Protein AF-W3VU50-F1 (afdb_monomer)

Solvent-accessible surface area (backbone atoms only — not comparable to full-atom values): 44705 Å² total; per-residue (Å²): 133,83,89,82,90,86,85,91,89,93,86,89,87,88,89,85,87,89,80,90,88,87,89,85,86,86,84,88,88,87,90,80,91,79,92,80,90,84,84,84,85,82,90,86,87,82,89,87,79,86,86,87,88,81,88,84,90,79,86,80,82,87,70,86,75,77,82,74,51,71,38,44,79,74,46,74,43,92,72,49,94,61,80,69,73,63,80,83,60,83,90,43,50,32,48,37,73,58,30,53,53,48,52,48,53,51,30,63,73,68,73,37,73,62,45,23,43,34,44,42,63,45,86,37,79,100,79,47,72,38,84,45,77,47,78,41,70,80,81,60,75,47,31,34,34,31,37,62,46,96,70,39,39,37,33,28,38,58,74,30,39,67,58,46,40,60,16,32,38,33,51,49,77,54,100,91,51,72,46,76,46,83,41,73,48,76,57,50,94,61,84,74,74,90,63,71,84,82,85,75,90,74,92,71,89,76,82,85,83,82,82,86,83,85,87,82,95,71,82,82,73,81,79,73,72,82,71,67,94,77,78,64,72,84,61,76,38,62,55,68,65,82,52,86,78,68,86,62,61,95,92,50,62,60,72,62,49,43,54,50,51,29,49,53,53,49,52,55,48,52,49,53,49,51,50,52,53,50,52,50,53,50,49,54,52,48,64,64,42,51,63,53,51,50,49,49,39,54,48,26,68,73,55,24,58,65,44,50,54,51,51,50,51,52,45,56,56,53,42,70,77,69,51,93,48,92,49,100,81,49,73,50,71,65,52,53,51,44,51,51,54,54,50,54,55,66,34,77,88,45,47,87,60,66,69,71,68,31,28,55,47,52,39,50,52,49,47,52,52,50,52,50,52,53,52,49,53,55,48,50,54,51,54,49,54,52,54,51,52,59,52,69,59,41,56,41,72,88,78,54,78,88,87,81,88,86,88,86,75,90,71,78,76,79,75,80,76,80,74,79,82,76,82,79,81,87,78,82,89,83,87,79,92,82,90,75,94,73,82,83,80,77,76,83,79,90,85,68,90,73,79,71,62,71,64,49,73,69,53,50,57,58,34,69,45,65,56,50,69,44,86,88,59,59,93,82,44,48,57,77,62,96,84,67,53,51,88,79,51,58,38,61,68,28,50,51,52,51,49,56,48,45,70,74,44,55,67,64,66,39,82,86,64,50,46,45,59,16,28,43,48,51,15,46,53,29,40,68,70,69,35,56,73,57,16,45,28,14,36,44,49,17,52,50,46,51,51,21,57,73,59,46,97,61,6,57,64,54,46,54,46,40,58,73,68,42,93,78,26,56,62,40,54,52,52,52,30,53,35,24,41,51,43,41,53,48,50,56,50,44,52,53,48,54,51,48,59,69,63,56,63,81,69,58,51,68,91,72,65,96,46,98,60,44,46,72,42,57,55,76,80,96,56,79,60,70,96,76,72,84,71,69,74,80,52,54,83,76,54,59,62,68,59,53,44,53,50,45,40,51,33,40,53,56,58,66,70,47,56,70,71,54,47,56,22,50,74,66,48,41,63,68,51,40,32,58,50,31,48,73,37,56,46,75,60,36,51,52,52,54,53,51,32,52,74,48,58,26,53,41,80,48,64,76,73,82,77,80,83,75,91,124

pLDDT: mean 74.11, std 21.63, range [25.5, 96.06]

Secondary structure (DSSP, 8-state):
--------------------------------------------------------------------EEPEEEE--SS-S-GGGGTTS----EE-HHHHHHHHHHHHHHT-TT-EEEEEEEE-GGG-EEEEEEEES---TTEEEEEEETTEEEEEEHHHHHHHTT-EEEEEEETTEEEEEEE--TTSSSS--SS-----------------------PPP-------S---GGGTTB--TT-TT----TTS-HHHHHHHHHHHHHHHHHHHHHHHHHHHHHHHHHHHHHHHHHHHHHHHHHHTHHHHHHHHHHHHHHHHHH----STT---HHHHHHHHHHHHHHSTTTTT--THHHHHHHHHHHHHHHHHHHHHHHHHHHHHHHHHHHHHTSB-GGGSPP--------PPPPPPPPPP-PPPPP------------------------------HHHHHHHHSPPSS-TTS-TT-SS--TT--HHHH--HHHHHHHHHHHHH-GGGG-GGG-HHHHHHHHHHHHHHTT-HHHHHHHHHHHHHHHHHHHT-TTHHHHHHHHHHH-TT-HHHHHHHHHHHHHHHHHHHHHHHHHHHHHHS---------SSTTEEEEE----SSPPS-----GGGGGT--HHHHHHHHHHHHHHHHHS-HHHHHHHHTT-HHHHHHHHTTS-HHHHHHHHHHHHHTT-EEEEES-----S--

Foldseek 3Di:
DDDDDDDDDDDDDDDDDDDDDDDDDDDDDDDDDDDDDDDDDDDDDDDDDDDDDDDDDDDDPDDPDQDWQWWDWDDAAPDAPDPCLPPPDDFTETEHPQRVVVQVVVCVVVVHLQKEKEWEWDADPPPGIDIDIDIDSDADNQWTWIHRDRSYIYIYGRVCSSFQGHWYWYWDQDPVGIDIDIDDRPNDPDDDDPPPDDDDDDPDPDDDDDDDDDDDDDPDDPPPPPPDPDDPVLCVFADDLQPLPDDDDPPDDSVVVSVVSSVVVVVVVVVLVVVLVVLVVLLVLLVVQLVVLVVVLVVLLVPNVVVLVVLLVVLVVVDVVVDDDPDPVDDDSSRVVNVLSVVLQPDPCQDPDDDPSNSVSSSVSSVVVSVVSVVVSVVSVVVNVVSVVVVSSYDDPVNDDDDDDDDDDDDDDPDPDDDDDDDDDDDDDDDDDDDDDDDDPDDDPPDDPPPPQAQDPLLLVLLPQDDQQAPVDDLQDLADDPPDDLQPRGPLVSLVVSLVSCVVCVVCLDPVSVSLNNLQVVLLVCVLVVNSVSSLSSLLSSVLSVQLNVCPPCSSVVLSCCSNVDPVNVSVRVSVSSSSNSSNVSNVVSVVVVVVVVVPDADFDADDDPDPQKDKWFDAQPDQDDPDDDDDDPCVVPDDVVVVNVLSRLLRVLLVPDDPQLNVLSVVRDSVSNSVVRRVDHPVVSVVNVVSCVVSVRIDIDGPDDDDPPDD

Organism: Moesziomyces aphidis (NCBI:txid84754)

InterPro domains:
  IPR000361 Core domain, A-type assembly protein ATAP [PF01521] (96-191)
  IPR004918 Cdc37 [PTHR12800] (228-708)
  IPR013855 Cdc37, N-terminal domain [PF03234] (229-347)
  IPR013855 Cdc37, N-terminal domain [SM01071] (229-407)
  IPR013873 Cdc37, C-terminal [PF08564] (648-710)
  IPR013873 Cdc37, C-terminal [SM01069] (618-712)
  IPR013874 Cdc37, Hsp90 binding [PF08565] (490-598)
  IPR013874 Cdc37, Hsp90 binding [SM01070] (410-602)
  IPR016092 FeS A-type assembly protein ATAP [TIGR00049] (95-199)
  IPR035903 HesB-like domain superfamily [G3DSA:2.60.300.12] (85-191)
  IPR035903 HesB-like domain superfamily [SSF89360] (93-183)
  IPR038189 Cdc37, Hsp90-binding domain superfamily [G3DSA:1.20.58.610] (485-597)

Sequence (712 aa):
MRSILSTSAARSALSGLPRLATPATRAQARCLSSFRSSASPTLFRNARLGPAATMPASAIPVRAMQIRLATTLVRKPEQPEEPEVYRDGEPSIVATDRAIAQLRKVAERENSSSLALRVAVEPGGCHGYQYKMEITEEVEDDDFQFEVHPGVSILVDSISLALVRGSTIDYVTELIGSQFAIKDNPQAKGAGCGCGPTYRIYSLIRYSSTFGRSPASVPPPTQRAITMPLNYSKWDNLELSDDSDIEVHPNIDKKSFIRWKQRDIHEKRDQRKADKDALRAEIDTNNELAPRLDELVTKTSAEGSAFYSREVARLSAGRQERGNKDGPNGPTADDMILSLLLQIQQQDNVKGKQGSELDEELVKELRGHKEKLAARQAQIGFELEQMDKEDAKKITSDGIREGWNAGYVAKAEPEPTPAAKGKKKETTIETLNSPSAAQPSASAESDDEDDIPEADDVQRQFAELPSCVPSSIPLSASSLPASFDAAKSLNINAFETALQFLSKHKVLLSPANNTTDSLLLEAFNAQMASKSALARRCVEKALMIQYCNKLGPDGVNLFFRRMVGSKDGRASVVYLNDVLATYARIRDRSTALAEQQSAAGEEQIQLVAEDENTIIGFEIPDGPPPDVIELEGEAKEKLDPADVKVWLQKRWDIFQSFPEDFRKALETKELTKVNEVLGKMKVEEAEEIVGQLDQAGILNFSSSEVRDQTGK

Radius of gyration: 54.7 Å; Cα contacts (8 Å, |Δi|>4): 591; chains: 1; bounding box: 135×126×150 Å

Mean predicted aligned error: 23.16 Å

Structure (mmCIF, N/CA/C/O backbone):
data_AF-W3VU50-F1
#
_entry.id   AF-W3VU50-F1
#
loop_
_atom_site.group_PDB
_atom_site.id
_atom_site.type_symbol
_atom_site.label_atom_id
_atom_site.label_alt_id
_atom_site.label_comp_id
_atom_site.label_asym_id
_atom_site.label_entity_id
_atom_site.label_seq_id
_atom_site.pdbx_PDB_ins_code
_atom_site.Cartn_x
_atom_site.Cartn_y
_atom_site.Cartn_z
_atom_site.occupancy
_atom_site.B_iso_or_equiv
_atom_site.auth_seq_id
_atom_site.auth_comp_id
_atom_site.auth_asym_id
_atom_site.auth_atom_id
_atom_site.pdbx_PDB_model_num
ATOM 1 N N . MET A 1 1 ? 8.449 22.776 71.871 1.00 35.56 1 MET A N 1
ATOM 2 C CA . MET A 1 1 ? 9.712 22.536 72.603 1.00 35.56 1 MET A CA 1
ATOM 3 C C . MET A 1 1 ? 10.677 21.805 71.676 1.00 35.56 1 MET A C 1
ATOM 5 O O . MET A 1 1 ? 10.251 20.827 71.090 1.00 35.56 1 MET A O 1
ATOM 9 N N . ARG A 1 2 ? 11.892 22.367 71.523 1.00 33.34 2 ARG A N 1
ATOM 10 C CA . ARG A 1 2 ? 13.219 21.803 71.142 1.00 33.34 2 ARG A CA 1
ATOM 11 C C . ARG A 1 2 ? 13.251 20.541 70.245 1.00 33.34 2 ARG A C 1
ATOM 13 O O . ARG A 1 2 ? 12.724 19.517 70.637 1.00 33.34 2 ARG A O 1
ATOM 20 N N . SER A 1 3 ? 13.788 20.589 69.017 1.00 35.03 3 SER A N 1
ATOM 21 C CA . SER A 1 3 ? 15.212 20.765 68.616 1.00 35.03 3 SER A CA 1
ATOM 22 C C . SER A 1 3 ? 16.100 19.560 68.946 1.00 35.03 3 SER A C 1
ATOM 24 O O . SER A 1 3 ? 16.098 19.152 70.101 1.00 35.03 3 SER A O 1
ATOM 26 N N . ILE A 1 4 ? 16.853 19.078 67.937 1.00 42.72 4 ILE A N 1
ATOM 27 C CA . ILE A 1 4 ? 18.308 18.746 67.875 1.00 42.72 4 ILE A CA 1
ATOM 28 C C . ILE A 1 4 ? 18.541 18.154 66.447 1.00 42.72 4 ILE A C 1
ATOM 30 O O . ILE A 1 4 ? 17.883 17.177 66.110 1.00 42.72 4 ILE A O 1
ATOM 34 N N . LEU A 1 5 ? 19.170 18.831 65.459 1.00 38.94 5 LEU A N 1
ATOM 35 C CA . LEU A 1 5 ? 20.619 19.107 65.214 1.00 38.94 5 LEU A CA 1
ATOM 36 C C . LEU A 1 5 ? 21.436 17.811 64.989 1.00 38.94 5 LEU A C 1
ATOM 38 O O . LEU A 1 5 ? 21.175 16.841 65.678 1.00 38.94 5 LEU A O 1
ATOM 42 N N . SER A 1 6 ? 22.474 17.657 64.153 1.00 32.19 6 SER A N 1
ATOM 43 C CA . SER A 1 6 ? 23.340 18.430 63.221 1.00 32.19 6 SER A CA 1
ATOM 44 C C . SER A 1 6 ? 24.367 17.378 62.686 1.00 32.19 6 SER A C 1
ATOM 46 O O . SER A 1 6 ? 24.546 16.378 63.375 1.00 32.19 6 SER A O 1
ATOM 48 N N . THR A 1 7 ? 24.970 17.393 61.484 1.00 33.94 7 THR A N 1
ATOM 49 C CA . THR A 1 7 ? 26.220 18.087 61.041 1.00 33.94 7 THR A CA 1
ATOM 50 C C . THR A 1 7 ? 26.558 17.559 59.614 1.00 33.94 7 THR A C 1
ATOM 52 O O . THR A 1 7 ? 26.381 16.375 59.362 1.00 33.94 7 THR A O 1
ATOM 55 N N . SER A 1 8 ? 26.822 18.348 58.558 1.00 31.95 8 SER A N 1
ATOM 56 C CA . SER A 1 8 ? 27.988 19.190 58.176 1.00 31.95 8 SER A CA 1
ATOM 57 C C . SER A 1 8 ? 29.256 18.431 57.720 1.00 31.95 8 SER A C 1
ATOM 59 O O . SER A 1 8 ? 29.887 17.792 58.554 1.00 31.95 8 SER A O 1
ATOM 61 N N . ALA A 1 9 ? 29.695 18.600 56.452 1.00 32.88 9 ALA A N 1
ATOM 62 C CA . ALA A 1 9 ? 30.885 19.414 56.105 1.00 32.88 9 ALA A CA 1
ATOM 63 C C . ALA A 1 9 ? 31.337 19.376 54.613 1.00 32.88 9 ALA A C 1
ATOM 65 O O . ALA A 1 9 ? 31.427 18.320 53.997 1.00 32.88 9 ALA A O 1
ATOM 66 N N . ALA A 1 10 ? 31.777 20.565 54.160 1.00 31.94 10 ALA A N 1
ATOM 67 C CA . ALA A 1 10 ? 32.905 20.890 53.259 1.00 31.94 10 ALA A CA 1
ATOM 68 C C . ALA A 1 10 ? 32.671 21.307 51.781 1.00 31.94 10 ALA A C 1
ATOM 70 O O . ALA A 1 10 ? 31.938 20.705 51.011 1.00 31.94 10 ALA A O 1
ATOM 71 N N . ARG A 1 11 ? 33.357 22.416 51.444 1.00 32.31 11 ARG A N 1
ATOM 72 C CA . ARG A 1 11 ? 33.252 23.365 50.315 1.00 32.31 11 ARG A CA 1
ATOM 73 C C . ARG A 1 11 ? 34.364 23.164 49.269 1.00 32.31 11 ARG A C 1
ATOM 75 O O . ARG A 1 11 ? 35.471 22.815 49.666 1.00 32.31 11 ARG A O 1
ATOM 82 N N . SER A 1 12 ? 34.155 23.626 48.027 1.00 29.52 12 SER A N 1
ATOM 83 C CA . SER A 1 12 ? 35.001 24.656 47.364 1.00 29.52 12 SER A CA 1
ATOM 84 C C . SER A 1 12 ? 34.473 25.077 45.980 1.00 29.52 12 SER A C 1
ATOM 86 O O . SER A 1 12 ? 33.745 24.338 45.331 1.00 29.52 12 SER A O 1
ATOM 88 N N . ALA A 1 13 ? 34.794 26.313 45.590 1.00 33.69 13 ALA A N 1
ATOM 89 C CA . ALA A 1 13 ? 34.162 27.142 44.560 1.00 33.69 13 ALA A CA 1
ATOM 90 C C . ALA A 1 13 ? 34.999 27.289 43.271 1.00 33.69 13 ALA A C 1
ATOM 92 O O . ALA A 1 13 ? 36.219 27.223 43.365 1.00 33.69 13 ALA A O 1
ATOM 93 N N . LEU A 1 14 ? 34.366 27.606 42.122 1.00 31.52 14 LEU A N 1
ATOM 94 C CA . LEU A 1 14 ? 34.546 28.867 41.354 1.00 31.52 14 LEU A CA 1
ATOM 95 C C . LEU A 1 14 ? 33.960 28.839 39.917 1.00 31.52 14 LEU A C 1
ATOM 97 O O . LEU A 1 14 ? 34.208 27.925 39.141 1.00 31.52 14 LEU A O 1
ATOM 101 N N . SER A 1 15 ? 33.347 29.981 39.564 1.00 32.72 15 SER A N 1
ATOM 102 C CA . SER A 1 15 ? 33.222 30.630 38.237 1.00 32.72 15 SER A CA 1
ATOM 103 C C . SER A 1 15 ? 32.085 30.259 37.257 1.00 32.72 15 SER A C 1
ATOM 105 O O . SER A 1 15 ? 31.915 29.111 36.872 1.00 32.72 15 SER A O 1
ATOM 107 N N . GLY A 1 16 ? 31.372 31.302 36.786 1.00 30.27 16 GLY A N 1
ATOM 108 C CA . GLY A 1 16 ? 30.678 31.331 35.485 1.00 30.27 16 GLY A CA 1
ATOM 109 C C . GLY A 1 16 ? 29.169 31.629 35.498 1.00 30.27 16 GLY A C 1
ATOM 110 O O . GLY A 1 16 ? 28.365 30.708 35.536 1.00 30.27 16 GLY A O 1
ATOM 111 N N . LEU A 1 17 ? 28.770 32.906 35.404 1.00 40.59 17 LEU A N 1
ATOM 112 C CA . LEU A 1 17 ? 27.403 33.343 35.035 1.00 40.59 17 LEU A CA 1
ATOM 113 C C . LEU A 1 17 ? 27.186 33.218 33.507 1.00 40.59 17 LEU A C 1
ATOM 115 O O . LEU A 1 17 ? 28.164 33.334 32.768 1.00 40.59 17 LEU A O 1
ATOM 119 N N . PRO A 1 18 ? 25.935 33.051 33.013 1.00 40.00 18 PRO A N 1
ATOM 120 C CA . PRO A 1 18 ? 25.165 34.225 32.558 1.00 40.00 18 PRO A CA 1
ATOM 121 C C . PRO A 1 18 ? 23.638 34.166 32.815 1.00 40.00 18 PRO A C 1
ATOM 123 O O . PRO A 1 18 ? 23.058 33.123 33.108 1.00 40.00 18 PRO A O 1
ATOM 126 N N . ARG A 1 19 ? 22.980 35.332 32.691 1.00 34.09 19 ARG A N 1
ATOM 127 C CA . ARG A 1 19 ? 21.541 35.592 32.905 1.00 34.09 19 ARG A CA 1
ATOM 128 C C . ARG A 1 19 ? 20.927 36.252 31.649 1.00 34.09 19 ARG A C 1
ATOM 130 O O . ARG A 1 19 ? 21.539 37.168 31.121 1.00 34.09 19 ARG A O 1
ATOM 137 N N . LEU A 1 20 ? 19.707 35.821 31.289 1.00 33.41 20 LEU A N 1
ATOM 138 C CA . LEU A 1 20 ? 18.578 36.529 30.627 1.00 33.41 20 LEU A CA 1
ATOM 139 C C . LEU A 1 20 ? 18.786 37.354 29.331 1.00 33.41 20 LEU A C 1
ATOM 141 O O . LEU A 1 20 ? 19.433 38.392 29.369 1.00 33.41 20 LEU A O 1
ATOM 145 N N . ALA A 1 21 ? 18.020 37.024 28.274 1.00 30.31 21 ALA A N 1
ATOM 146 C CA . ALA A 1 21 ? 17.236 37.988 27.472 1.00 30.31 21 ALA A CA 1
ATOM 147 C C . ALA A 1 21 ? 16.207 37.290 26.544 1.00 30.31 21 ALA A C 1
ATOM 149 O O . ALA A 1 21 ? 16.428 36.186 26.057 1.00 30.31 21 ALA A O 1
ATOM 150 N N . THR A 1 22 ? 15.072 37.962 26.357 1.00 37.41 22 THR A N 1
ATOM 151 C CA . THR A 1 22 ? 13.786 37.603 25.725 1.00 37.41 22 THR A CA 1
ATOM 152 C C . THR A 1 22 ? 13.738 37.775 24.188 1.00 37.41 22 THR A C 1
ATOM 154 O O . THR A 1 22 ? 14.656 38.363 23.617 1.00 37.41 22 THR A O 1
ATOM 157 N N . PRO A 1 23 ? 12.671 37.297 23.497 1.00 39.84 23 PRO A N 1
ATOM 158 C CA . PRO A 1 23 ? 12.584 37.287 22.033 1.00 39.84 23 PRO A CA 1
ATOM 159 C C . PRO A 1 23 ? 11.889 38.531 21.446 1.00 39.84 23 PRO A C 1
ATOM 161 O O . PRO A 1 23 ? 10.991 39.109 22.056 1.00 39.84 23 PRO A O 1
ATOM 164 N N . ALA A 1 24 ? 12.285 38.909 20.225 1.00 32.53 24 ALA A N 1
ATOM 165 C CA . ALA A 1 24 ? 11.758 40.055 19.485 1.00 32.53 24 ALA A CA 1
ATOM 166 C C . ALA A 1 24 ? 10.837 39.635 18.322 1.00 32.53 24 ALA A C 1
ATOM 168 O O . ALA A 1 24 ? 11.238 38.930 17.399 1.00 32.53 24 ALA A O 1
ATOM 169 N N . THR A 1 25 ? 9.607 40.143 18.366 1.00 34.53 25 THR A N 1
ATOM 170 C CA . THR A 1 25 ? 8.626 40.278 17.277 1.00 34.53 25 THR A CA 1
ATOM 171 C C . THR A 1 25 ? 8.999 41.414 16.317 1.00 34.53 25 THR A C 1
ATOM 173 O O . THR A 1 25 ? 9.471 42.459 16.761 1.00 34.53 25 THR A O 1
ATOM 176 N N . ARG A 1 26 ? 8.696 41.278 15.016 1.00 31.31 26 ARG A N 1
ATOM 177 C CA . ARG A 1 26 ? 8.778 42.380 14.038 1.00 31.31 26 ARG A CA 1
ATOM 178 C C . ARG A 1 26 ? 7.447 42.571 13.309 1.00 31.31 26 ARG A C 1
ATOM 180 O O . ARG A 1 26 ? 6.970 41.667 12.631 1.00 31.31 26 ARG A O 1
ATOM 187 N N . ALA A 1 27 ? 6.892 43.771 13.460 1.00 29.22 27 ALA A N 1
ATOM 188 C CA . ALA A 1 27 ? 5.709 44.286 12.780 1.00 29.22 27 ALA A CA 1
ATOM 189 C C . ALA A 1 27 ? 6.081 45.248 11.628 1.00 29.22 27 ALA A C 1
ATOM 191 O O . ALA A 1 27 ? 7.230 45.667 11.478 1.00 29.22 27 ALA A O 1
ATOM 192 N N . GLN A 1 28 ? 5.067 45.542 10.815 1.00 35.00 28 GLN A N 1
ATOM 193 C CA . GLN A 1 28 ? 5.019 46.326 9.574 1.00 35.00 28 GLN A CA 1
ATOM 194 C C . GLN A 1 28 ? 5.272 47.839 9.761 1.00 35.00 28 GLN A C 1
ATOM 196 O O . GLN A 1 28 ? 4.977 48.359 10.829 1.00 35.00 28 GLN A O 1
ATOM 201 N N . ALA A 1 29 ? 5.678 48.551 8.692 1.00 29.11 29 ALA A N 1
ATOM 202 C CA . ALA A 1 29 ? 5.085 49.834 8.248 1.00 29.11 29 ALA A CA 1
ATOM 203 C C . ALA A 1 29 ? 5.772 50.420 6.988 1.00 29.11 29 ALA A C 1
ATOM 205 O O . ALA A 1 29 ? 6.927 50.132 6.692 1.00 29.11 29 ALA A O 1
ATOM 206 N N . ARG A 1 30 ? 4.986 51.223 6.254 1.00 30.44 30 ARG A N 1
ATOM 207 C CA . ARG A 1 30 ? 5.177 51.866 4.934 1.00 30.44 30 ARG A CA 1
ATOM 208 C C . ARG A 1 30 ? 5.860 53.257 4.989 1.00 30.44 30 ARG A C 1
ATOM 210 O O . ARG A 1 30 ? 6.016 53.803 6.075 1.00 30.44 30 ARG A O 1
ATOM 217 N N . CYS A 1 31 ? 6.035 53.840 3.782 1.00 25.50 31 CYS A N 1
ATOM 218 C CA . CYS A 1 31 ? 6.153 55.274 3.382 1.00 25.50 31 CYS A CA 1
ATOM 219 C C . CYS A 1 31 ? 7.596 55.800 3.182 1.00 25.50 31 CYS A C 1
ATOM 221 O O . CYS A 1 31 ? 8.462 55.423 3.952 1.00 25.50 31 CYS A O 1
ATOM 223 N N . LEU A 1 32 ? 7.972 56.671 2.222 1.00 27.86 32 LEU A N 1
ATOM 224 C CA . LEU A 1 32 ? 7.331 57.469 1.147 1.00 27.86 32 LEU A CA 1
ATOM 225 C C . LEU A 1 32 ? 8.448 58.069 0.230 1.00 27.86 32 LEU A C 1
ATOM 227 O O . LEU A 1 32 ? 9.544 58.276 0.732 1.00 27.86 32 LEU A O 1
ATOM 231 N N . SER A 1 33 ? 8.097 58.398 -1.036 1.00 27.72 33 SER A N 1
ATOM 232 C CA . SER A 1 33 ? 8.636 59.439 -1.977 1.00 27.72 33 SER A CA 1
ATOM 233 C C . SER A 1 33 ? 10.160 59.473 -2.320 1.00 27.72 33 SER A C 1
ATOM 235 O O . SER A 1 33 ? 10.993 59.099 -1.520 1.00 27.72 33 SER A O 1
ATOM 237 N N . SER A 1 34 ? 10.686 59.882 -3.493 1.00 28.77 34 SER A N 1
ATOM 238 C CA . SER A 1 34 ? 10.321 60.889 -4.509 1.00 28.77 34 SER A CA 1
ATOM 239 C C . SER A 1 34 ? 11.227 60.781 -5.778 1.00 28.77 34 SER A C 1
ATOM 241 O O . SER A 1 34 ? 12.396 60.459 -5.626 1.00 28.77 34 SER A O 1
ATOM 243 N N . PHE A 1 35 ? 10.682 61.127 -6.971 1.00 29.44 35 PHE A N 1
ATOM 244 C CA . PHE A 1 35 ? 11.298 61.809 -8.158 1.00 29.44 35 PHE A CA 1
ATOM 245 C C . PHE A 1 35 ? 12.524 61.158 -8.890 1.00 29.44 35 PHE A C 1
ATOM 247 O O . PHE A 1 35 ? 13.418 60.647 -8.245 1.00 29.44 35 PHE A O 1
ATOM 254 N N . ARG A 1 36 ? 12.735 61.161 -10.229 1.00 29.53 36 ARG A N 1
ATOM 255 C CA . ARG A 1 36 ? 12.266 61.957 -11.394 1.00 29.53 36 ARG A CA 1
ATOM 256 C C . ARG A 1 36 ? 12.753 61.317 -12.732 1.00 29.53 36 ARG A C 1
ATOM 258 O O . ARG A 1 36 ? 13.853 60.787 -12.735 1.00 29.53 36 ARG A O 1
ATOM 265 N N . SER A 1 37 ? 12.007 61.545 -13.834 1.00 28.38 37 SER A N 1
ATOM 266 C CA . SER A 1 37 ? 12.401 61.624 -15.280 1.00 28.38 37 SER A CA 1
ATOM 267 C C . SER A 1 37 ? 13.083 60.425 -15.984 1.00 28.38 37 SER A C 1
ATOM 269 O O . SER A 1 37 ? 13.929 59.776 -15.403 1.00 28.38 37 SER A O 1
ATOM 271 N N . SER A 1 38 ? 12.868 60.105 -17.271 1.00 30.92 38 SER A N 1
ATOM 272 C CA . SER A 1 38 ? 12.185 60.778 -18.394 1.00 30.92 38 SER A CA 1
ATOM 273 C C . SER A 1 38 ? 12.053 59.844 -19.617 1.00 30.92 38 SER A C 1
ATOM 275 O O . SER A 1 38 ? 12.904 58.984 -19.814 1.00 30.92 38 SER A O 1
ATOM 277 N N . ALA A 1 39 ? 11.090 60.194 -20.482 1.00 30.08 39 ALA A N 1
ATOM 278 C CA . ALA A 1 39 ? 11.046 60.044 -21.949 1.00 30.08 39 ALA A CA 1
ATOM 279 C C . ALA A 1 39 ? 10.329 58.824 -22.579 1.00 30.08 39 ALA A C 1
ATOM 281 O O . ALA A 1 39 ? 10.831 57.707 -22.626 1.00 30.08 39 ALA A O 1
ATOM 282 N N . SER A 1 40 ? 9.158 59.122 -23.160 1.00 31.02 40 SER A N 1
ATOM 283 C CA . SER A 1 40 ? 8.535 58.443 -24.312 1.00 31.02 40 SER A CA 1
ATOM 284 C C . SER A 1 40 ? 9.286 58.769 -25.628 1.00 31.02 40 SER A C 1
ATOM 286 O O . SER A 1 40 ? 10.169 59.630 -25.599 1.00 31.02 40 SER A O 1
ATOM 288 N N . PRO A 1 41 ? 8.936 58.158 -26.785 1.00 45.53 41 PRO A N 1
ATOM 289 C CA . PRO A 1 41 ? 7.795 58.660 -27.575 1.00 45.53 41 PRO A CA 1
ATOM 290 C C . PRO A 1 41 ? 6.881 57.597 -28.245 1.00 45.53 41 PRO A C 1
ATOM 292 O O . PRO A 1 41 ? 7.319 56.582 -28.771 1.00 45.53 41 PRO A O 1
ATOM 295 N N . THR A 1 42 ? 5.580 57.902 -28.196 1.00 31.08 42 THR A N 1
ATOM 296 C CA . THR A 1 42 ? 4.524 57.879 -29.240 1.00 31.08 42 THR A CA 1
ATOM 297 C C . THR A 1 42 ? 4.556 56.935 -30.461 1.00 31.08 42 THR A C 1
ATOM 299 O O . THR A 1 42 ? 5.372 57.079 -31.363 1.00 31.08 42 THR A O 1
ATOM 302 N N . LEU A 1 43 ? 3.489 56.121 -30.539 1.00 34.69 43 LEU A N 1
ATOM 303 C CA . LEU A 1 43 ? 2.448 56.043 -31.591 1.00 34.69 43 LEU A CA 1
ATOM 304 C C . LEU A 1 43 ? 2.819 56.342 -33.058 1.00 34.69 43 LEU A C 1
ATOM 306 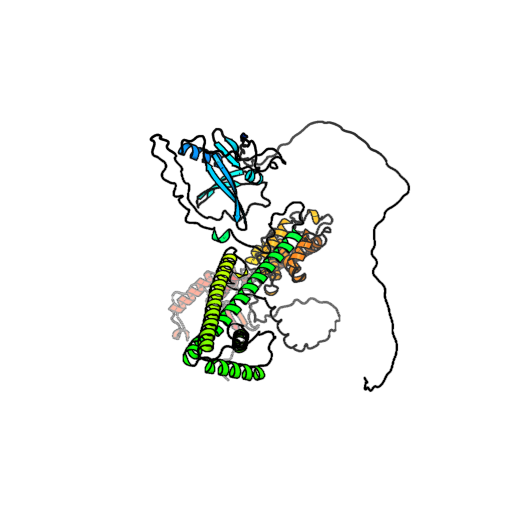O O . LEU A 1 43 ? 3.044 57.495 -33.411 1.00 34.69 43 LEU A O 1
ATOM 310 N N . PHE A 1 44 ? 2.573 55.360 -33.936 1.00 29.66 44 PHE A N 1
ATOM 311 C CA . PHE A 1 44 ? 1.927 55.608 -35.229 1.00 29.66 44 PHE A CA 1
ATOM 312 C C . PHE A 1 44 ? 0.882 54.535 -35.566 1.00 29.66 44 PHE A C 1
ATOM 314 O O . PHE A 1 44 ? 1.098 53.331 -35.469 1.00 29.66 44 PHE A O 1
ATOM 321 N N . ARG A 1 45 ? -0.279 55.055 -35.951 1.00 32.16 45 ARG A N 1
ATOM 322 C CA . ARG A 1 45 ? -1.485 54.427 -36.488 1.00 32.16 45 ARG A CA 1
ATOM 323 C C . ARG A 1 45 ? -1.279 54.197 -37.989 1.00 32.16 45 ARG A C 1
ATOM 325 O O . ARG A 1 45 ? -0.724 55.084 -38.627 1.00 32.16 45 ARG A O 1
ATOM 332 N N . ASN A 1 46 ? -1.778 53.093 -38.554 1.00 30.52 46 ASN A N 1
ATOM 333 C CA . ASN A 1 46 ? -2.510 53.109 -39.832 1.00 30.52 46 ASN A CA 1
ATOM 334 C C . ASN A 1 46 ? -3.116 51.744 -40.184 1.00 30.52 46 ASN A C 1
ATOM 336 O O . ASN A 1 46 ? -2.422 50.747 -40.344 1.00 30.52 46 ASN A O 1
ATOM 340 N N . ALA A 1 47 ? -4.436 51.759 -40.357 1.00 33.84 47 ALA A N 1
ATOM 341 C CA . ALA A 1 47 ? -5.206 50.759 -41.076 1.00 33.84 47 ALA A CA 1
ATOM 342 C C . ALA A 1 47 ? -5.041 50.969 -42.590 1.00 33.84 47 ALA A C 1
ATOM 344 O O . ALA A 1 47 ? -5.053 52.116 -43.041 1.00 33.84 47 ALA A O 1
ATOM 345 N N . ARG A 1 48 ? -4.971 49.885 -43.374 1.00 31.52 48 ARG A N 1
ATOM 346 C CA . ARG A 1 48 ? -5.316 49.876 -44.806 1.00 31.52 48 ARG A CA 1
ATOM 347 C C . ARG A 1 48 ? -5.961 48.547 -45.210 1.00 31.52 48 ARG A C 1
ATOM 349 O O . ARG A 1 48 ? -5.504 47.478 -44.827 1.00 31.52 48 ARG A O 1
ATOM 356 N N . LEU A 1 49 ? -7.042 48.698 -45.970 1.00 30.38 49 LEU A N 1
ATOM 357 C CA . LEU A 1 49 ? -7.865 47.708 -46.665 1.00 30.38 49 LEU A CA 1
ATOM 358 C C . LEU A 1 49 ? -7.210 47.263 -47.988 1.00 30.38 49 LEU A C 1
ATOM 360 O O . LEU A 1 49 ? -6.703 48.142 -48.678 1.00 30.38 49 LEU A O 1
ATOM 364 N N . GLY A 1 50 ? -7.357 45.971 -48.344 1.00 30.23 50 GLY A N 1
ATOM 365 C CA . GLY A 1 50 ? -7.426 45.364 -49.704 1.00 30.23 50 GLY A CA 1
ATOM 366 C C . GLY A 1 50 ? -6.266 45.582 -50.704 1.00 30.23 50 GLY A C 1
ATOM 367 O O . GLY A 1 50 ? -5.544 46.562 -50.570 1.00 30.23 50 GLY A O 1
ATOM 368 N N . PRO A 1 51 ? -6.082 44.730 -51.747 1.00 40.91 51 PRO A N 1
ATOM 369 C CA . PRO A 1 51 ? -7.126 44.020 -52.498 1.00 40.91 51 PRO A CA 1
ATOM 370 C C . PRO A 1 51 ? -6.831 42.524 -52.810 1.00 40.91 51 PRO A C 1
ATOM 372 O O . PRO A 1 51 ? -5.900 41.922 -52.288 1.00 40.91 51 PRO A O 1
ATOM 375 N N . ALA A 1 52 ? -7.717 41.942 -53.623 1.00 28.17 52 ALA A N 1
ATOM 376 C CA . ALA A 1 52 ? -7.943 40.531 -53.937 1.00 28.17 52 ALA A CA 1
ATOM 377 C C . ALA A 1 52 ? -6.966 39.853 -54.936 1.00 28.17 52 ALA A C 1
ATOM 379 O O . ALA A 1 52 ? -6.176 40.525 -55.594 1.00 28.17 52 ALA A O 1
ATOM 380 N N . ALA A 1 53 ? -7.205 38.537 -55.117 1.00 28.14 53 ALA A N 1
ATOM 381 C CA . ALA A 1 53 ? -6.711 37.582 -56.136 1.00 28.14 53 ALA A CA 1
ATOM 382 C C . ALA A 1 53 ? -5.418 36.827 -55.727 1.00 28.14 53 ALA A C 1
ATOM 384 O O . ALA A 1 53 ? -4.494 37.436 -55.215 1.00 28.14 53 ALA A O 1
ATOM 385 N N . THR A 1 54 ? -5.231 35.505 -55.862 1.00 28.83 54 THR A N 1
ATOM 386 C CA . THR A 1 54 ? -5.815 34.452 -56.717 1.00 28.83 54 THR A CA 1
ATOM 387 C C . THR A 1 54 ? -5.499 33.076 -56.080 1.00 28.83 54 THR A C 1
ATOM 389 O O . THR A 1 54 ? -4.474 32.940 -55.417 1.00 28.83 54 THR A O 1
ATOM 392 N N . MET A 1 55 ? -6.356 32.065 -56.281 1.00 32.44 55 MET A N 1
ATOM 393 C CA . MET A 1 55 ? -6.156 30.653 -55.878 1.00 32.44 55 MET A CA 1
ATOM 394 C C . MET A 1 55 ? -4.911 30.009 -56.534 1.00 32.44 55 MET A C 1
ATOM 396 O O . MET A 1 55 ? -4.517 30.427 -57.624 1.00 32.44 55 MET A O 1
ATOM 400 N N . PRO A 1 56 ? -4.378 28.913 -55.959 1.00 37.94 56 PRO A N 1
ATOM 401 C CA . PRO A 1 56 ? -4.577 27.630 -56.636 1.00 37.94 56 PRO A CA 1
ATOM 402 C C . PRO A 1 56 ? -5.017 26.492 -55.704 1.00 37.94 56 PRO A C 1
ATOM 404 O O . PRO A 1 56 ? -4.722 26.451 -54.512 1.00 37.94 56 PRO A O 1
ATOM 407 N N . ALA A 1 57 ? -5.757 25.569 -56.310 1.00 31.67 57 ALA A N 1
ATOM 408 C CA . ALA A 1 57 ? -6.366 24.394 -55.717 1.00 31.67 57 ALA A CA 1
ATOM 409 C C . ALA A 1 57 ? -5.353 23.270 -55.436 1.00 31.67 57 ALA A C 1
ATOM 411 O O . ALA A 1 57 ? -4.580 22.910 -56.320 1.00 31.67 57 ALA A O 1
ATOM 412 N N . SER A 1 58 ? -5.453 22.629 -54.267 1.00 31.95 58 SER A N 1
ATOM 413 C CA . SER A 1 58 ? -5.127 21.205 -54.113 1.00 31.95 58 SER A CA 1
ATOM 414 C C . SER A 1 58 ? -5.843 20.577 -52.901 1.00 31.95 58 SER A C 1
ATOM 416 O O . SER A 1 58 ? -5.742 21.030 -51.768 1.00 31.95 58 SER A O 1
ATOM 418 N N . ALA A 1 59 ? -6.642 19.558 -53.229 1.00 31.38 59 ALA A N 1
ATOM 419 C CA . ALA A 1 59 ? -7.216 18.461 -52.443 1.00 31.38 59 ALA A CA 1
ATOM 420 C C . ALA A 1 59 ? -7.298 18.563 -50.900 1.00 31.38 59 ALA A C 1
ATOM 422 O O . ALA A 1 59 ? -6.336 18.318 -50.177 1.00 31.38 59 ALA A O 1
ATOM 423 N N . ILE A 1 60 ? -8.527 18.745 -50.405 1.00 34.16 60 ILE A N 1
ATOM 424 C CA . ILE A 1 60 ? -8.945 18.432 -49.030 1.00 34.16 60 ILE A CA 1
ATOM 425 C C . ILE A 1 60 ? -9.280 16.927 -48.963 1.00 34.16 60 ILE A C 1
ATOM 427 O O . ILE A 1 60 ? -10.072 16.467 -49.789 1.00 34.16 60 ILE A O 1
ATOM 431 N N . PRO A 1 61 ? -8.760 16.142 -47.999 1.00 35.72 61 PRO A N 1
ATOM 432 C CA . PRO A 1 61 ? -9.261 14.793 -47.766 1.00 35.72 61 PRO A CA 1
ATOM 433 C C . PRO A 1 61 ? -10.655 14.868 -47.124 1.00 35.72 61 PRO A C 1
ATOM 435 O O . PRO A 1 61 ? -10.838 15.461 -46.059 1.00 35.72 61 PRO A O 1
ATOM 438 N N . VAL A 1 62 ? -11.648 14.259 -47.775 1.00 29.91 62 VAL A N 1
ATOM 439 C CA . VAL A 1 62 ? -13.016 14.119 -47.259 1.00 29.91 62 VAL A CA 1
ATOM 440 C C . VAL A 1 62 ? -12.988 13.178 -46.055 1.00 29.91 62 VAL A C 1
ATOM 442 O O . VAL A 1 62 ? -13.048 11.958 -46.187 1.00 29.91 62 VAL A O 1
ATOM 445 N N . ARG A 1 63 ? -12.894 13.746 -44.852 1.00 33.34 63 ARG A N 1
ATOM 446 C CA . ARG A 1 63 ? -13.286 13.056 -43.623 1.00 33.34 63 ARG A CA 1
ATOM 447 C C . ARG A 1 63 ? -14.808 13.116 -43.569 1.00 33.34 63 ARG A C 1
ATOM 449 O O . ARG A 1 63 ? -15.366 14.208 -43.533 1.00 33.34 63 ARG A O 1
ATOM 456 N N . ALA A 1 64 ? -15.468 11.960 -43.609 1.00 31.25 64 ALA A N 1
ATOM 457 C CA . ALA A 1 64 ? -16.916 11.855 -43.470 1.00 31.25 64 ALA A CA 1
ATOM 458 C C . ALA A 1 64 ? -17.359 12.548 -42.170 1.00 31.25 64 ALA A C 1
ATOM 460 O O . ALA A 1 64 ? -17.160 12.036 -41.068 1.00 31.25 64 ALA A O 1
ATOM 461 N N . MET A 1 65 ? -17.899 13.754 -42.307 1.00 33.59 65 MET A N 1
ATOM 462 C CA . MET A 1 65 ? -18.491 14.518 -41.223 1.00 33.59 65 MET A CA 1
ATOM 463 C C . MET A 1 65 ? -19.874 13.917 -40.978 1.00 33.59 65 MET A C 1
ATOM 465 O O . MET A 1 65 ? -20.791 14.117 -41.769 1.00 33.59 65 MET A O 1
ATOM 469 N N . GLN A 1 66 ? -20.005 13.113 -39.921 1.00 36.84 66 GLN A N 1
ATOM 470 C CA . GLN A 1 66 ? -21.314 12.707 -39.415 1.00 36.84 66 GLN A CA 1
ATOM 471 C C . GLN A 1 66 ? -22.060 13.974 -38.985 1.00 36.84 66 GLN A C 1
ATOM 473 O O . GLN A 1 66 ? -21.574 14.733 -38.144 1.00 36.84 66 GLN A O 1
ATOM 478 N N . ILE A 1 67 ? -23.207 14.225 -39.608 1.00 38.88 67 ILE A N 1
ATOM 479 C CA . ILE A 1 67 ? -24.091 15.343 -39.285 1.00 38.88 67 ILE A CA 1
ATOM 480 C C . ILE A 1 67 ? -24.626 15.090 -37.869 1.00 38.88 67 ILE A C 1
ATOM 482 O O . ILE A 1 67 ? -25.390 14.158 -37.655 1.00 38.88 67 ILE A O 1
ATOM 486 N N . ARG A 1 68 ? -24.192 15.879 -36.881 1.00 43.50 68 ARG A N 1
ATOM 487 C CA . ARG A 1 68 ? -24.776 15.864 -35.531 1.00 43.50 68 ARG A CA 1
ATOM 488 C C . ARG A 1 68 ? -26.073 16.679 -35.576 1.00 43.50 68 ARG A C 1
ATOM 490 O O . ARG A 1 68 ? -26.012 17.884 -35.811 1.00 43.50 68 ARG A O 1
ATOM 497 N N . LEU A 1 69 ? -27.228 16.044 -35.377 1.00 54.94 69 LEU A N 1
ATOM 498 C CA . LEU A 1 69 ? -28.497 16.748 -35.160 1.00 54.94 69 LEU A CA 1
ATOM 499 C C . LEU A 1 69 ? -28.469 17.368 -33.754 1.00 54.94 69 LEU A C 1
ATOM 501 O O . LEU A 1 69 ? -28.323 16.660 -32.758 1.00 54.94 69 LEU A O 1
ATOM 505 N N . ALA A 1 70 ? -28.543 18.697 -33.675 1.00 55.88 70 ALA A N 1
ATOM 506 C CA . ALA A 1 70 ? -28.624 19.413 -32.405 1.00 55.88 70 ALA A CA 1
ATOM 507 C C . ALA A 1 70 ? -30.016 19.211 -31.784 1.00 55.88 70 ALA A C 1
ATOM 509 O O . ALA A 1 70 ? -31.021 19.372 -32.475 1.00 55.88 70 ALA A O 1
ATOM 510 N N . THR A 1 71 ? -30.086 18.857 -30.497 1.00 69.31 71 THR A N 1
ATOM 511 C CA . THR A 1 71 ? -31.370 18.736 -29.790 1.00 69.31 71 THR A CA 1
ATOM 512 C C . THR A 1 71 ? -31.952 20.111 -29.490 1.00 69.31 71 THR A C 1
ATOM 514 O O . THR A 1 71 ? -31.216 21.005 -29.070 1.00 69.31 71 THR A O 1
ATOM 517 N N . THR A 1 72 ? -33.266 20.264 -29.626 1.00 75.06 72 THR A N 1
ATOM 518 C CA . THR A 1 72 ? -33.984 21.493 -29.266 1.00 75.06 72 THR A CA 1
ATOM 519 C C . THR A 1 72 ? -34.541 21.352 -27.850 1.00 75.06 72 THR A C 1
ATOM 521 O O . THR A 1 72 ? -35.180 20.351 -27.540 1.00 75.06 72 THR A O 1
ATOM 524 N N . LEU A 1 73 ? -34.298 22.325 -26.970 1.00 78.12 73 LEU A N 1
ATOM 525 C CA . LEU A 1 73 ? -34.898 22.339 -25.633 1.00 78.12 73 LEU A CA 1
ATOM 526 C C . LEU A 1 73 ? -36.390 22.692 -25.745 1.00 78.12 73 LEU A C 1
ATOM 528 O O . LEU A 1 73 ? -36.727 23.758 -26.256 1.00 78.12 73 LEU A O 1
ATOM 532 N N . VAL A 1 74 ? -37.269 21.815 -25.257 1.00 77.44 74 VAL A N 1
ATOM 533 C CA . VAL A 1 74 ? -38.733 21.958 -25.364 1.00 77.44 74 VAL A CA 1
ATOM 534 C C . VAL A 1 74 ? -39.368 22.395 -24.048 1.00 77.44 74 VAL A C 1
ATOM 536 O O . VAL A 1 74 ? -40.249 23.253 -24.049 1.00 77.44 74 VAL A O 1
ATOM 539 N N . ARG A 1 75 ? -38.908 21.850 -22.916 1.00 77.19 75 ARG A N 1
ATOM 540 C CA . ARG A 1 75 ? -39.437 22.175 -21.583 1.00 77.19 75 ARG A CA 1
ATOM 541 C C . ARG A 1 75 ? -38.295 22.402 -20.598 1.00 77.19 75 ARG A C 1
ATOM 543 O O . ARG A 1 75 ? -37.329 21.641 -20.576 1.00 77.19 75 ARG A O 1
ATOM 550 N N . LYS A 1 76 ? -38.432 23.453 -19.789 1.00 76.31 76 LYS A N 1
ATOM 551 C CA . LYS A 1 76 ? -37.559 23.797 -18.661 1.00 76.31 76 LYS A CA 1
ATOM 552 C C . LYS A 1 76 ? -38.403 23.783 -17.372 1.00 76.31 76 LYS A C 1
ATOM 554 O O . LYS A 1 76 ? -39.534 24.270 -17.437 1.00 76.31 76 LYS A O 1
ATOM 559 N N . PRO A 1 77 ? -37.885 23.270 -16.242 1.00 76.56 77 PRO A N 1
ATOM 560 C CA . PRO A 1 77 ? -38.601 23.273 -14.964 1.00 76.56 77 PRO A CA 1
ATOM 561 C C . PRO A 1 77 ? -38.857 24.698 -14.437 1.00 76.56 77 PRO A C 1
ATOM 563 O O . PRO A 1 77 ? -38.043 25.605 -14.646 1.00 76.56 77 PRO A O 1
ATOM 566 N N . GLU A 1 78 ? -39.997 24.908 -13.763 1.00 62.75 78 GLU A N 1
ATOM 567 C CA . GLU A 1 78 ? -40.403 26.213 -13.201 1.00 62.75 78 GLU A CA 1
ATOM 568 C C . GLU A 1 78 ? -39.615 26.586 -11.929 1.00 62.75 78 GLU A C 1
ATOM 570 O O . GLU A 1 78 ? -39.378 27.772 -11.685 1.00 62.75 78 GLU A O 1
ATOM 575 N N . GLN A 1 79 ? -39.162 25.593 -11.152 1.00 65.44 79 GLN A N 1
ATOM 576 C CA . GLN A 1 79 ? -38.324 25.756 -9.955 1.00 65.44 79 GLN A CA 1
ATOM 577 C C . GLN A 1 79 ? -37.272 24.633 -9.872 1.00 65.44 79 GLN A C 1
ATOM 579 O O . GLN A 1 79 ? -37.527 23.644 -9.197 1.00 65.44 79 GLN A O 1
ATOM 584 N N . PRO A 1 80 ? -36.105 24.768 -10.534 1.00 62.09 80 PRO A N 1
ATOM 585 C CA . PRO A 1 80 ? -35.046 23.768 -10.437 1.00 62.09 80 PRO A CA 1
ATOM 586 C C . PRO A 1 80 ? -34.480 23.688 -9.015 1.00 62.09 80 PRO A C 1
ATOM 588 O O . PRO A 1 80 ? -34.211 24.734 -8.414 1.00 62.09 80 PRO A O 1
ATOM 591 N N . GLU A 1 81 ? -34.245 22.473 -8.511 1.00 61.94 81 GLU A N 1
ATOM 592 C CA . GLU A 1 81 ? -33.677 22.236 -7.172 1.00 61.94 81 GLU A CA 1
ATOM 593 C C . GLU A 1 81 ? -32.310 22.926 -6.960 1.00 61.94 81 GLU A C 1
ATOM 595 O O . GLU A 1 81 ? -32.010 23.385 -5.855 1.00 61.94 81 GLU A O 1
ATOM 600 N N . GLU A 1 82 ? -31.519 23.122 -8.025 1.00 59.44 82 GLU A N 1
ATOM 601 C CA . GLU A 1 82 ? -30.292 23.930 -8.008 1.00 59.44 82 GLU A CA 1
ATOM 602 C C . GLU A 1 82 ? -30.346 25.112 -9.007 1.00 59.44 82 GLU A C 1
ATOM 604 O O . GLU A 1 82 ? -30.239 24.928 -10.223 1.00 59.44 82 GLU A O 1
ATOM 609 N N . PRO A 1 83 ? -30.430 26.379 -8.550 1.00 52.81 83 PRO A N 1
ATOM 610 C CA . PRO A 1 83 ? -30.529 27.538 -9.446 1.00 52.81 83 PRO A CA 1
ATOM 611 C C . PRO A 1 83 ? -29.207 27.917 -10.150 1.00 52.81 83 PRO A C 1
ATOM 613 O O . PRO A 1 83 ? -29.206 28.799 -11.014 1.00 52.81 83 PRO A O 1
ATOM 616 N N . GLU A 1 84 ? -28.073 27.283 -9.815 1.00 55.47 84 GLU A N 1
ATOM 617 C CA . GLU A 1 84 ? -26.753 27.614 -10.387 1.00 55.47 84 GLU A CA 1
ATOM 618 C C . GLU A 1 84 ? -26.493 27.016 -11.786 1.00 55.47 84 GLU A C 1
ATOM 620 O O . GLU A 1 84 ? -25.552 27.442 -12.462 1.00 55.47 84 GLU A O 1
ATOM 625 N N . VAL A 1 85 ? -27.362 26.122 -12.282 1.00 53.41 85 VAL A N 1
ATOM 626 C CA . VAL A 1 85 ? -27.229 25.428 -13.586 1.00 53.41 85 VAL A CA 1
ATOM 627 C C . VAL A 1 85 ? -27.195 26.398 -14.794 1.00 53.41 85 VAL A C 1
ATOM 629 O O . VAL A 1 85 ? -26.735 26.047 -15.884 1.00 53.41 85 VAL A O 1
ATOM 632 N N . TYR A 1 86 ? -27.602 27.662 -14.610 1.00 52.69 86 TYR A N 1
ATOM 633 C CA . TYR A 1 86 ? -27.634 28.699 -15.656 1.00 52.69 86 TYR A CA 1
ATOM 634 C C . TYR A 1 86 ? -26.366 29.557 -15.798 1.00 52.69 86 TYR A C 1
ATOM 636 O O . TYR A 1 86 ? -26.353 30.448 -16.648 1.00 52.69 86 TYR A O 1
ATOM 644 N N . ARG A 1 87 ? -25.304 29.348 -15.001 1.00 52.12 87 ARG A N 1
ATOM 645 C CA . ARG A 1 87 ? -24.134 30.254 -15.027 1.00 52.12 87 ARG A CA 1
ATOM 646 C C . ARG A 1 87 ? -23.326 30.231 -16.336 1.00 52.12 87 ARG A C 1
ATOM 648 O O . ARG A 1 87 ? -22.777 31.269 -16.690 1.00 52.12 87 ARG A O 1
ATOM 655 N N . ASP A 1 88 ? -23.334 29.125 -17.089 1.00 51.84 88 ASP A N 1
ATOM 656 C CA . ASP A 1 88 ? -22.425 28.918 -18.233 1.00 51.84 88 ASP A CA 1
ATOM 657 C C . ASP A 1 88 ? -23.128 28.529 -19.560 1.00 51.84 88 ASP A C 1
ATOM 659 O O . ASP A 1 88 ? -22.775 27.537 -20.190 1.00 51.84 88 ASP A O 1
ATOM 663 N N . GLY A 1 89 ? -24.128 29.304 -20.015 1.00 60.72 89 GLY A N 1
ATOM 664 C CA . GLY A 1 89 ? -24.761 29.205 -21.357 1.00 60.72 89 GLY A CA 1
ATOM 665 C C . GLY A 1 89 ? -26.092 28.427 -21.413 1.00 60.72 89 GLY A C 1
ATOM 666 O O . GLY A 1 89 ? -26.586 27.984 -20.377 1.00 60.72 89 GLY A O 1
ATOM 667 N N . GLU A 1 90 ? -26.641 28.149 -22.605 1.00 70.38 90 GLU A N 1
ATOM 668 C CA . GLU A 1 90 ? -27.867 27.331 -22.776 1.00 70.38 90 GLU A CA 1
ATOM 669 C C . GLU A 1 90 ? -27.626 25.816 -22.580 1.00 70.38 90 GLU A C 1
ATOM 671 O O . GLU A 1 90 ? -26.603 25.291 -23.048 1.00 70.38 90 GLU A O 1
ATOM 676 N N . PRO A 1 91 ? -28.527 25.090 -21.884 1.00 76.88 91 PRO A N 1
ATOM 677 C CA . PRO A 1 91 ? -28.396 23.648 -21.704 1.00 76.88 91 PRO A CA 1
ATOM 678 C C . PRO A 1 91 ? -28.536 22.948 -23.059 1.00 76.88 91 PRO A C 1
ATOM 680 O O . PRO A 1 91 ? -29.486 23.187 -23.800 1.00 76.88 91 PRO A O 1
ATOM 683 N N . SER A 1 92 ? -27.569 22.099 -23.400 1.00 82.38 92 SER A N 1
ATOM 684 C CA . SER A 1 92 ? -27.536 21.385 -24.677 1.00 82.38 92 SER A CA 1
ATOM 685 C C . SER A 1 92 ? -27.111 19.943 -24.470 1.00 82.38 92 SER A C 1
ATOM 687 O O . SER A 1 92 ? -26.273 19.649 -23.618 1.00 82.38 92 SER A O 1
ATOM 689 N N . ILE A 1 93 ? -27.693 19.051 -25.262 1.00 86.75 93 ILE A N 1
ATOM 690 C CA . ILE A 1 93 ? -27.344 17.636 -25.365 1.00 86.75 93 ILE A CA 1
ATOM 691 C C . ILE A 1 93 ? -27.283 17.314 -26.861 1.00 86.75 93 ILE A C 1
ATOM 693 O O . ILE A 1 93 ? -27.795 18.052 -27.700 1.00 86.75 93 ILE A O 1
ATOM 697 N N . VAL A 1 94 ? -26.576 16.262 -27.245 1.00 88.25 94 VAL A N 1
ATOM 698 C CA . VAL A 1 94 ? -26.552 15.791 -28.632 1.00 88.25 94 VAL A CA 1
ATOM 699 C C . VAL A 1 94 ? -26.874 14.308 -28.622 1.00 88.25 94 VAL A C 1
ATOM 701 O O . VAL A 1 94 ? -26.469 13.602 -27.707 1.00 88.25 94 VAL A O 1
ATOM 704 N N . ALA A 1 95 ? -27.578 13.810 -29.631 1.00 87.50 95 ALA A N 1
ATOM 705 C CA . ALA A 1 95 ? -27.779 12.377 -29.805 1.00 87.50 95 ALA A CA 1
ATOM 706 C C . ALA A 1 95 ? -27.392 11.953 -31.223 1.00 87.50 95 ALA A C 1
ATOM 708 O O . ALA A 1 95 ? -27.525 12.716 -32.180 1.00 87.50 95 ALA A O 1
ATOM 709 N N . THR A 1 96 ? -26.857 10.741 -31.350 1.00 89.81 96 THR A N 1
ATOM 710 C CA . THR A 1 96 ? -26.452 10.183 -32.644 1.00 89.81 96 THR A CA 1
ATOM 711 C C . THR A 1 96 ? -27.651 9.639 -33.417 1.00 89.81 96 THR A C 1
ATOM 713 O O . THR A 1 96 ? -28.655 9.219 -32.837 1.00 89.81 96 THR A O 1
ATOM 716 N N . ASP A 1 97 ? -27.510 9.526 -34.739 1.00 86.25 97 ASP A N 1
ATOM 717 C CA . ASP A 1 97 ? -28.529 8.911 -35.602 1.00 86.25 97 ASP A CA 1
ATOM 718 C C . ASP A 1 97 ? -28.891 7.483 -35.168 1.00 86.25 97 ASP A C 1
ATOM 720 O O . ASP A 1 97 ? -30.033 7.050 -35.315 1.00 86.25 97 ASP A O 1
ATOM 724 N N . ARG A 1 98 ? -27.927 6.746 -34.595 1.00 87.25 98 ARG A N 1
ATOM 725 C CA . ARG A 1 98 ? -28.135 5.384 -34.085 1.00 87.25 98 ARG A CA 1
ATOM 726 C C . ARG A 1 98 ? -29.024 5.375 -32.848 1.00 87.25 98 ARG A C 1
ATOM 728 O O . ARG A 1 98 ? -29.939 4.556 -32.779 1.00 87.25 98 ARG A O 1
ATOM 735 N N . ALA A 1 99 ? -28.783 6.289 -31.909 1.00 87.00 99 ALA A N 1
ATOM 736 C CA . ALA A 1 99 ? -29.625 6.444 -30.729 1.00 87.00 99 ALA A CA 1
ATOM 737 C C . ALA A 1 99 ? -31.050 6.854 -31.117 1.00 87.00 99 ALA A C 1
ATOM 739 O O . ALA A 1 99 ? -32.009 6.237 -30.662 1.00 87.00 99 ALA A O 1
ATOM 740 N N . ILE A 1 100 ? -31.189 7.814 -32.036 1.00 88.94 100 ILE A N 1
ATOM 741 C CA . ILE A 1 100 ? -32.493 8.269 -32.537 1.00 88.94 100 ILE A CA 1
ATOM 742 C C . ILE A 1 100 ? -33.244 7.125 -33.227 1.00 88.94 100 ILE A C 1
ATOM 744 O O . ILE A 1 100 ? -34.419 6.898 -32.945 1.00 88.94 100 ILE A O 1
ATOM 748 N N . ALA A 1 101 ? -32.580 6.381 -34.116 1.00 87.75 101 ALA A N 1
ATOM 749 C CA . ALA A 1 101 ? -33.191 5.254 -34.815 1.00 87.75 101 ALA A CA 1
ATOM 750 C C . ALA A 1 101 ? -33.655 4.161 -33.844 1.00 87.75 101 ALA A C 1
ATOM 752 O O . ALA A 1 101 ? -34.711 3.564 -34.054 1.00 87.75 101 ALA A O 1
ATOM 753 N N . GLN A 1 102 ? -32.893 3.906 -32.778 1.00 88.56 102 GLN A N 1
ATOM 754 C CA . GLN A 1 102 ? -33.282 2.923 -31.776 1.00 88.56 102 GLN A CA 1
ATOM 755 C C . GLN A 1 102 ? -34.458 3.399 -30.921 1.00 88.56 102 GLN A C 1
ATOM 757 O O . GLN A 1 102 ? -35.377 2.618 -30.693 1.00 88.56 102 GLN A O 1
ATOM 762 N N . LEU A 1 103 ? -34.479 4.666 -30.501 1.00 87.00 103 LEU A N 1
ATOM 763 C CA . LEU A 1 103 ? -35.613 5.221 -29.758 1.00 87.00 103 LEU A CA 1
ATOM 764 C C . LEU A 1 103 ? -36.903 5.190 -30.585 1.00 87.00 103 LEU A C 1
ATOM 766 O O . LEU A 1 103 ? -37.941 4.808 -30.056 1.00 87.00 103 LEU A O 1
ATOM 770 N N . ARG A 1 104 ? -36.837 5.459 -31.897 1.00 86.62 104 ARG A N 1
ATOM 771 C CA . ARG A 1 104 ? -37.998 5.288 -32.792 1.00 86.62 104 ARG A CA 1
ATOM 772 C C . ARG A 1 104 ? -38.482 3.847 -32.853 1.00 86.62 104 ARG A C 1
ATOM 774 O O . ARG A 1 104 ? -39.674 3.612 -32.730 1.00 86.62 104 ARG A O 1
ATOM 781 N N . LYS A 1 105 ? -37.569 2.879 -32.990 1.00 85.44 105 LYS A N 1
ATOM 782 C CA . LYS A 1 105 ? -37.937 1.453 -32.991 1.00 85.44 105 LYS A CA 1
ATOM 783 C C . LYS A 1 105 ? -38.619 1.032 -31.694 1.00 85.44 105 LYS A C 1
ATOM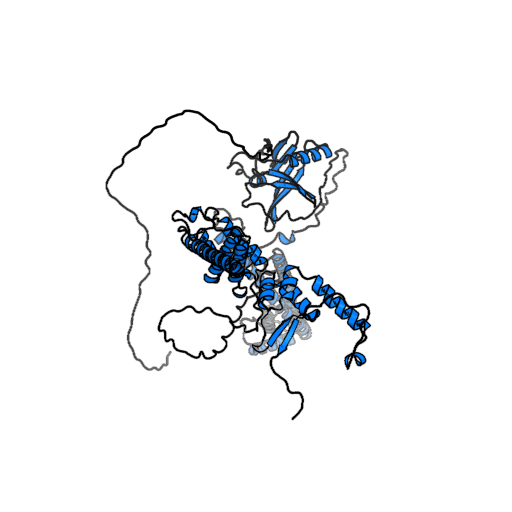 785 O O . LYS A 1 105 ? -39.518 0.198 -31.730 1.00 85.44 105 LYS A O 1
ATOM 790 N N . VAL A 1 106 ? -38.179 1.572 -30.556 1.00 84.75 106 VAL A N 1
ATOM 791 C CA . VAL A 1 106 ? -38.824 1.301 -29.267 1.00 84.75 106 VAL A CA 1
ATOM 792 C C . VAL A 1 106 ? -40.202 1.963 -29.212 1.00 84.75 106 VAL A C 1
ATOM 794 O O . VAL A 1 106 ? -41.169 1.283 -28.889 1.00 84.75 106 VAL A O 1
ATOM 797 N N . ALA A 1 107 ? -40.326 3.227 -29.620 1.00 83.31 107 ALA A N 1
ATOM 798 C CA . ALA A 1 107 ? -41.610 3.929 -29.660 1.00 83.31 107 ALA A CA 1
ATOM 799 C C . ALA A 1 107 ? -42.637 3.253 -30.592 1.00 83.31 107 ALA A C 1
ATOM 801 O O . ALA A 1 107 ? -43.801 3.096 -30.230 1.00 83.31 107 ALA A O 1
ATOM 802 N N . GLU A 1 108 ? -42.203 2.784 -31.767 1.00 82.81 108 GLU A N 1
ATOM 803 C CA . GLU A 1 108 ? -43.031 2.023 -32.714 1.00 82.81 108 GLU A CA 1
ATOM 804 C C . GLU A 1 108 ? -43.460 0.663 -32.148 1.00 82.81 108 GLU A C 1
ATOM 806 O O . GLU A 1 108 ? -44.594 0.239 -32.357 1.00 82.81 108 GLU A O 1
ATOM 811 N N . ARG A 1 109 ? -42.570 -0.029 -31.423 1.00 81.12 109 ARG A N 1
ATOM 812 C CA . ARG A 1 109 ? -42.887 -1.322 -30.799 1.00 81.12 109 ARG A CA 1
ATOM 813 C C . ARG A 1 109 ? -43.953 -1.184 -29.712 1.00 81.12 109 ARG A C 1
ATOM 815 O O . ARG A 1 109 ? -44.804 -2.061 -29.601 1.00 81.12 109 ARG A O 1
ATOM 822 N N . GLU A 1 110 ? -43.890 -0.113 -28.932 1.00 76.62 110 GLU A N 1
ATOM 823 C CA . GLU A 1 110 ? -44.777 0.113 -27.786 1.00 76.62 110 GLU A CA 1
ATOM 824 C C . GLU A 1 110 ? -46.067 0.870 -28.143 1.00 76.62 110 GLU A C 1
ATOM 826 O O . GLU A 1 110 ? -46.955 0.986 -27.306 1.00 76.62 110 GLU A O 1
ATOM 831 N N . ASN A 1 111 ? -46.217 1.350 -29.387 1.00 75.12 111 ASN A N 1
ATOM 832 C CA . ASN A 1 111 ? -47.348 2.178 -29.840 1.00 75.12 111 ASN A CA 1
ATOM 833 C C . ASN A 1 111 ? -47.586 3.453 -29.001 1.00 75.12 111 ASN A C 1
ATOM 835 O O . ASN A 1 111 ? -48.693 3.997 -29.002 1.00 75.12 111 ASN A O 1
ATOM 839 N N . SER A 1 112 ? -46.545 3.970 -28.346 1.00 73.50 112 SER A N 1
ATOM 840 C CA . SER A 1 112 ? -46.598 5.191 -27.537 1.00 73.50 112 SER A CA 1
ATOM 841 C C . SER A 1 112 ? -45.657 6.245 -28.115 1.00 73.50 112 SER A C 1
ATOM 843 O O . SER A 1 112 ? -44.436 6.104 -28.076 1.00 73.50 112 SER A O 1
ATOM 845 N N . SER A 1 113 ? -46.215 7.343 -28.636 1.00 68.56 113 SER A N 1
ATOM 846 C CA . SER A 1 113 ? -45.426 8.475 -29.154 1.00 68.56 113 SER A CA 1
ATOM 847 C C . SER A 1 113 ? -44.885 9.402 -28.057 1.00 68.56 113 SER A C 1
ATOM 849 O O . SER A 1 113 ? -44.203 10.375 -28.367 1.00 68.56 113 SER A O 1
ATOM 851 N N . SER A 1 114 ? -45.233 9.147 -26.793 1.00 76.25 114 SER A N 1
ATOM 852 C CA . SER A 1 114 ? -44.811 9.907 -25.608 1.00 76.25 114 SER A CA 1
ATOM 853 C C . SER A 1 114 ? -43.578 9.328 -24.910 1.00 76.25 114 SER A C 1
ATOM 855 O O . SER A 1 114 ? -43.128 9.905 -23.925 1.00 76.25 114 SER A O 1
ATOM 857 N N . LEU A 1 115 ? -43.027 8.210 -25.396 1.00 83.75 115 LEU A N 1
ATOM 858 C CA . LEU A 1 115 ? -41.859 7.573 -24.789 1.00 83.75 115 LEU A CA 1
ATOM 859 C C . LEU A 1 115 ? -40.610 8.449 -24.929 1.00 83.75 115 LEU A C 1
ATOM 861 O O . LEU A 1 115 ? -40.241 8.875 -26.026 1.00 83.75 115 LEU A O 1
ATOM 865 N N . ALA A 1 116 ? -39.936 8.654 -23.804 1.00 86.81 116 ALA A N 1
ATOM 866 C CA . ALA A 1 116 ? -38.719 9.433 -23.690 1.00 86.81 116 ALA A CA 1
ATOM 867 C C . ALA A 1 116 ? -37.590 8.606 -23.064 1.00 86.81 116 ALA A C 1
ATOM 869 O O . ALA A 1 116 ? -37.826 7.731 -22.229 1.00 86.81 116 ALA A O 1
ATOM 870 N N . LEU A 1 117 ? -36.344 8.902 -23.441 1.00 90.38 117 LEU A N 1
ATOM 871 C CA . LEU A 1 117 ? -35.167 8.373 -22.748 1.00 90.38 117 LEU A CA 1
ATOM 872 C C . LEU A 1 117 ? -34.806 9.305 -21.592 1.00 90.38 117 LEU A C 1
ATOM 874 O O . LEU A 1 117 ? -34.353 10.422 -21.830 1.00 90.38 117 LEU A O 1
ATOM 878 N N . ARG A 1 118 ? -34.961 8.845 -20.355 1.00 91.75 118 ARG A N 1
ATOM 879 C CA . ARG A 1 118 ? -34.489 9.546 -19.164 1.00 91.75 118 ARG A CA 1
ATOM 880 C C . ARG A 1 118 ? -33.026 9.220 -18.894 1.00 91.75 118 ARG A C 1
ATOM 882 O O . ARG A 1 118 ? -32.643 8.051 -18.890 1.00 91.75 118 ARG A O 1
ATOM 889 N N . VAL A 1 119 ? -32.215 10.249 -18.673 1.00 90.94 119 VAL A N 1
ATOM 890 C CA . VAL A 1 119 ? -30.785 10.148 -18.367 1.00 90.94 119 VAL A CA 1
ATOM 891 C C . VAL A 1 119 ? -30.530 10.786 -17.010 1.00 90.94 119 VAL A C 1
ATOM 893 O O . VAL A 1 119 ? -30.727 11.986 -16.862 1.00 90.94 119 VAL A O 1
ATOM 896 N N . ALA A 1 120 ? -30.042 9.987 -16.065 1.00 89.12 120 ALA A N 1
ATOM 897 C CA . ALA A 1 120 ? -29.679 10.418 -14.721 1.00 89.12 120 ALA A CA 1
ATOM 898 C C . ALA A 1 120 ? -28.236 10.010 -14.383 1.00 89.12 120 ALA A C 1
ATOM 900 O O . ALA A 1 120 ? -27.681 9.059 -14.947 1.00 89.12 120 ALA A O 1
ATOM 901 N N . VAL A 1 121 ? -27.617 10.728 -13.453 1.00 88.12 121 VAL A N 1
ATOM 902 C CA . VAL A 1 121 ? -26.272 10.469 -12.940 1.00 88.12 121 VAL A CA 1
ATOM 903 C C . VAL A 1 121 ? -26.367 10.139 -11.455 1.00 88.12 121 VAL A C 1
ATOM 905 O O . VAL A 1 121 ? -26.668 10.998 -10.635 1.00 88.12 121 VAL A O 1
ATOM 908 N N . GLU A 1 122 ? -26.066 8.895 -11.091 1.00 86.00 122 GLU A N 1
ATOM 909 C CA . GLU A 1 122 ? -26.090 8.430 -9.701 1.00 86.00 122 GLU A CA 1
ATOM 910 C C . GLU A 1 122 ? -24.659 8.309 -9.137 1.00 86.00 122 GLU A C 1
ATOM 912 O O . GLU A 1 122 ? -23.716 8.010 -9.880 1.00 86.00 122 GLU A O 1
ATOM 917 N N . PRO A 1 123 ? -24.438 8.521 -7.827 1.00 80.44 123 PRO A N 1
ATOM 918 C CA . PRO A 1 123 ? -23.153 8.230 -7.198 1.00 80.44 123 PRO A CA 1
ATOM 919 C C . PRO A 1 123 ? -22.878 6.716 -7.232 1.00 80.44 123 PRO A C 1
ATOM 921 O O . PRO A 1 123 ? -23.646 5.907 -6.717 1.00 80.44 123 PRO A O 1
ATOM 924 N N . GLY A 1 124 ? -21.760 6.319 -7.833 1.00 77.12 124 GLY A N 1
ATOM 925 C CA . GLY A 1 124 ? -21.374 4.933 -8.076 1.00 77.12 124 GLY A CA 1
ATOM 926 C C . GLY A 1 124 ? -20.033 4.543 -7.450 1.00 77.12 124 GLY A C 1
ATOM 927 O O . GLY A 1 124 ? -18.983 4.653 -8.078 1.00 77.12 124 GLY A O 1
ATOM 928 N N . GLY A 1 125 ? -20.075 3.964 -6.246 1.00 69.12 125 GLY A N 1
ATOM 929 C CA . GLY A 1 125 ? -18.945 3.274 -5.603 1.00 69.12 125 GLY A CA 1
ATOM 930 C C . GLY A 1 125 ? -17.617 4.054 -5.560 1.00 69.12 125 GLY A C 1
ATOM 931 O O . GLY A 1 125 ? -17.578 5.278 -5.606 1.00 69.12 125 GLY A O 1
ATOM 932 N N . CYS A 1 126 ? -16.489 3.338 -5.482 1.00 64.56 126 CYS A N 1
ATOM 933 C CA . CYS A 1 126 ? -15.149 3.941 -5.373 1.00 64.56 126 CYS A CA 1
ATOM 934 C C . CYS A 1 126 ? -14.672 4.688 -6.637 1.00 64.56 126 CYS A C 1
ATOM 936 O O . CYS A 1 126 ? -13.592 5.277 -6.616 1.00 64.56 126 CYS A O 1
ATOM 938 N N . HIS A 1 127 ? -15.429 4.639 -7.740 1.00 58.91 127 HIS A N 1
ATOM 939 C CA . HIS A 1 127 ? -15.035 5.177 -9.048 1.00 58.91 127 HIS A CA 1
ATOM 940 C C . HIS A 1 127 ? -15.812 6.435 -9.472 1.00 58.91 127 HIS A C 1
ATOM 942 O O . HIS A 1 127 ? -15.615 6.913 -10.587 1.00 58.91 127 HIS A O 1
ATOM 948 N N . GLY A 1 128 ? -16.623 7.021 -8.586 1.00 79.00 128 GLY A N 1
ATOM 949 C CA . GLY A 1 128 ? -17.252 8.326 -8.810 1.00 79.00 128 GLY A CA 1
ATOM 950 C C . GLY A 1 128 ? -18.725 8.216 -9.183 1.00 79.00 128 GLY A C 1
ATOM 951 O O . GLY A 1 128 ? -19.493 7.664 -8.412 1.00 79.00 128 GLY A O 1
ATOM 952 N N . TYR A 1 129 ? -19.128 8.777 -10.324 1.00 81.69 129 TYR A N 1
ATOM 953 C CA . TYR A 1 129 ? -20.521 8.819 -10.788 1.00 81.69 129 TYR A CA 1
ATOM 954 C C . TYR A 1 129 ? -20.793 7.780 -11.887 1.00 81.69 129 TYR A C 1
ATOM 956 O O . TYR A 1 129 ? -19.900 7.449 -12.667 1.00 81.69 129 TYR A O 1
ATOM 964 N N . GLN A 1 130 ? -22.027 7.283 -11.971 1.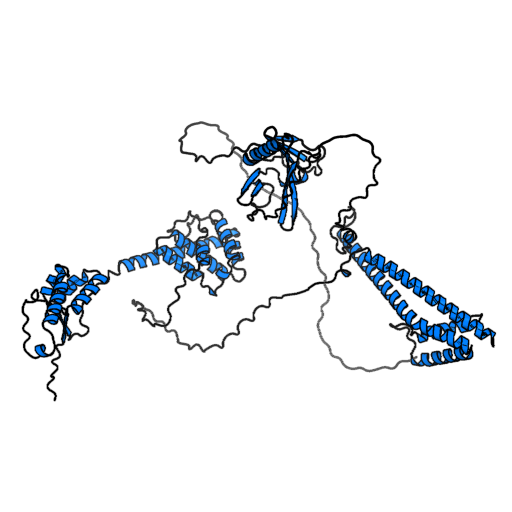00 83.38 130 GLN A N 1
ATOM 965 C CA . GLN A 1 130 ? -22.495 6.326 -12.976 1.00 83.38 130 GLN A CA 1
ATOM 966 C C . GLN A 1 130 ? -23.716 6.868 -13.721 1.00 83.38 130 GLN A C 1
ATOM 968 O O . GLN A 1 130 ? -24.576 7.522 -13.138 1.00 83.38 130 GLN A O 1
ATOM 973 N N . TYR A 1 131 ? -23.797 6.569 -15.018 1.00 87.25 131 TYR A N 1
ATOM 974 C CA . TYR A 1 131 ? -24.938 6.936 -15.853 1.00 87.25 131 TYR A CA 1
ATOM 975 C C . TYR A 1 131 ? -26.037 5.883 -15.754 1.00 87.25 131 TYR A C 1
ATOM 977 O O . TYR A 1 131 ? -25.789 4.699 -15.990 1.00 87.25 131 TYR A O 1
ATOM 985 N N . LYS A 1 132 ? -27.258 6.329 -15.481 1.00 87.38 132 LYS A N 1
ATOM 986 C CA . LYS A 1 132 ? -28.472 5.520 -15.496 1.00 87.38 132 LYS A CA 1
ATOM 987 C C . LYS A 1 132 ? -29.386 6.022 -16.604 1.00 87.38 132 LYS A C 1
ATOM 989 O O . LYS A 1 132 ? -29.624 7.218 -16.732 1.00 87.38 132 LYS A O 1
ATOM 994 N N . MET A 1 133 ? -29.854 5.097 -17.435 1.00 88.44 133 MET A N 1
ATOM 995 C CA . MET A 1 133 ? -30.711 5.393 -18.579 1.00 88.44 133 MET A CA 1
ATOM 996 C C . MET A 1 133 ? -31.953 4.517 -18.518 1.00 88.44 133 MET A C 1
ATOM 998 O O . MET A 1 133 ? -31.841 3.297 -18.394 1.00 88.44 133 MET A O 1
ATOM 1002 N N . GLU A 1 134 ? -33.119 5.140 -18.617 1.00 88.69 134 GLU A N 1
ATOM 1003 C CA . GLU A 1 134 ? -34.419 4.483 -18.501 1.00 88.69 134 GLU A CA 1
ATOM 1004 C C . GLU A 1 134 ? -35.375 5.017 -19.567 1.00 88.69 134 GLU A C 1
ATOM 1006 O O . GLU A 1 134 ? -35.254 6.157 -20.001 1.00 88.69 134 GLU A O 1
ATOM 1011 N N . ILE A 1 135 ? -36.307 4.188 -20.030 1.00 88.31 135 ILE A N 1
ATOM 1012 C CA . ILE A 1 135 ? -37.333 4.607 -20.986 1.00 88.31 135 ILE A CA 1
ATOM 1013 C C . ILE A 1 135 ? -38.624 4.806 -20.199 1.00 88.31 135 ILE A C 1
ATOM 1015 O O . ILE A 1 135 ? -39.091 3.867 -19.560 1.00 88.31 135 ILE A O 1
ATOM 1019 N N . THR A 1 136 ? -39.181 6.014 -20.240 1.00 85.25 136 THR A N 1
ATOM 1020 C CA . THR A 1 136 ? -40.365 6.403 -19.462 1.00 85.25 136 THR A CA 1
ATOM 1021 C C . THR A 1 136 ? -41.341 7.216 -20.311 1.00 85.25 136 THR A C 1
ATOM 1023 O O . THR A 1 136 ? -40.949 7.844 -21.293 1.00 85.25 136 THR A O 1
ATOM 1026 N N . GLU A 1 137 ? -42.620 7.195 -19.940 1.00 83.75 137 GLU A N 1
ATOM 1027 C CA . GLU A 1 137 ? -43.657 8.084 -20.488 1.00 83.75 137 GLU A CA 1
ATOM 1028 C C . GLU A 1 137 ? -43.958 9.265 -19.550 1.00 83.75 137 GLU A C 1
ATOM 1030 O O . GLU A 1 137 ? -44.532 10.268 -19.975 1.00 83.75 137 GLU A O 1
ATOM 1035 N N . GLU A 1 138 ? -43.574 9.154 -18.275 1.00 83.56 138 GLU A N 1
ATOM 1036 C CA . GLU A 1 138 ? -43.828 10.160 -17.246 1.00 83.56 138 GLU A CA 1
ATOM 1037 C C . GLU A 1 138 ? -42.707 11.208 -17.244 1.00 83.56 138 GLU A C 1
ATOM 1039 O O . GLU A 1 138 ? -41.525 10.863 -17.210 1.00 83.56 138 GLU A O 1
ATOM 1044 N N . VAL A 1 139 ? -43.089 12.489 -17.290 1.00 84.31 139 VAL A N 1
ATOM 1045 C CA . VAL A 1 139 ? -42.174 13.636 -17.199 1.00 84.31 139 VAL A CA 1
ATOM 1046 C C . VAL A 1 139 ? -42.321 14.250 -15.815 1.00 84.31 139 VAL A C 1
ATOM 1048 O O . VAL A 1 139 ? -43.411 14.727 -15.486 1.00 84.31 139 VAL A O 1
ATOM 1051 N N . GLU A 1 140 ? -41.248 14.265 -15.029 1.00 85.25 140 GLU A N 1
ATOM 1052 C CA . GLU A 1 140 ? -41.264 14.857 -13.690 1.00 85.25 140 GLU A CA 1
ATOM 1053 C C . GLU A 1 140 ? -41.124 16.385 -13.742 1.00 85.25 140 GLU A C 1
ATOM 1055 O O . GLU A 1 140 ? -40.736 16.972 -14.757 1.00 85.25 140 GLU A O 1
ATOM 1060 N N . ASP A 1 141 ? -41.474 17.052 -12.640 1.00 81.25 141 ASP A N 1
ATOM 1061 C CA . ASP A 1 141 ? -41.507 18.518 -12.571 1.00 81.25 141 ASP A CA 1
ATOM 1062 C C . ASP A 1 141 ? -40.117 19.164 -12.667 1.00 81.25 141 ASP A C 1
ATOM 1064 O O . ASP A 1 141 ? -40.022 20.322 -13.079 1.00 81.25 141 ASP A O 1
ATOM 1068 N N . ASP A 1 142 ? -39.061 18.405 -12.355 1.00 83.81 142 ASP A N 1
ATOM 1069 C CA . ASP A 1 142 ? -37.666 18.863 -12.342 1.00 83.81 142 ASP A CA 1
ATOM 1070 C C . ASP A 1 142 ? -36.840 18.396 -13.562 1.00 83.81 142 ASP A C 1
ATOM 1072 O O . ASP A 1 142 ? -35.629 18.627 -13.645 1.00 83.81 142 ASP A O 1
ATOM 1076 N N . ASP A 1 143 ? -37.498 17.766 -14.544 1.00 87.38 143 ASP A N 1
ATOM 1077 C CA . ASP A 1 143 ? -36.863 17.269 -15.765 1.00 87.38 143 ASP A CA 1
ATOM 1078 C C . ASP A 1 143 ? -36.762 18.354 -16.857 1.00 87.38 143 ASP A C 1
ATOM 1080 O O . ASP A 1 143 ? -37.713 19.066 -17.201 1.00 87.38 143 ASP A O 1
ATOM 1084 N N . PHE A 1 144 ? -35.600 18.416 -17.504 1.00 87.44 144 PHE A N 1
ATOM 1085 C CA . PHE A 1 144 ? -35.388 19.123 -18.762 1.00 87.44 144 PHE A CA 1
ATOM 1086 C C . PHE A 1 144 ? -35.721 18.208 -19.936 1.00 87.44 144 PHE A C 1
ATOM 1088 O O . PHE A 1 144 ? -35.153 17.124 -20.070 1.00 87.44 144 PHE A O 1
ATOM 1095 N N . GLN A 1 145 ? -36.596 18.674 -20.828 1.00 89.00 145 GLN A N 1
ATOM 1096 C CA . GLN A 1 145 ? -37.013 17.914 -22.004 1.00 89.00 145 GLN A CA 1
ATOM 1097 C C . GLN A 1 145 ? -36.333 18.439 -23.267 1.00 89.00 145 GLN A C 1
ATOM 1099 O O . GLN A 1 145 ? -36.544 19.585 -23.673 1.00 89.00 145 GLN A O 1
ATOM 1104 N N . PHE A 1 146 ? -35.565 17.570 -23.918 1.00 88.44 146 PHE A N 1
ATOM 1105 C CA . PHE A 1 146 ? -34.896 17.820 -25.189 1.00 88.44 146 PHE A CA 1
ATOM 1106 C C . PHE A 1 146 ? -35.561 17.010 -26.300 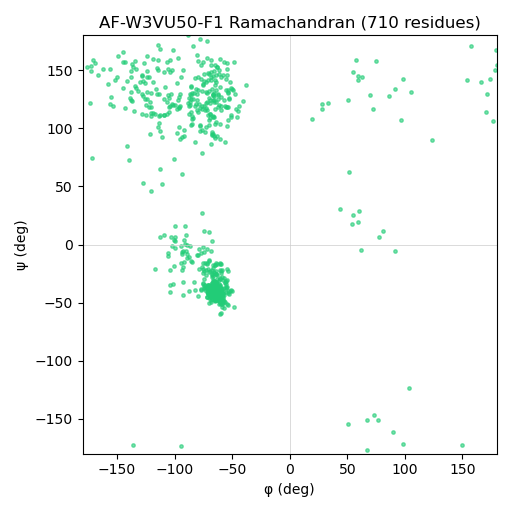1.00 88.44 146 PHE A C 1
ATOM 1108 O O . PHE A 1 146 ? -35.646 15.786 -26.221 1.00 88.44 146 PHE A O 1
ATOM 1115 N N . GLU A 1 147 ? -35.997 17.672 -27.366 1.00 85.50 147 GLU A N 1
ATOM 1116 C CA . GLU A 1 147 ? -36.494 17.013 -28.570 1.00 85.50 147 GLU A CA 1
ATOM 1117 C C . GLU A 1 147 ? -35.367 16.908 -29.597 1.00 85.50 147 GLU A C 1
ATOM 1119 O O . GLU A 1 147 ? -34.787 17.902 -30.041 1.00 85.50 147 GLU A O 1
ATOM 1124 N N . VAL A 1 148 ? -35.018 15.671 -29.947 1.00 80.38 148 VAL A N 1
ATOM 1125 C CA . VAL A 1 148 ? -33.921 15.375 -30.883 1.00 80.38 148 VAL A CA 1
ATOM 1126 C C . VAL A 1 148 ? -34.441 15.250 -32.313 1.00 80.38 148 VAL A C 1
ATOM 1128 O O . VAL A 1 148 ? -33.755 15.560 -33.285 1.00 80.38 148 VAL A O 1
ATOM 1131 N N . HIS A 1 149 ? -35.668 14.758 -32.441 1.00 78.00 149 HIS A N 1
ATOM 1132 C CA . HIS A 1 149 ? -36.375 14.550 -33.691 1.00 78.00 149 HIS A CA 1
ATOM 1133 C C . HIS A 1 149 ? -37.879 14.562 -33.383 1.00 78.00 149 HIS A C 1
ATOM 1135 O O . HIS A 1 149 ? -38.234 14.137 -32.284 1.00 78.00 149 HIS A O 1
ATOM 1141 N N . PRO A 1 150 ? -38.760 14.961 -34.322 1.00 73.38 150 PRO A N 1
ATOM 1142 C CA . PRO A 1 150 ? -40.206 14.893 -34.120 1.00 73.38 150 PRO A CA 1
ATOM 1143 C C . PRO A 1 150 ? -40.645 13.545 -33.537 1.00 73.38 150 PRO A C 1
ATOM 1145 O O . PRO A 1 150 ? -40.424 12.506 -34.170 1.00 73.38 150 PRO A O 1
ATOM 1148 N N . GLY A 1 151 ? -41.210 13.573 -32.325 1.00 72.81 151 GLY A N 1
ATOM 1149 C CA . GLY A 1 151 ? -41.700 12.389 -31.603 1.00 72.81 151 GLY A CA 1
ATOM 1150 C C . GLY A 1 151 ? -40.646 11.562 -30.851 1.00 72.81 151 GLY A C 1
ATOM 1151 O O . GLY A 1 151 ? -40.952 10.453 -30.430 1.00 72.81 151 GLY A O 1
ATOM 1152 N N . VAL A 1 152 ? -39.414 12.061 -30.688 1.00 82.75 152 VAL A N 1
ATOM 1153 C CA . VAL A 1 152 ? -38.360 11.428 -29.872 1.00 82.75 152 VAL A CA 1
ATOM 1154 C C . VAL A 1 152 ? -37.789 12.447 -28.894 1.00 82.75 152 VAL A C 1
ATOM 1156 O O . VAL A 1 152 ? -37.100 13.394 -29.294 1.00 82.75 152 VAL A O 1
ATOM 1159 N N . SER A 1 153 ? -38.044 12.223 -27.607 1.00 87.56 153 SER A N 1
ATOM 1160 C CA . SER A 1 153 ? -37.617 13.104 -26.523 1.00 87.56 153 SER A CA 1
ATOM 1161 C C . SER A 1 153 ? -36.608 12.434 -25.583 1.00 87.56 153 SER A C 1
ATOM 1163 O O . SER A 1 153 ? -36.557 11.211 -25.432 1.00 87.56 153 SER A O 1
ATOM 1165 N N . ILE A 1 154 ? -35.762 13.262 -24.977 1.00 90.44 154 ILE A N 1
ATOM 1166 C CA . ILE A 1 154 ? -34.794 12.891 -23.945 1.00 90.44 154 ILE A CA 1
ATOM 1167 C C . ILE A 1 154 ? -35.072 13.760 -22.721 1.00 90.44 154 ILE A C 1
ATOM 1169 O O . ILE A 1 154 ? -35.207 14.978 -22.851 1.00 90.44 154 ILE A O 1
ATOM 1173 N N . LEU A 1 155 ? -35.160 13.133 -21.552 1.00 91.06 155 LEU A N 1
ATOM 1174 C CA . LEU A 1 155 ? -35.388 13.780 -20.262 1.00 91.06 155 LEU A CA 1
ATOM 1175 C C . LEU A 1 155 ? -34.107 13.734 -19.434 1.00 91.06 155 LEU A C 1
ATOM 1177 O O . LEU A 1 155 ? -33.455 12.691 -19.379 1.00 91.06 155 LEU A O 1
ATOM 1181 N N . VAL A 1 156 ? -33.749 14.841 -18.790 1.00 90.50 156 VAL A N 1
ATOM 1182 C CA . VAL A 1 156 ? -32.597 14.916 -17.879 1.00 90.50 156 VAL A CA 1
ATOM 1183 C C . VAL A 1 156 ? -32.976 15.734 -16.656 1.00 90.50 156 VAL A C 1
ATOM 1185 O O . VAL A 1 156 ? -33.414 16.871 -16.811 1.00 90.50 156 VAL A O 1
ATOM 1188 N N . ASP A 1 157 ? -32.783 15.187 -15.461 1.00 88.75 157 ASP A N 1
ATOM 1189 C CA . ASP A 1 157 ? -33.023 15.891 -14.200 1.00 88.75 157 ASP A CA 1
ATOM 1190 C C . ASP A 1 157 ? -32.065 17.078 -14.021 1.00 88.75 157 ASP A C 1
ATOM 1192 O O . ASP A 1 157 ? -30.960 17.120 -14.578 1.00 88.75 157 ASP A O 1
ATOM 1196 N N . SER A 1 158 ? -32.494 18.066 -13.236 1.00 85.00 158 SER A N 1
ATOM 1197 C CA . SER A 1 158 ? -31.771 19.322 -13.024 1.00 85.00 158 SER A CA 1
ATOM 1198 C C . SER A 1 158 ? -30.330 19.126 -12.522 1.00 85.00 158 SER A C 1
ATOM 1200 O O . SER A 1 158 ? -29.409 19.779 -13.028 1.00 85.00 158 SER A O 1
ATOM 1202 N N . ILE A 1 159 ? -30.122 18.176 -11.607 1.00 84.12 159 ILE A N 1
ATOM 1203 C CA . ILE A 1 159 ? -28.826 17.839 -11.002 1.00 84.12 159 ILE A CA 1
ATOM 1204 C C . ILE A 1 159 ? -27.915 17.165 -12.033 1.00 84.12 159 ILE A C 1
ATOM 1206 O O . ILE A 1 159 ? -26.771 17.580 -12.251 1.00 84.12 159 ILE A O 1
ATOM 1210 N N . SER A 1 160 ? -28.418 16.140 -12.723 1.00 87.50 160 SER A N 1
ATOM 1211 C CA . SER A 1 160 ? -27.628 15.408 -13.715 1.00 87.50 160 SER A CA 1
ATOM 1212 C C . SER A 1 160 ? -27.274 16.258 -14.924 1.00 87.50 160 SER A C 1
ATOM 1214 O O . SER A 1 160 ? -26.196 16.077 -15.499 1.00 87.50 160 SER A O 1
ATOM 1216 N N . LEU A 1 161 ? -28.122 17.220 -15.297 1.00 86.62 161 LEU A N 1
ATOM 1217 C CA . LEU A 1 161 ? -27.876 18.107 -16.429 1.00 86.62 161 LEU A CA 1
ATOM 1218 C C . LEU A 1 161 ? -26.557 18.873 -16.286 1.00 86.62 161 LEU A C 1
ATOM 1220 O O . LEU A 1 161 ? -25.837 19.016 -17.276 1.00 86.62 161 LEU A O 1
ATOM 1224 N N . ALA A 1 162 ? -26.191 19.303 -15.074 1.00 82.88 162 ALA A N 1
ATOM 1225 C CA . ALA A 1 162 ? -24.905 19.954 -14.817 1.00 82.88 162 ALA A CA 1
ATOM 1226 C C . ALA A 1 162 ? -23.705 19.044 -15.153 1.00 82.88 162 ALA A C 1
ATOM 1228 O O . ALA A 1 162 ? -22.655 19.527 -15.577 1.00 82.88 162 ALA A O 1
ATOM 1229 N N . LEU A 1 163 ? -23.875 17.725 -15.023 1.00 83.88 163 LEU A N 1
ATOM 1230 C CA . LEU A 1 163 ? -22.835 16.714 -15.218 1.00 83.88 163 LEU A CA 1
ATOM 1231 C C . LEU A 1 163 ? -22.797 16.128 -16.635 1.00 83.88 163 LEU A C 1
ATOM 1233 O O . LEU A 1 163 ? -21.761 15.594 -17.028 1.00 83.88 163 LEU A O 1
ATOM 1237 N N . VAL A 1 164 ? -23.890 16.198 -17.404 1.00 86.44 164 VAL A N 1
ATOM 1238 C CA . VAL A 1 164 ? -23.966 15.661 -18.783 1.00 86.44 164 VAL A CA 1
ATOM 1239 C C . VAL A 1 164 ? -24.111 16.734 -19.858 1.00 86.44 164 VAL A C 1
ATOM 1241 O O . VAL A 1 164 ? -24.251 16.423 -21.043 1.00 86.44 164 VAL A O 1
ATOM 1244 N N . ARG A 1 165 ? -24.028 18.006 -19.482 1.00 86.56 165 ARG A N 1
ATOM 1245 C CA . ARG A 1 165 ? -24.136 19.140 -20.397 1.00 86.56 165 ARG A CA 1
ATOM 1246 C C . ARG A 1 165 ? -23.172 19.045 -21.584 1.00 86.56 165 ARG A C 1
ATOM 1248 O O . ARG A 1 165 ? -21.960 18.993 -21.409 1.00 86.56 165 ARG A O 1
ATOM 1255 N N . GLY A 1 166 ? -23.709 19.122 -22.798 1.00 83.94 166 GLY A N 1
ATOM 1256 C CA . GLY A 1 166 ? -22.961 19.079 -24.056 1.00 83.94 166 GLY A CA 1
ATOM 1257 C C . GLY A 1 166 ? -22.511 17.676 -24.470 1.00 83.94 166 GLY A C 1
ATOM 1258 O O . GLY A 1 166 ? -21.769 17.546 -25.444 1.00 83.94 166 GLY A O 1
ATOM 1259 N N . SER A 1 167 ? -22.937 16.636 -23.748 1.00 88.75 167 SER A N 1
ATOM 1260 C CA . SER A 1 167 ? -22.567 15.251 -24.048 1.00 88.75 167 SER A CA 1
ATOM 1261 C C . SER A 1 167 ? -23.314 14.696 -25.259 1.00 88.75 167 SER A C 1
ATOM 1263 O O . SER A 1 167 ? -24.406 15.155 -25.600 1.00 88.75 167 SER A O 1
ATOM 1265 N N . THR A 1 168 ? -22.737 13.669 -25.891 1.00 88.00 168 THR A N 1
ATOM 1266 C CA . THR A 1 168 ? -23.337 12.971 -27.034 1.00 88.00 168 THR A CA 1
ATOM 1267 C C . THR A 1 168 ? -23.884 11.604 -26.617 1.00 88.00 168 THR A C 1
ATOM 1269 O O . THR A 1 168 ? -23.123 10.708 -26.279 1.00 88.00 168 THR A O 1
ATOM 1272 N N . ILE A 1 169 ? -25.195 11.392 -26.671 1.00 90.62 169 ILE A N 1
ATOM 1273 C CA . ILE A 1 169 ? -25.834 10.101 -26.386 1.00 90.62 169 ILE A CA 1
ATOM 1274 C C . ILE A 1 169 ? -25.794 9.227 -27.646 1.00 90.62 169 ILE A C 1
ATOM 1276 O O . ILE A 1 169 ? -26.262 9.630 -28.712 1.00 90.62 169 ILE A O 1
ATOM 1280 N N . ASP A 1 170 ? -25.242 8.021 -27.531 1.00 90.00 170 ASP A N 1
ATOM 1281 C CA . ASP A 1 170 ? -25.133 7.039 -28.610 1.00 90.00 170 ASP A CA 1
ATOM 1282 C C . ASP A 1 170 ? -25.779 5.701 -28.219 1.00 90.00 170 ASP A C 1
ATOM 1284 O O . ASP A 1 170 ? -26.002 5.418 -27.044 1.00 90.00 170 ASP A O 1
ATOM 1288 N N . TYR A 1 171 ? -26.067 4.858 -29.210 1.00 87.50 171 TYR A N 1
ATOM 1289 C CA . TYR A 1 171 ? -26.509 3.481 -28.999 1.00 87.50 171 TYR A CA 1
ATOM 1290 C C . TYR A 1 171 ? -25.431 2.521 -29.496 1.00 87.50 171 TYR A C 1
ATOM 1292 O O . TYR A 1 171 ? -25.144 2.445 -30.695 1.00 87.50 171 TYR A O 1
ATOM 1300 N N . VAL A 1 172 ? -24.802 1.813 -28.559 1.00 85.69 172 VAL A N 1
ATOM 1301 C CA . VAL A 1 172 ? -23.658 0.936 -28.820 1.00 85.69 172 VAL A CA 1
ATOM 1302 C C . VAL A 1 172 ? -24.126 -0.513 -28.815 1.00 85.69 172 VAL A C 1
ATOM 1304 O O . VAL A 1 172 ? -24.820 -0.961 -27.905 1.00 85.69 172 VAL A O 1
ATOM 1307 N N . THR A 1 173 ? -23.756 -1.245 -29.862 1.00 78.69 173 THR A N 1
ATOM 1308 C CA . THR A 1 173 ? -24.059 -2.669 -30.039 1.00 78.69 173 THR A CA 1
ATOM 1309 C C . THR A 1 173 ? -22.740 -3.435 -29.975 1.00 78.69 173 THR A C 1
ATOM 1311 O O . THR A 1 173 ? -21.909 -3.293 -30.870 1.00 78.69 173 THR A O 1
ATOM 1314 N N . GLU A 1 174 ? -22.530 -4.206 -28.913 1.00 78.06 174 GLU A N 1
ATOM 1315 C CA . GLU A 1 174 ? -21.341 -5.039 -28.696 1.00 78.06 174 GLU A CA 1
ATOM 1316 C C . GLU A 1 174 ? -21.719 -6.527 -28.695 1.00 78.06 174 GLU A C 1
ATOM 1318 O O . GLU A 1 174 ? -22.896 -6.889 -28.696 1.00 78.06 174 GLU A O 1
ATOM 1323 N N . LEU A 1 175 ? -20.716 -7.410 -28.682 1.00 68.25 175 LEU A N 1
ATOM 1324 C CA . LEU A 1 175 ? -20.910 -8.867 -28.750 1.00 68.25 175 LEU A CA 1
ATOM 1325 C C . LEU A 1 175 ? -21.780 -9.420 -27.602 1.00 68.25 175 LEU A C 1
ATOM 1327 O O . LEU A 1 175 ? -22.441 -10.442 -27.750 1.00 68.25 175 LEU A O 1
ATOM 1331 N N . ILE A 1 176 ? -21.757 -8.738 -26.457 1.00 67.81 176 ILE A N 1
ATOM 1332 C CA . ILE A 1 176 ? -22.387 -9.141 -25.193 1.00 67.81 176 ILE A CA 1
ATOM 1333 C C . ILE A 1 176 ? -23.698 -8.398 -24.896 1.00 67.81 176 ILE A C 1
ATOM 1335 O O . ILE A 1 176 ? -24.330 -8.659 -23.875 1.00 67.81 176 ILE A O 1
ATOM 1339 N N . GLY A 1 177 ? -24.116 -7.468 -25.759 1.00 76.00 177 GLY A N 1
ATOM 1340 C CA . GLY A 1 177 ? -25.342 -6.706 -25.553 1.00 76.00 177 GLY A CA 1
ATOM 1341 C C . GLY A 1 177 ? -25.373 -5.372 -26.289 1.00 76.00 177 GLY A C 1
ATOM 1342 O O . GLY A 1 177 ? -24.387 -4.907 -26.857 1.00 76.00 177 GLY A O 1
ATOM 1343 N N . SER A 1 178 ? -26.544 -4.747 -26.273 1.00 81.88 178 SER A N 1
ATOM 1344 C CA . SER A 1 178 ? -26.801 -3.457 -26.906 1.00 81.88 178 SER A CA 1
ATOM 1345 C C . SER A 1 178 ? -27.386 -2.488 -25.887 1.00 81.88 178 SER A C 1
ATOM 1347 O O . SER A 1 178 ? -28.410 -2.806 -25.280 1.00 81.88 178 SER A O 1
ATOM 1349 N N . GLN A 1 179 ? -26.772 -1.322 -25.711 1.00 86.75 179 GLN A N 1
ATOM 1350 C CA . GLN A 1 179 ? -27.188 -0.341 -24.708 1.00 86.75 179 GLN A CA 1
ATOM 1351 C C . GLN A 1 179 ? -26.986 1.095 -25.193 1.00 86.75 179 GLN A C 1
ATOM 1353 O O . GLN A 1 179 ? -26.156 1.367 -26.064 1.00 86.75 179 GLN A O 1
ATOM 1358 N N . PHE A 1 180 ? -27.740 2.024 -24.607 1.00 88.94 180 PHE A N 1
ATOM 1359 C CA . PHE A 1 180 ? -27.431 3.447 -24.722 1.00 88.94 180 PHE A CA 1
ATOM 1360 C C . PHE A 1 180 ? -26.165 3.756 -23.916 1.00 88.94 180 PHE A C 1
ATOM 1362 O O . PHE A 1 180 ? -25.892 3.104 -22.910 1.00 88.94 180 PHE A O 1
ATOM 1369 N N . ALA A 1 181 ? -25.363 4.707 -24.382 1.00 86.81 181 ALA A N 1
ATOM 1370 C CA . ALA A 1 181 ? -24.136 5.134 -23.724 1.00 86.81 181 ALA A CA 1
ATOM 1371 C C . ALA A 1 181 ? -23.862 6.611 -24.015 1.00 86.81 181 ALA A C 1
ATOM 1373 O O . ALA A 1 181 ? -24.094 7.088 -25.126 1.00 86.81 181 ALA A O 1
ATOM 1374 N N . ILE A 1 182 ? -23.312 7.328 -23.037 1.00 87.38 182 ILE A N 1
ATOM 1375 C CA . ILE A 1 182 ? -22.852 8.703 -23.229 1.00 87.38 182 ILE A CA 1
ATOM 1376 C C . ILE A 1 182 ? -21.415 8.686 -23.761 1.00 87.38 182 ILE A C 1
ATOM 1378 O O . ILE A 1 182 ? -20.510 8.130 -23.140 1.00 87.38 182 ILE A O 1
ATOM 1382 N N . LYS A 1 183 ? -21.209 9.315 -24.917 1.00 80.19 183 LYS A N 1
ATOM 1383 C CA . LYS A 1 183 ? -19.920 9.571 -25.563 1.00 80.19 183 LYS A CA 1
ATOM 1384 C C . LYS A 1 183 ? -19.592 11.062 -25.494 1.00 80.19 183 LYS A C 1
ATOM 1386 O O . LYS A 1 183 ? -20.484 11.905 -25.540 1.00 80.19 183 LYS A O 1
ATOM 1391 N N . ASP A 1 184 ? -18.303 11.381 -25.407 1.00 79.00 184 ASP A N 1
ATOM 1392 C CA . ASP A 1 184 ? -17.781 12.753 -25.445 1.00 79.00 184 ASP A CA 1
ATOM 1393 C C . ASP A 1 184 ? -18.473 13.713 -24.452 1.00 79.00 184 ASP A C 1
ATOM 1395 O O . ASP A 1 184 ? -19.108 14.682 -24.863 1.00 79.00 184 ASP A O 1
ATOM 1399 N N . ASN A 1 185 ? -18.369 13.449 -23.144 1.00 85.19 185 ASN A N 1
ATOM 1400 C CA . ASN A 1 185 ? -18.876 14.363 -22.115 1.00 85.19 185 ASN A CA 1
ATOM 1401 C C . ASN A 1 185 ? -17.836 15.456 -21.783 1.00 85.19 185 ASN A C 1
ATOM 1403 O O . ASN A 1 185 ? -16.819 15.140 -21.161 1.00 85.19 185 ASN A O 1
ATOM 1407 N N . PRO A 1 186 ? -18.070 16.736 -22.134 1.00 79.56 186 PRO A N 1
ATOM 1408 C CA . PRO A 1 186 ? -17.122 17.817 -21.863 1.00 79.56 186 PRO A CA 1
ATOM 1409 C C . PRO A 1 186 ? -17.035 18.203 -20.375 1.00 79.56 186 PRO A C 1
ATOM 1411 O O . PRO A 1 186 ? -16.078 18.869 -19.985 1.00 79.56 186 PRO A O 1
ATOM 1414 N N . GLN A 1 187 ? -18.000 17.793 -19.543 1.00 79.75 187 GLN A N 1
ATOM 1415 C CA . GLN A 1 187 ? -17.999 18.039 -18.094 1.00 79.75 187 GLN A CA 1
ATOM 1416 C C . GLN A 1 187 ? -17.195 16.990 -17.314 1.00 79.75 187 GLN A C 1
ATOM 1418 O O . GLN A 1 187 ? -16.839 17.206 -16.152 1.00 79.75 187 GLN A O 1
ATOM 1423 N N . ALA A 1 188 ? -16.867 15.855 -17.937 1.00 78.50 188 ALA A N 1
ATOM 1424 C CA . ALA A 1 188 ? -16.048 14.830 -17.310 1.00 78.50 188 ALA A CA 1
ATOM 1425 C C . ALA A 1 188 ? -14.578 15.285 -17.254 1.00 78.50 188 ALA A C 1
ATOM 1427 O O . ALA A 1 188 ? -13.908 15.446 -18.275 1.00 78.50 188 ALA A O 1
ATOM 1428 N N . LYS A 1 189 ? -14.042 15.476 -16.042 1.00 64.00 189 LYS A N 1
ATOM 1429 C CA . LYS A 1 189 ? -12.621 15.796 -15.821 1.00 64.00 189 LYS A CA 1
ATOM 1430 C C . LYS A 1 189 ? -11.763 14.535 -15.996 1.00 64.00 189 LYS A C 1
ATOM 1432 O O . LYS A 1 189 ? -11.367 13.907 -15.021 1.00 64.00 189 LYS A O 1
ATOM 1437 N N . GLY A 1 190 ? -11.496 14.163 -17.246 1.00 58.06 190 GLY A N 1
ATOM 1438 C CA . GLY A 1 190 ? -10.628 13.044 -17.628 1.00 58.06 190 GLY A CA 1
ATOM 1439 C C . GLY A 1 190 ? -10.994 12.480 -19.003 1.00 58.06 190 GLY A C 1
ATOM 1440 O O . GLY A 1 190 ? -12.170 12.397 -19.343 1.00 58.06 190 GLY A O 1
ATOM 1441 N N . ALA A 1 191 ? -9.999 12.089 -19.806 1.00 46.75 191 ALA A N 1
ATOM 1442 C CA . ALA A 1 191 ? -10.255 11.308 -21.018 1.00 46.75 191 ALA A CA 1
ATOM 1443 C C . ALA A 1 191 ? -10.883 9.968 -20.598 1.00 46.75 191 ALA A C 1
ATOM 1445 O O . ALA A 1 191 ? -10.368 9.332 -19.680 1.00 46.75 191 ALA A O 1
ATOM 1446 N N . GLY A 1 192 ? -12.013 9.601 -21.215 1.00 52.06 192 GLY A N 1
ATOM 1447 C CA . GLY A 1 192 ? -12.902 8.514 -20.790 1.00 52.06 192 GLY A CA 1
ATOM 1448 C C . GLY A 1 192 ? -12.191 7.271 -20.243 1.00 52.06 192 GLY A C 1
ATOM 1449 O O . GLY A 1 192 ? -11.185 6.828 -20.791 1.00 52.06 192 GLY A O 1
ATOM 1450 N N . CYS A 1 193 ? -12.726 6.720 -19.148 1.00 47.62 193 CYS A N 1
ATOM 1451 C CA . CYS A 1 193 ? -12.259 5.478 -18.523 1.00 47.62 193 CYS A CA 1
ATOM 1452 C C . CYS A 1 193 ? -12.042 4.404 -19.600 1.00 47.62 193 CYS A C 1
ATOM 1454 O O . CYS A 1 193 ? -12.988 3.896 -20.192 1.00 47.62 193 CYS A O 1
ATOM 1456 N N . GLY A 1 194 ? -10.771 4.062 -19.853 1.00 39.50 194 GLY A N 1
ATOM 1457 C CA . GLY A 1 194 ? -10.341 2.963 -20.737 1.00 39.50 194 GLY A CA 1
ATOM 1458 C C . GLY A 1 194 ? -10.647 1.569 -20.173 1.00 39.50 194 GLY A C 1
ATOM 1459 O O . GLY A 1 194 ? -10.164 0.556 -20.667 1.00 39.50 194 GLY A O 1
ATOM 1460 N N . CYS A 1 195 ? -11.436 1.539 -19.109 1.00 50.47 195 CYS A N 1
ATOM 1461 C CA . CYS A 1 195 ? -12.023 0.402 -18.453 1.00 50.47 195 CYS A CA 1
ATOM 1462 C C . CYS A 1 195 ? -13.459 0.305 -18.986 1.00 50.47 195 CYS A C 1
ATOM 1464 O O . CYS A 1 195 ? -14.329 1.042 -18.535 1.00 50.47 195 CYS A O 1
ATOM 1466 N N . GLY A 1 196 ? -13.696 -0.533 -20.001 1.00 46.41 196 GLY A N 1
ATOM 1467 C CA . GLY A 1 196 ? -15.039 -0.748 -20.558 1.00 46.41 196 GLY A CA 1
ATOM 1468 C C . GLY A 1 196 ? -16.096 -1.005 -19.467 1.00 46.41 196 GLY A C 1
ATOM 1469 O O . GLY A 1 196 ? -15.735 -1.410 -18.357 1.00 46.41 196 GLY A O 1
ATOM 1470 N N . PRO A 1 197 ? -17.387 -0.749 -19.749 1.00 42.28 197 PRO A N 1
ATOM 1471 C CA . PRO A 1 197 ? -18.445 -0.785 -18.742 1.00 42.28 197 PRO A CA 1
ATOM 1472 C C . PRO A 1 197 ? -18.430 -2.132 -18.016 1.00 42.28 197 PRO A C 1
ATOM 1474 O O . PRO A 1 197 ? -18.591 -3.181 -18.628 1.00 42.28 197 PRO A O 1
ATOM 1477 N N . THR A 1 198 ? -18.193 -2.120 -16.706 1.00 31.62 198 THR A N 1
ATOM 1478 C CA . THR A 1 198 ? -18.159 -3.337 -15.898 1.00 31.62 198 THR A CA 1
ATOM 1479 C C . THR A 1 198 ? -19.568 -3.916 -15.801 1.00 31.62 198 THR A C 1
ATOM 1481 O O . THR A 1 198 ? -20.483 -3.339 -15.218 1.00 31.62 198 THR A O 1
ATOM 1484 N N . TYR A 1 199 ? -19.757 -5.075 -16.422 1.00 31.77 199 TYR A N 1
ATOM 1485 C CA . TYR A 1 199 ? -21.050 -5.731 -16.563 1.00 31.77 199 TYR A CA 1
ATOM 1486 C C . TYR A 1 199 ? -21.548 -6.258 -15.207 1.00 31.77 199 TYR A C 1
ATOM 1488 O O . TYR A 1 199 ? -21.018 -7.229 -14.666 1.00 31.77 199 TYR A O 1
ATOM 1496 N N . ARG A 1 200 ? -22.622 -5.665 -14.677 1.00 26.91 200 ARG A N 1
ATOM 1497 C CA . ARG A 1 200 ? -23.604 -6.370 -13.841 1.00 26.91 200 ARG A CA 1
ATOM 1498 C C . ARG A 1 200 ? -24.927 -6.378 -14.593 1.00 26.91 200 ARG A C 1
ATOM 1500 O O . ARG A 1 200 ? -25.641 -5.384 -14.630 1.00 26.91 200 ARG A O 1
ATOM 1507 N N . ILE A 1 201 ? -25.230 -7.515 -15.210 1.00 29.42 201 ILE A N 1
ATOM 1508 C CA . ILE A 1 201 ? -26.527 -7.782 -15.826 1.00 29.42 201 ILE A CA 1
ATOM 1509 C C . ILE A 1 201 ? -27.549 -7.930 -14.691 1.00 29.42 201 ILE A C 1
ATOM 1511 O O . ILE A 1 201 ? -27.613 -8.972 -14.045 1.00 29.42 201 ILE A O 1
ATOM 1515 N N . TYR A 1 202 ? -28.354 -6.895 -14.460 1.00 30.39 202 TYR A N 1
ATOM 1516 C CA . TYR A 1 202 ? -29.700 -7.054 -13.916 1.00 30.39 202 TYR A CA 1
ATOM 1517 C C . TYR A 1 202 ? -30.679 -6.686 -15.026 1.00 30.39 202 TYR A C 1
ATOM 1519 O O . TYR A 1 202 ? -31.028 -5.528 -15.231 1.00 30.39 202 TYR A O 1
ATOM 1527 N N . SER A 1 203 ? -31.097 -7.697 -15.782 1.00 31.95 203 SER A N 1
ATOM 1528 C CA . SER A 1 203 ? -32.232 -7.598 -16.689 1.00 31.95 203 SER A CA 1
ATOM 1529 C C . SER A 1 203 ? -33.514 -7.433 -15.869 1.00 31.95 203 SER A C 1
ATOM 1531 O O . SER A 1 203 ? -34.100 -8.420 -15.427 1.00 31.95 203 SER A O 1
ATOM 1533 N N . LEU A 1 204 ? -33.955 -6.197 -15.660 1.00 30.45 204 LEU A N 1
ATOM 1534 C CA . LEU A 1 204 ? -35.310 -5.886 -15.211 1.00 30.45 204 LEU A CA 1
ATOM 1535 C C . LEU A 1 204 ? -35.810 -4.648 -15.960 1.00 30.45 204 LEU A C 1
ATOM 1537 O O . LEU A 1 204 ? -35.940 -3.573 -15.391 1.00 30.45 204 LEU A O 1
ATOM 1541 N N . ILE A 1 205 ? -36.130 -4.819 -17.245 1.00 30.78 205 ILE A N 1
ATOM 1542 C CA . ILE A 1 205 ? -37.120 -3.952 -17.891 1.00 30.78 205 ILE A CA 1
ATOM 1543 C C . ILE A 1 205 ? -38.469 -4.403 -17.323 1.00 30.78 205 ILE A C 1
ATOM 1545 O O . ILE A 1 205 ? -39.012 -5.430 -17.735 1.00 30.78 205 ILE A O 1
ATOM 1549 N N . ARG A 1 206 ? -38.968 -3.708 -16.296 1.00 28.72 206 ARG A N 1
ATOM 1550 C CA . ARG A 1 206 ? -40.346 -3.884 -15.830 1.00 28.72 206 ARG A CA 1
ATOM 1551 C C . ARG A 1 206 ? -41.247 -2.985 -16.665 1.00 28.72 206 ARG A C 1
ATOM 1553 O O . ARG A 1 206 ? -41.182 -1.772 -16.554 1.00 28.72 206 ARG A O 1
ATOM 1560 N N . TYR A 1 207 ? -42.113 -3.606 -17.454 1.00 33.66 207 TYR A N 1
ATOM 1561 C CA . TYR A 1 207 ? -43.255 -2.944 -18.070 1.00 33.66 207 TYR A CA 1
ATOM 1562 C C . TYR A 1 207 ? -44.353 -2.734 -17.022 1.00 33.66 207 TYR A C 1
ATOM 1564 O O . TYR A 1 207 ? -44.902 -3.709 -16.502 1.00 33.66 207 TYR A O 1
ATOM 1572 N N . SER A 1 208 ? -44.699 -1.484 -16.717 1.00 32.06 208 SER A N 1
ATOM 1573 C CA . SER A 1 208 ? -45.927 -1.142 -15.993 1.00 32.06 208 SER A CA 1
ATOM 1574 C C . SER A 1 208 ? -47.026 -0.779 -16.991 1.00 32.06 208 SER A C 1
ATOM 1576 O O . SER A 1 208 ? -47.173 0.372 -17.382 1.00 32.06 208 SER A O 1
ATOM 1578 N N . SER A 1 209 ? -47.813 -1.771 -17.411 1.00 30.33 209 SER A N 1
ATOM 1579 C CA . SER A 1 209 ? -49.049 -1.539 -18.167 1.00 30.33 209 SER A CA 1
ATOM 1580 C C . SER A 1 209 ? -50.198 -1.268 -17.192 1.00 30.33 209 SER A C 1
ATOM 1582 O O . SER A 1 209 ? -50.655 -2.170 -16.487 1.00 30.33 209 SER A O 1
ATOM 1584 N N . THR A 1 210 ? -50.662 -0.022 -17.125 1.00 35.44 210 THR A N 1
ATOM 1585 C CA . THR A 1 210 ? -51.853 0.385 -16.370 1.00 35.44 210 THR A CA 1
ATOM 1586 C C . THR A 1 210 ? -53.076 0.377 -17.289 1.00 35.44 210 THR A C 1
ATOM 1588 O O . THR A 1 210 ? -53.407 1.359 -17.945 1.00 35.44 210 THR A O 1
ATOM 1591 N N . PHE A 1 211 ? -53.803 -0.743 -17.331 1.00 32.44 211 PHE A N 1
ATOM 1592 C CA . PHE A 1 211 ? -55.140 -0.765 -17.933 1.00 32.44 211 PHE A CA 1
ATOM 1593 C C . PHE A 1 211 ? -56.176 -0.294 -16.907 1.00 32.44 211 PHE A C 1
ATOM 1595 O O . PHE A 1 211 ? -56.482 -0.982 -15.932 1.00 32.44 211 PHE A O 1
ATOM 1602 N N . GLY A 1 212 ? -56.715 0.902 -17.130 1.00 32.06 212 GLY A N 1
ATOM 1603 C CA . GLY A 1 212 ? -57.787 1.472 -16.328 1.00 32.06 212 GLY A CA 1
ATOM 1604 C C . GLY A 1 212 ? -59.132 0.779 -16.557 1.00 32.06 212 GLY A C 1
ATOM 1605 O O . GLY A 1 212 ? -59.610 0.665 -17.686 1.00 32.06 212 GLY A O 1
ATOM 1606 N N . ARG A 1 213 ? -59.799 0.400 -15.461 1.00 31.73 213 ARG A N 1
ATOM 1607 C CA . ARG A 1 213 ? -61.265 0.352 -15.385 1.00 31.73 213 ARG A CA 1
ATOM 1608 C C . ARG A 1 213 ? -61.718 0.541 -13.936 1.00 31.73 213 ARG A C 1
ATOM 1610 O O . ARG A 1 213 ? -61.401 -0.261 -13.069 1.00 31.73 213 ARG A O 1
ATOM 1617 N N . SER A 1 214 ? -62.486 1.597 -13.699 1.00 33.19 214 SER A N 1
ATOM 1618 C CA . SER A 1 214 ? -63.318 1.805 -12.502 1.00 33.19 214 SER A CA 1
ATOM 1619 C C . SER A 1 214 ? -64.797 1.743 -12.949 1.00 33.19 214 SER A C 1
ATOM 1621 O O . SER A 1 214 ? -65.022 1.819 -14.164 1.00 33.19 214 SER A O 1
ATOM 1623 N N . PRO A 1 215 ? -65.825 1.663 -12.075 1.00 53.16 215 PRO A N 1
ATOM 1624 C CA . PRO A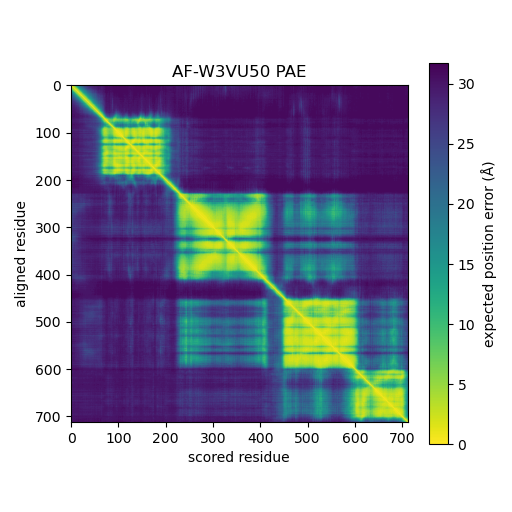 1 215 ? -65.794 1.668 -10.608 1.00 53.16 215 PRO A CA 1
ATOM 1625 C C . PRO A 1 215 ? -66.709 0.613 -9.940 1.00 53.16 215 PRO A C 1
ATOM 1627 O O . PRO A 1 215 ? -67.769 0.267 -10.454 1.00 53.16 215 PRO A O 1
ATOM 1630 N N . ALA A 1 216 ? -66.364 0.168 -8.730 1.00 33.06 216 ALA A N 1
ATOM 1631 C CA . ALA A 1 216 ? -67.351 -0.318 -7.762 1.00 33.06 216 ALA A CA 1
ATOM 1632 C C . ALA A 1 216 ? -66.804 -0.185 -6.336 1.00 33.06 216 ALA A C 1
ATOM 1634 O O . ALA A 1 216 ? -65.704 -0.633 -6.023 1.00 33.06 216 ALA A O 1
ATOM 1635 N N . SER A 1 217 ? -67.592 0.467 -5.487 1.00 44.41 217 SER A N 1
ATOM 1636 C CA . SER A 1 217 ? -67.325 0.763 -4.084 1.00 44.41 217 SER A CA 1
ATOM 1637 C C . SER A 1 217 ? -67.114 -0.497 -3.240 1.00 44.41 217 SER A C 1
ATOM 1639 O O . SER A 1 217 ? -68.043 -1.285 -3.060 1.00 44.41 217 SER A O 1
ATOM 1641 N N . VAL A 1 218 ? -65.931 -0.632 -2.644 1.00 38.56 218 VAL A N 1
ATOM 1642 C CA . VAL A 1 218 ? -65.655 -1.549 -1.530 1.00 38.56 218 VAL A CA 1
ATOM 1643 C C . VAL A 1 218 ? -64.911 -0.735 -0.462 1.00 38.56 218 VAL A C 1
ATOM 1645 O O . VAL A 1 218 ? -64.004 0.019 -0.825 1.00 38.56 218 VAL A O 1
ATOM 1648 N N . PRO A 1 219 ? -65.307 -0.794 0.826 1.00 42.97 219 PRO A N 1
ATOM 1649 C CA . PRO A 1 219 ? -64.661 -0.017 1.884 1.00 42.97 219 PRO A CA 1
ATOM 1650 C C . PRO A 1 219 ? -63.182 -0.414 2.019 1.00 42.97 219 PRO A C 1
ATOM 1652 O O . PRO A 1 219 ? -62.835 -1.563 1.728 1.00 42.97 219 PRO A O 1
ATOM 1655 N N . PRO A 1 220 ? -62.301 0.511 2.444 1.00 36.72 220 PRO A N 1
ATOM 1656 C CA . PRO A 1 220 ? -60.868 0.267 2.433 1.00 36.72 220 PRO A CA 1
ATOM 1657 C C . PRO A 1 220 ? -60.529 -0.904 3.367 1.00 36.72 220 PRO A C 1
ATOM 1659 O O . PRO A 1 220 ? -60.879 -0.851 4.551 1.00 36.72 220 PRO A O 1
ATOM 1662 N N . PRO A 1 221 ? -59.835 -1.954 2.889 1.00 38.16 221 PRO A N 1
ATOM 1663 C CA . PRO A 1 221 ? -59.171 -2.866 3.797 1.00 38.16 221 PRO A CA 1
ATOM 1664 C C . PRO A 1 221 ? -58.089 -2.056 4.508 1.00 38.16 221 PRO A C 1
ATOM 1666 O O . PRO A 1 221 ? -57.353 -1.291 3.882 1.00 38.16 221 PRO A O 1
ATOM 1669 N N . THR A 1 222 ? -58.019 -2.192 5.829 1.00 46.47 222 THR A N 1
ATOM 1670 C CA . THR A 1 222 ? -56.918 -1.676 6.637 1.00 46.47 222 THR A CA 1
ATOM 1671 C C . THR A 1 222 ? -55.607 -2.020 5.941 1.00 46.47 222 THR A C 1
ATOM 1673 O O . THR A 1 222 ? -55.282 -3.194 5.761 1.00 46.47 222 THR A O 1
ATOM 1676 N N . GLN A 1 223 ? -54.882 -0.988 5.503 1.00 41.94 223 GLN A N 1
ATOM 1677 C CA . GLN A 1 223 ? -53.552 -1.124 4.930 1.00 41.94 223 GLN A CA 1
ATOM 1678 C C . GLN A 1 223 ? -52.651 -1.740 6.002 1.00 41.94 223 GLN A C 1
ATOM 1680 O O . GLN A 1 223 ? -52.032 -1.048 6.805 1.00 41.94 223 GLN A O 1
ATOM 1685 N N . ARG A 1 224 ? -52.564 -3.071 6.033 1.00 44.44 224 ARG A N 1
ATOM 1686 C CA . ARG A 1 224 ? -51.349 -3.720 6.499 1.00 44.44 224 ARG A CA 1
ATOM 1687 C C . ARG A 1 224 ? -50.310 -3.366 5.456 1.00 44.44 224 ARG A C 1
ATOM 1689 O O . ARG A 1 224 ? -50.265 -3.983 4.395 1.00 44.44 224 ARG A O 1
ATOM 1696 N N . ALA A 1 225 ? -49.566 -2.301 5.743 1.00 43.72 225 ALA A N 1
ATOM 1697 C CA . ALA A 1 225 ? -48.368 -1.948 5.014 1.00 43.72 225 ALA A CA 1
ATOM 1698 C C . ALA A 1 225 ? -47.572 -3.236 4.800 1.00 43.72 225 ALA A C 1
ATOM 1700 O O . ALA A 1 225 ? -47.228 -3.933 5.757 1.00 43.72 225 ALA A O 1
ATOM 1701 N N . ILE A 1 226 ? -47.350 -3.584 3.537 1.00 45.31 226 ILE A N 1
ATOM 1702 C CA . ILE A 1 226 ? -46.364 -4.586 3.168 1.00 45.31 226 ILE A CA 1
ATOM 1703 C C . ILE A 1 226 ? -45.032 -3.962 3.578 1.00 45.31 226 ILE A C 1
ATOM 1705 O O . ILE A 1 226 ? -44.451 -3.165 2.849 1.00 45.31 226 ILE A O 1
ATOM 1709 N N . THR A 1 227 ? -44.598 -4.240 4.805 1.00 51.31 227 THR A N 1
ATOM 1710 C CA . THR A 1 227 ? -43.256 -3.907 5.264 1.00 51.31 227 THR A CA 1
ATOM 1711 C C . THR A 1 227 ? -42.305 -4.648 4.340 1.00 51.31 227 THR A C 1
ATOM 1713 O O . THR A 1 227 ? -42.322 -5.882 4.305 1.00 51.31 227 THR A O 1
ATOM 17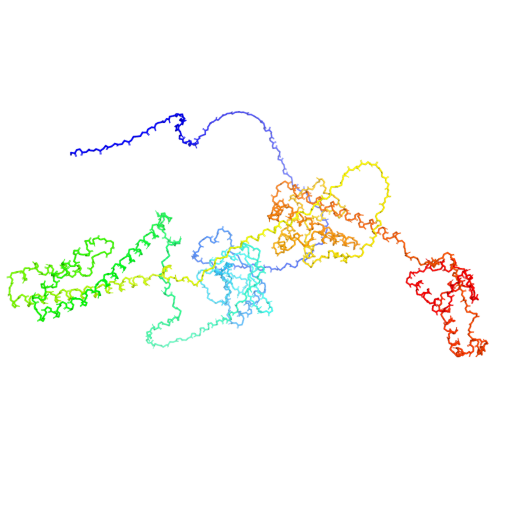16 N N . MET A 1 228 ? -41.499 -3.922 3.566 1.00 54.50 228 MET A N 1
ATOM 1717 C CA . MET A 1 228 ? -40.355 -4.543 2.913 1.00 54.50 228 MET A CA 1
ATOM 1718 C C . MET A 1 228 ? -39.564 -5.315 3.985 1.00 54.50 228 MET A C 1
ATOM 1720 O O . MET A 1 228 ? -39.331 -4.766 5.061 1.00 54.50 228 MET A O 1
ATOM 1724 N N . PRO A 1 229 ? -39.125 -6.560 3.733 1.00 63.72 229 PRO A N 1
ATOM 1725 C CA . PRO A 1 229 ? -38.367 -7.350 4.711 1.00 63.72 229 PRO A CA 1
ATOM 1726 C C . PRO A 1 229 ? -36.963 -6.781 5.007 1.00 63.72 229 PRO A C 1
ATOM 1728 O O . PRO A 1 229 ? -36.197 -7.369 5.765 1.00 63.72 229 PRO A O 1
ATOM 1731 N N . LEU A 1 230 ? -36.617 -5.639 4.411 1.00 78.56 230 LEU A N 1
ATOM 1732 C CA . LEU A 1 230 ? -35.376 -4.905 4.614 1.00 78.56 230 LEU A CA 1
ATOM 1733 C C . LEU A 1 230 ? -35.588 -3.871 5.724 1.00 78.56 230 LEU A C 1
ATOM 1735 O O . LEU A 1 230 ? -36.136 -2.799 5.481 1.00 78.56 230 LEU A O 1
ATOM 1739 N N . ASN A 1 231 ? -35.163 -4.210 6.943 1.00 81.31 231 ASN A N 1
ATOM 1740 C CA . ASN A 1 231 ? -35.163 -3.294 8.078 1.00 81.31 231 ASN A CA 1
ATOM 1741 C C . ASN A 1 231 ? -33.722 -2.892 8.433 1.00 81.31 231 ASN A C 1
ATOM 1743 O O . ASN A 1 231 ? -32.945 -3.708 8.932 1.00 81.31 231 ASN A O 1
ATOM 1747 N N . TYR A 1 232 ? -33.389 -1.623 8.196 1.00 83.38 232 TYR A N 1
ATOM 1748 C CA . TYR A 1 232 ? -32.113 -1.019 8.580 1.00 83.38 232 TYR A CA 1
ATOM 1749 C C . TYR A 1 232 ? -32.192 -0.200 9.873 1.00 83.38 232 TYR A C 1
ATOM 1751 O O . TYR A 1 232 ? -31.177 0.360 10.272 1.00 83.38 232 TYR A O 1
ATOM 1759 N N . SER A 1 233 ? -33.330 -0.208 10.581 1.00 84.31 233 SER A N 1
ATOM 1760 C CA . SER A 1 233 ? -33.585 0.616 11.773 1.00 84.31 233 SER A CA 1
ATOM 1761 C C . SER A 1 233 ? -32.608 0.381 12.920 1.00 84.31 233 SER A C 1
ATOM 1763 O O . SER A 1 233 ? -32.497 1.183 13.842 1.00 84.31 233 SER A O 1
ATOM 1765 N N . LYS A 1 234 ? -31.874 -0.737 12.877 1.00 82.44 234 LYS A N 1
ATOM 1766 C CA . LYS A 1 234 ? -30.734 -0.991 13.758 1.00 82.44 234 LYS A CA 1
ATOM 1767 C C . LYS A 1 234 ? -29.703 0.147 13.693 1.00 82.44 234 LYS A C 1
ATOM 1769 O O . LYS A 1 234 ? -29.102 0.460 14.713 1.00 82.44 234 LYS A O 1
ATOM 1774 N N . TRP A 1 235 ? -29.487 0.731 12.516 1.00 83.50 235 TRP A N 1
ATOM 1775 C CA . TRP A 1 235 ? -28.451 1.732 12.254 1.00 83.50 235 TRP A CA 1
ATOM 1776 C C . TRP A 1 235 ? -28.928 3.180 12.413 1.00 83.50 235 TRP A C 1
ATOM 1778 O O . TRP A 1 235 ? -28.093 4.078 12.370 1.00 83.50 235 TRP A O 1
ATOM 1788 N N . ASP A 1 236 ? -30.222 3.411 12.660 1.00 82.25 236 ASP A N 1
ATOM 1789 C CA . ASP A 1 236 ? -30.797 4.760 12.792 1.00 82.25 236 ASP A CA 1
ATOM 1790 C C . ASP A 1 236 ? -30.210 5.541 13.982 1.00 82.25 236 ASP A C 1
ATOM 1792 O O . ASP A 1 236 ? -30.168 6.768 13.968 1.00 82.25 236 ASP A O 1
ATOM 1796 N N . ASN A 1 237 ? -29.725 4.837 15.010 1.00 82.31 237 ASN A N 1
ATOM 1797 C CA . ASN A 1 237 ? -29.184 5.430 16.235 1.00 82.31 237 ASN A CA 1
ATOM 1798 C C . ASN A 1 237 ? -27.663 5.227 16.362 1.00 82.31 237 ASN A C 1
ATOM 1800 O O . ASN A 1 237 ? -27.163 4.718 17.372 1.00 82.31 237 ASN A O 1
ATOM 1804 N N . LEU A 1 238 ? -26.907 5.589 15.329 1.00 80.81 238 LEU A N 1
ATOM 1805 C CA . LEU A 1 238 ? -25.445 5.572 15.382 1.00 80.81 238 LEU A CA 1
ATOM 1806 C C . LEU A 1 238 ? -24.921 6.827 16.102 1.00 80.81 238 LEU A C 1
ATOM 1808 O O . LEU A 1 238 ? -25.295 7.944 15.756 1.00 80.81 238 LEU A O 1
ATOM 1812 N N . GLU A 1 239 ? -24.041 6.663 17.094 1.00 72.69 239 GLU A N 1
ATOM 1813 C CA . GLU A 1 239 ? -23.381 7.796 17.759 1.00 72.69 239 GLU A CA 1
ATOM 1814 C C . GLU A 1 239 ? -21.882 7.805 17.444 1.00 72.69 239 GLU A C 1
ATOM 1816 O O . GLU A 1 239 ? -21.080 7.116 18.083 1.00 72.69 239 GLU A O 1
ATOM 1821 N N . LEU A 1 240 ? -21.514 8.626 16.461 1.00 73.44 240 LEU A N 1
ATOM 1822 C CA . LEU A 1 240 ? -20.139 8.875 16.041 1.00 73.44 240 LEU A CA 1
ATOM 1823 C C . LEU A 1 240 ? -19.532 9.994 16.901 1.00 73.44 240 LEU A C 1
ATOM 1825 O O . LEU A 1 240 ? -20.038 11.112 16.945 1.00 73.44 240 LEU A O 1
ATOM 1829 N N . SER A 1 241 ? -18.443 9.697 17.615 1.00 68.25 241 SER A N 1
ATOM 1830 C CA . SER A 1 241 ? -17.767 10.672 18.487 1.00 68.25 241 SER A CA 1
ATOM 1831 C C . SER A 1 241 ? -16.937 11.711 17.723 1.00 68.25 241 SER A C 1
ATOM 1833 O O . SER A 1 241 ? -16.640 12.763 18.280 1.00 68.25 241 SER A O 1
ATOM 1835 N N . ASP A 1 242 ? -16.558 11.411 16.480 1.00 68.81 242 ASP A N 1
ATOM 1836 C CA . ASP A 1 242 ? -15.796 12.290 15.579 1.00 68.81 242 ASP A CA 1
ATOM 1837 C C . ASP A 1 242 ? -16.595 12.557 14.295 1.00 68.81 242 ASP A C 1
ATOM 1839 O O . ASP A 1 242 ? -16.112 12.394 13.178 1.00 68.81 242 ASP A O 1
ATOM 1843 N N . ASP A 1 243 ? -17.879 12.873 14.460 1.00 72.56 243 ASP A N 1
ATOM 1844 C CA . ASP A 1 243 ? -18.738 13.222 13.335 1.00 72.56 243 ASP A CA 1
ATOM 1845 C C . ASP A 1 243 ? -18.374 14.620 12.808 1.00 72.56 243 ASP A C 1
ATOM 1847 O O . ASP A 1 243 ? -18.735 15.653 13.389 1.00 72.56 243 ASP A O 1
ATOM 1851 N N . SER A 1 244 ? -17.617 14.652 11.707 1.00 73.06 244 SER A N 1
ATOM 1852 C CA . SER A 1 244 ? -17.240 15.891 11.028 1.00 73.06 244 SER A CA 1
ATOM 1853 C C . SER A 1 244 ? -18.409 16.562 10.326 1.00 73.06 244 SER A C 1
ATOM 1855 O O . SER A 1 244 ? -18.288 17.734 9.963 1.00 73.06 244 SER A O 1
ATOM 1857 N N . ASP A 1 245 ? -19.527 15.866 10.145 1.00 77.88 245 ASP A N 1
ATOM 1858 C CA . ASP A 1 245 ? -20.635 16.303 9.301 1.00 77.88 245 ASP A CA 1
ATOM 1859 C C . ASP A 1 245 ? -21.777 16.900 10.122 1.00 77.88 245 ASP A C 1
ATOM 1861 O O . ASP A 1 245 ? -22.757 17.375 9.556 1.00 77.88 245 ASP A O 1
ATOM 1865 N N . ILE A 1 246 ? -21.593 17.020 11.444 1.00 79.94 246 ILE A N 1
ATOM 1866 C CA . ILE A 1 246 ? -22.563 17.665 12.324 1.00 79.94 246 ILE A CA 1
ATOM 1867 C C . ILE A 1 246 ? -22.899 19.078 11.830 1.00 79.94 246 ILE A C 1
ATOM 1869 O O . ILE A 1 246 ? -22.038 19.966 11.713 1.00 79.94 246 ILE A O 1
ATOM 1873 N N . GLU A 1 247 ? -24.174 19.274 11.511 1.00 78.81 247 GLU A N 1
ATOM 1874 C CA . GLU A 1 247 ? -24.709 20.572 11.141 1.00 78.81 247 GLU A CA 1
ATOM 1875 C C . GLU A 1 247 ? -24.717 21.463 12.380 1.00 78.81 247 GLU A C 1
ATOM 1877 O O . GLU A 1 247 ? -25.294 21.142 13.421 1.00 78.81 247 GLU A O 1
ATOM 1882 N N . VAL A 1 248 ? -24.026 22.594 12.278 1.00 83.50 248 VAL A N 1
ATOM 1883 C CA . VAL A 1 248 ? -23.975 23.597 13.337 1.00 83.50 248 VAL A CA 1
ATOM 1884 C C . VAL A 1 248 ? -24.640 24.870 12.854 1.00 83.50 248 VAL A C 1
ATOM 1886 O O . VAL A 1 248 ? -24.604 25.208 11.672 1.00 83.50 248 VAL A O 1
ATOM 1889 N N . HIS A 1 249 ? -25.222 25.612 13.789 1.00 88.56 249 HIS A N 1
ATOM 1890 C CA . HIS A 1 249 ? -25.741 26.936 13.488 1.00 88.56 249 HIS A CA 1
ATOM 1891 C C . HIS A 1 249 ? -24.604 27.846 12.969 1.00 88.56 249 HIS A C 1
ATOM 1893 O O . HIS A 1 249 ? -23.499 27.776 13.512 1.00 88.56 249 HIS A O 1
ATOM 1899 N N . PRO A 1 250 ? -24.846 28.758 12.006 1.00 89.19 250 PRO A N 1
ATOM 1900 C CA . PRO A 1 250 ? -23.811 29.630 11.426 1.00 89.19 250 PRO A CA 1
ATOM 1901 C C . PRO A 1 250 ? -22.978 30.453 12.428 1.00 89.19 250 PRO A C 1
ATOM 1903 O O . PRO A 1 250 ? -21.865 30.871 12.127 1.00 89.19 250 PRO A O 1
ATOM 1906 N N . ASN A 1 251 ? -23.507 30.692 13.631 1.00 93.56 251 ASN A N 1
ATOM 1907 C CA . ASN A 1 251 ? -22.835 31.430 14.710 1.00 93.56 251 ASN A 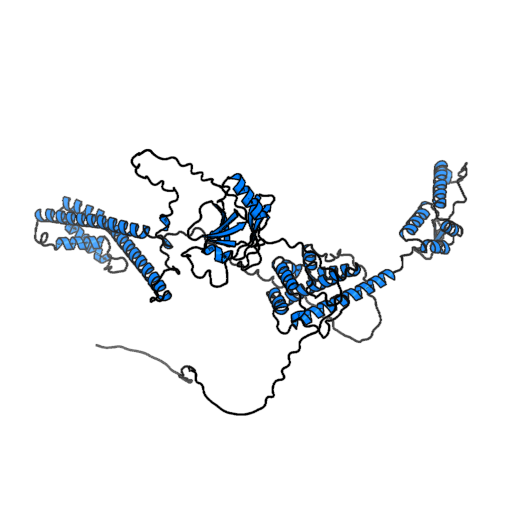CA 1
ATOM 1908 C C . ASN A 1 251 ? -21.976 30.550 15.636 1.00 93.56 251 ASN A C 1
ATOM 1910 O O . ASN A 1 251 ? -21.399 31.066 16.592 1.00 93.56 251 ASN A O 1
ATOM 1914 N N . ILE A 1 252 ? -21.923 29.239 15.406 1.00 90.25 252 ILE A N 1
ATOM 1915 C CA . ILE A 1 252 ? -21.178 28.286 16.229 1.00 90.25 252 ILE A CA 1
ATOM 1916 C C . ILE A 1 252 ? -19.919 27.872 15.467 1.00 90.25 252 ILE A C 1
ATOM 1918 O O . ILE A 1 252 ? -19.983 27.432 14.321 1.00 90.25 252 ILE A O 1
ATOM 1922 N N . ASP A 1 253 ? -18.758 27.974 16.113 1.00 91.25 253 ASP A N 1
ATOM 1923 C CA . ASP A 1 253 ? -17.525 27.421 15.556 1.00 91.25 253 ASP A CA 1
ATOM 1924 C C . ASP A 1 253 ? -17.588 25.886 15.568 1.00 91.25 253 ASP A C 1
ATOM 1926 O O . ASP A 1 253 ? -17.489 25.238 16.615 1.00 91.25 253 ASP A O 1
ATOM 1930 N N . LYS A 1 254 ? -17.717 25.306 14.371 1.00 87.38 254 LYS A N 1
ATOM 1931 C CA . LYS A 1 254 ? -17.837 23.861 14.152 1.00 87.38 254 LYS A CA 1
ATOM 1932 C C . LYS A 1 254 ? -16.721 23.071 14.844 1.00 87.38 254 LYS A C 1
ATOM 1934 O O . LYS A 1 254 ? -16.983 22.033 15.444 1.00 87.38 254 LYS A O 1
ATOM 1939 N N . LYS A 1 255 ? -15.477 23.570 14.828 1.00 88.06 255 LYS A N 1
ATOM 1940 C CA . LYS A 1 255 ? -14.320 22.838 15.377 1.00 88.06 255 LYS A CA 1
ATOM 1941 C C . LYS A 1 255 ? -14.363 22.721 16.896 1.00 88.06 255 LYS A C 1
ATOM 1943 O O . LYS A 1 255 ? -14.019 21.670 17.436 1.00 88.06 255 LYS A O 1
ATOM 1948 N N . SER A 1 256 ? -14.716 23.796 17.596 1.00 89.81 256 SER A N 1
ATOM 1949 C CA . SER A 1 256 ? -14.842 23.763 19.056 1.00 89.81 256 SER A CA 1
ATOM 1950 C C . SER A 1 256 ? -16.093 23.008 19.499 1.00 89.81 256 SER A C 1
ATOM 1952 O O . SER A 1 256 ? -16.021 22.268 20.480 1.00 89.81 256 SER A O 1
ATOM 1954 N N . PHE A 1 257 ? -17.190 23.107 18.743 1.00 87.88 257 PHE A N 1
ATOM 1955 C CA . PHE A 1 257 ? -18.414 22.353 19.001 1.00 87.88 257 PHE A CA 1
ATOM 1956 C C . PHE A 1 257 ? -18.213 20.837 18.895 1.00 87.88 257 PHE A C 1
ATOM 1958 O O . PHE A 1 257 ? -18.579 20.127 19.829 1.00 87.88 257 PHE A O 1
ATOM 1965 N N . ILE A 1 258 ? -17.560 20.344 17.833 1.00 86.69 258 ILE A N 1
ATOM 1966 C CA . ILE A 1 258 ? -17.251 18.910 17.672 1.00 86.69 258 ILE A CA 1
ATOM 1967 C C . ILE A 1 258 ? -16.424 18.399 18.859 1.00 86.69 258 ILE A C 1
ATOM 1969 O O . ILE A 1 258 ? -16.794 17.415 19.491 1.00 86.69 258 ILE A O 1
ATOM 1973 N N . ARG A 1 259 ? -15.355 19.110 19.249 1.00 87.94 259 ARG A N 1
ATOM 1974 C CA . ARG A 1 259 ? -14.521 18.712 20.403 1.00 87.94 259 ARG A CA 1
ATOM 1975 C C . ARG A 1 259 ? -15.286 18.715 21.724 1.00 87.94 259 ARG A C 1
ATOM 1977 O O . ARG A 1 259 ? -15.048 17.860 22.575 1.00 87.94 259 ARG A O 1
ATOM 1984 N N . TRP A 1 260 ? -16.158 19.702 21.929 1.00 87.88 260 TRP A N 1
ATOM 1985 C CA . TRP A 1 260 ? -17.014 19.745 23.111 1.00 87.88 260 TRP A CA 1
ATOM 1986 C C . TRP A 1 260 ? -17.984 18.563 23.120 1.00 87.88 260 TRP A C 1
ATOM 1988 O O . TRP A 1 260 ? -18.101 17.888 24.138 1.00 87.88 260 TRP A O 1
ATOM 1998 N N . LYS A 1 261 ? -18.612 18.268 21.977 1.00 86.69 261 LYS A N 1
ATOM 1999 C CA . LYS A 1 261 ? -19.558 17.163 21.833 1.00 86.69 261 LYS A CA 1
ATOM 2000 C C . LYS A 1 261 ? -18.888 15.809 22.051 1.00 86.69 261 LYS A C 1
ATOM 2002 O O . LYS A 1 261 ? -19.426 14.985 22.781 1.00 86.69 261 LYS A O 1
ATOM 2007 N N . GLN A 1 262 ? -17.694 15.616 21.496 1.00 86.44 262 GLN A N 1
ATOM 2008 C CA . GLN A 1 262 ? -16.863 14.439 21.729 1.00 86.44 262 GLN A CA 1
ATOM 2009 C C . GLN A 1 262 ? -16.591 14.250 23.227 1.00 86.44 262 GLN A C 1
ATOM 2011 O O . GLN A 1 262 ? -16.820 13.170 23.766 1.00 86.44 262 GLN A O 1
ATOM 2016 N N . ARG A 1 263 ? -16.160 15.313 23.922 1.00 89.31 263 ARG A N 1
ATOM 2017 C CA . ARG A 1 263 ? -15.919 15.268 25.371 1.00 89.31 263 ARG A CA 1
ATOM 2018 C C . ARG A 1 263 ? -17.183 14.924 26.156 1.00 89.31 263 ARG A C 1
ATOM 2020 O O . ARG A 1 263 ? -17.113 14.050 27.005 1.00 89.31 263 ARG A O 1
ATOM 2027 N N . ASP A 1 264 ? -18.306 15.573 25.858 1.00 89.94 264 ASP A N 1
ATOM 2028 C CA . ASP A 1 264 ? -19.603 15.323 26.507 1.00 89.94 264 ASP A CA 1
ATOM 2029 C C . ASP A 1 264 ? -20.048 13.861 26.339 1.00 89.94 264 ASP A C 1
ATOM 2031 O O . ASP A 1 264 ? -20.513 13.235 27.289 1.00 89.94 264 ASP A O 1
ATOM 2035 N N . ILE A 1 265 ? -19.859 13.290 25.144 1.00 85.56 265 ILE A N 1
ATOM 2036 C CA . ILE A 1 265 ? -20.168 11.883 24.868 1.00 85.56 265 ILE A CA 1
ATOM 2037 C C . ILE A 1 265 ? -19.269 10.953 25.693 1.00 85.56 265 ILE A C 1
ATOM 2039 O O . ILE A 1 265 ? -19.784 10.029 26.321 1.00 85.56 265 ILE A O 1
ATOM 2043 N N . HIS A 1 266 ? -17.952 11.185 25.721 1.00 86.62 266 HIS A N 1
ATOM 2044 C CA . HIS A 1 266 ? -17.035 10.370 26.526 1.00 86.62 266 HIS A CA 1
ATOM 2045 C C . HIS A 1 266 ? -17.325 10.497 28.022 1.00 86.62 266 HIS A C 1
ATOM 2047 O O . HIS A 1 266 ? -17.467 9.484 28.693 1.00 86.62 266 HIS A O 1
ATOM 2053 N N . GLU A 1 267 ? -17.522 11.715 28.525 1.00 91.06 267 GLU A N 1
ATOM 2054 C CA . GLU A 1 267 ? -17.818 11.971 29.934 1.00 91.06 267 GLU A CA 1
ATOM 2055 C C . GLU A 1 267 ? -19.111 11.273 30.377 1.00 91.06 267 GLU A C 1
ATOM 2057 O O . GLU A 1 267 ? -19.123 10.586 31.395 1.00 91.06 267 GLU A O 1
ATOM 2062 N N . LYS A 1 268 ? -20.183 11.345 29.577 1.00 89.56 268 LYS A N 1
ATOM 2063 C CA . LYS A 1 268 ? -21.436 10.620 29.852 1.00 89.56 268 LYS A CA 1
ATOM 2064 C C . LYS A 1 268 ? -21.283 9.104 29.781 1.00 89.56 268 LYS A C 1
ATOM 2066 O O . LYS A 1 268 ? -22.004 8.383 30.469 1.00 89.56 268 LYS A O 1
ATOM 2071 N N . ARG A 1 269 ? -20.405 8.584 28.921 1.00 86.38 269 ARG A N 1
ATOM 2072 C CA . ARG A 1 269 ? -20.123 7.140 28.848 1.00 86.38 269 ARG A CA 1
ATOM 2073 C C . ARG A 1 269 ? -19.329 6.679 30.060 1.00 86.38 269 ARG A C 1
ATOM 2075 O O . ARG A 1 269 ? -19.709 5.685 30.666 1.00 86.38 269 ARG A O 1
ATOM 2082 N N . ASP A 1 270 ? -18.300 7.425 30.433 1.00 89.88 270 ASP A N 1
ATOM 2083 C CA . ASP A 1 270 ? -17.459 7.125 31.586 1.00 89.88 270 ASP A CA 1
ATOM 2084 C C . ASP A 1 270 ? -18.264 7.196 32.887 1.00 89.88 270 ASP A C 1
ATOM 2086 O O . ASP A 1 270 ? -18.166 6.285 33.704 1.00 89.88 270 ASP A O 1
ATOM 2090 N N . GLN A 1 271 ? -19.128 8.209 33.039 1.00 92.69 271 GLN A N 1
ATOM 2091 C CA . GLN A 1 271 ? -20.065 8.312 34.163 1.00 92.69 271 GLN A CA 1
ATOM 2092 C C . GLN A 1 271 ? -20.996 7.098 34.225 1.00 92.69 271 GLN A C 1
ATOM 2094 O O . GLN A 1 271 ? -21.013 6.400 35.231 1.00 92.69 271 GLN A O 1
ATOM 2099 N N . ARG A 1 272 ? -21.694 6.766 33.128 1.00 91.00 272 ARG A N 1
ATOM 2100 C CA . ARG A 1 272 ? -22.600 5.602 33.109 1.00 91.00 272 ARG A CA 1
ATOM 2101 C C . ARG A 1 272 ? -21.872 4.285 33.365 1.00 91.00 272 ARG A C 1
ATOM 2103 O O . ARG A 1 272 ? -22.419 3.405 34.020 1.00 91.00 272 ARG A O 1
ATOM 2110 N N . LYS A 1 273 ? -20.645 4.132 32.864 1.00 91.62 273 LYS A N 1
ATOM 2111 C CA . LYS A 1 273 ? -19.812 2.958 33.136 1.00 91.62 273 LYS A CA 1
ATOM 2112 C C . LYS A 1 273 ? -19.449 2.876 34.619 1.00 91.62 273 LYS A C 1
ATOM 2114 O O . LYS A 1 273 ? -19.622 1.819 35.213 1.00 91.62 273 LYS A O 1
ATOM 2119 N N . ALA A 1 274 ? -19.012 3.986 35.214 1.00 93.50 274 ALA A N 1
ATOM 2120 C CA . ALA A 1 274 ? -18.705 4.061 36.638 1.00 93.50 274 ALA A CA 1
ATOM 2121 C C . ALA A 1 274 ? -19.938 3.767 37.508 1.00 93.50 274 ALA A C 1
ATOM 2123 O O . ALA A 1 274 ? -19.830 3.000 38.461 1.00 93.50 274 ALA A O 1
ATOM 2124 N N . ASP A 1 275 ? -21.108 4.300 37.148 1.00 94.00 275 ASP A N 1
ATOM 2125 C CA . ASP A 1 275 ? -22.364 4.045 37.859 1.00 94.00 275 ASP A CA 1
ATOM 2126 C C . ASP A 1 275 ? -22.768 2.565 37.774 1.00 94.00 275 ASP A C 1
ATOM 2128 O O . ASP A 1 275 ? -23.108 1.952 38.786 1.00 94.00 275 ASP A O 1
ATOM 2132 N N . LYS A 1 276 ? -22.670 1.947 36.587 1.00 93.31 276 LYS A N 1
ATOM 2133 C CA . LYS A 1 276 ? -22.914 0.505 36.415 1.00 93.31 276 LYS A CA 1
ATOM 2134 C C . LYS A 1 276 ? -21.961 -0.343 37.242 1.00 93.31 276 LYS A C 1
ATOM 2136 O O . LYS A 1 276 ? -22.394 -1.314 37.859 1.00 93.31 276 LYS A O 1
ATOM 2141 N N . ASP A 1 277 ? -20.678 -0.001 37.241 1.00 93.12 277 ASP A N 1
ATOM 2142 C CA . ASP A 1 277 ? -19.667 -0.732 37.999 1.00 93.12 277 ASP A CA 1
ATOM 2143 C C . ASP A 1 277 ? -19.897 -0.574 39.515 1.00 93.12 277 ASP A C 1
ATOM 2145 O O . ASP A 1 277 ? -19.786 -1.555 40.251 1.00 93.12 277 ASP A O 1
ATOM 2149 N N . ALA A 1 278 ? -20.325 0.606 39.977 1.00 93.06 278 ALA A N 1
ATOM 2150 C CA . ALA A 1 278 ? -20.716 0.841 41.367 1.00 93.06 278 ALA A CA 1
ATOM 2151 C C . ALA A 1 278 ? -21.955 0.023 41.774 1.00 93.06 278 ALA A C 1
ATOM 2153 O O . ALA A 1 278 ? -21.940 -0.635 42.813 1.00 93.06 278 ALA A O 1
ATOM 2154 N N . LEU A 1 279 ? -23.002 -0.000 40.941 1.00 94.31 279 LEU A N 1
ATOM 2155 C CA . LEU A 1 279 ? -24.209 -0.801 41.181 1.00 94.31 279 LEU A CA 1
ATOM 2156 C C . LEU A 1 279 ? -23.913 -2.308 41.180 1.00 94.31 279 LEU A C 1
ATOM 2158 O O . LEU A 1 279 ? -24.469 -3.047 41.989 1.00 94.31 279 LEU A O 1
ATOM 2162 N N . ARG A 1 280 ? -23.014 -2.781 40.307 1.00 93.12 280 ARG A N 1
ATOM 2163 C CA . ARG A 1 280 ? -22.553 -4.182 40.303 1.00 93.12 280 ARG A CA 1
ATOM 2164 C C . ARG A 1 280 ? -21.788 -4.532 41.577 1.00 93.12 280 ARG A C 1
ATOM 2166 O O . ARG A 1 280 ? -22.073 -5.561 42.177 1.00 93.12 280 ARG A O 1
ATOM 2173 N N . ALA A 1 281 ? -20.897 -3.655 42.035 1.00 91.00 281 ALA A N 1
ATOM 2174 C CA . ALA A 1 281 ? -20.213 -3.835 43.313 1.00 91.00 281 ALA A CA 1
ATOM 2175 C C . ALA A 1 281 ? -21.200 -3.842 44.503 1.00 91.00 281 ALA A C 1
ATOM 2177 O O . ALA A 1 281 ? -21.039 -4.618 45.447 1.00 91.00 281 ALA A O 1
ATOM 2178 N N . GLU A 1 282 ? -22.262 -3.029 44.452 1.00 91.00 282 GLU A N 1
ATOM 2179 C CA . GLU A 1 282 ? -23.343 -3.056 45.449 1.00 91.00 282 GLU A CA 1
ATOM 2180 C C . GLU A 1 282 ? -24.112 -4.393 45.411 1.00 91.00 282 GLU A C 1
ATOM 2182 O O . GLU A 1 282 ? -24.379 -4.981 46.456 1.00 91.00 282 GLU A O 1
ATOM 2187 N N . ILE A 1 283 ? -24.404 -4.939 44.225 1.00 92.06 283 ILE A N 1
ATOM 2188 C CA . ILE A 1 283 ? -25.010 -6.275 44.079 1.00 92.06 283 ILE A CA 1
ATOM 2189 C C . ILE A 1 283 ? -24.121 -7.354 44.698 1.00 92.06 283 ILE A C 1
ATOM 2191 O O . ILE A 1 283 ? -24.628 -8.203 45.431 1.00 92.06 283 ILE A O 1
ATOM 2195 N N . ASP A 1 284 ? -22.822 -7.332 44.406 1.00 90.69 284 ASP A N 1
ATOM 2196 C CA . ASP A 1 284 ? -21.878 -8.333 44.902 1.00 90.69 284 ASP A CA 1
ATOM 2197 C C . ASP A 1 284 ? -21.806 -8.302 46.433 1.00 90.69 284 ASP A C 1
ATOM 2199 O O . ASP A 1 284 ? -21.929 -9.340 47.085 1.00 90.69 284 ASP A O 1
ATOM 2203 N N . THR A 1 285 ? -21.732 -7.107 47.026 1.00 89.25 285 THR A N 1
ATOM 2204 C CA . THR A 1 285 ? -21.755 -6.956 48.489 1.00 89.25 285 THR A CA 1
ATOM 2205 C C . THR A 1 285 ? -23.091 -7.392 49.098 1.00 89.25 285 THR A C 1
ATOM 2207 O O . THR A 1 285 ? -23.105 -8.117 50.095 1.00 89.25 285 THR A O 1
ATOM 2210 N N . ASN A 1 286 ? -24.229 -7.044 48.493 1.00 91.81 286 ASN A N 1
ATOM 2211 C CA . ASN A 1 286 ? -25.544 -7.485 48.965 1.00 91.81 286 ASN A CA 1
ATOM 2212 C C . ASN A 1 286 ? -25.726 -9.009 48.868 1.00 91.81 286 ASN A C 1
ATOM 2214 O O . ASN A 1 286 ? -26.317 -9.608 49.770 1.00 91.81 286 ASN A O 1
ATOM 2218 N N . ASN A 1 287 ? -25.190 -9.649 47.824 1.00 91.50 287 ASN A N 1
ATOM 2219 C CA . ASN A 1 287 ? -25.201 -11.105 47.660 1.00 91.50 287 ASN A CA 1
ATOM 2220 C C . ASN A 1 287 ? -24.392 -11.815 48.758 1.00 91.50 287 ASN A C 1
ATOM 2222 O O . ASN A 1 287 ? -24.771 -12.905 49.185 1.00 91.50 287 ASN A O 1
ATOM 2226 N N . GLU A 1 288 ? -23.314 -11.198 49.253 1.00 91.38 288 GLU A N 1
ATOM 2227 C CA . GLU A 1 288 ? -22.559 -11.701 50.407 1.00 91.38 288 GLU A CA 1
ATOM 2228 C C . GLU A 1 288 ? -23.297 -11.484 51.741 1.00 91.38 288 GLU A C 1
ATOM 2230 O O . GLU A 1 288 ? -23.241 -12.336 52.636 1.00 91.38 288 GLU A O 1
ATOM 2235 N N . LEU A 1 289 ? -23.995 -10.353 51.895 1.00 91.81 289 LEU A N 1
ATOM 2236 C CA . LEU A 1 289 ? -24.687 -9.974 53.133 1.00 91.81 289 LEU A CA 1
ATOM 2237 C C . LEU A 1 289 ? -26.008 -10.723 53.349 1.00 91.81 289 LEU A C 1
ATOM 2239 O O . LEU A 1 289 ? -26.318 -11.099 54.482 1.00 91.81 289 LEU A O 1
ATOM 2243 N N . ALA A 1 290 ? -26.780 -10.960 52.288 1.00 92.25 290 ALA A N 1
ATOM 2244 C CA . ALA A 1 290 ? -28.096 -11.594 52.353 1.00 92.25 290 ALA A CA 1
ATOM 2245 C C . ALA A 1 290 ? -28.114 -12.957 53.086 1.00 92.25 290 ALA A C 1
ATOM 2247 O O . ALA A 1 290 ? -28.890 -13.095 54.037 1.00 92.25 290 ALA A O 1
ATOM 2248 N N . PRO A 1 291 ? -27.264 -13.952 52.746 1.00 94.81 291 PRO A N 1
ATOM 2249 C CA . PRO A 1 291 ? -27.282 -15.249 53.430 1.00 94.81 291 PRO A CA 1
ATOM 2250 C C . PRO A 1 291 ? -26.856 -15.146 54.898 1.00 94.81 291 PRO A C 1
ATOM 2252 O O . PRO A 1 291 ? -27.352 -15.884 55.747 1.00 94.81 291 PRO A O 1
ATOM 2255 N N . ARG A 1 292 ? -25.966 -14.203 55.224 1.00 93.00 292 ARG A N 1
ATOM 2256 C CA . ARG A 1 292 ? -25.528 -13.971 56.604 1.00 93.00 292 ARG A CA 1
ATOM 2257 C C . ARG A 1 292 ? -26.645 -13.366 57.443 1.00 93.00 292 ARG A C 1
ATOM 2259 O O . ARG A 1 292 ? -26.832 -13.758 58.589 1.00 93.00 292 ARG A O 1
ATOM 2266 N N . LEU A 1 293 ? -27.420 -12.444 56.877 1.00 93.81 293 LEU A N 1
ATOM 2267 C CA . LEU A 1 293 ? -28.579 -11.876 57.559 1.00 93.81 293 LEU A CA 1
ATOM 2268 C C . LEU A 1 293 ? -29.678 -12.928 57.778 1.00 93.81 293 LEU A C 1
ATOM 2270 O O . LEU A 1 293 ? -30.310 -12.938 58.832 1.00 93.81 293 LEU A O 1
ATOM 2274 N N . ASP A 1 294 ? -29.843 -13.865 56.844 1.00 94.38 294 ASP A N 1
ATOM 2275 C CA . ASP A 1 294 ? -30.736 -15.020 57.005 1.00 94.38 294 ASP A CA 1
ATOM 2276 C C . ASP A 1 294 ? -30.301 -15.933 58.152 1.00 94.38 294 ASP A C 1
ATOM 2278 O O . ASP A 1 294 ? -31.121 -16.349 58.978 1.00 94.38 294 ASP A O 1
ATOM 2282 N N . GLU A 1 295 ? -29.002 -16.200 58.257 1.00 94.50 295 GLU A N 1
ATOM 2283 C CA . GLU A 1 295 ? -28.427 -16.943 59.374 1.00 94.50 295 GLU A CA 1
ATOM 2284 C C . GLU A 1 295 ? -28.644 -16.216 60.713 1.00 94.50 295 GLU A C 1
ATOM 2286 O O . GLU A 1 295 ? -29.037 -16.836 61.702 1.00 94.50 295 GLU A O 1
ATOM 2291 N N . LEU A 1 296 ? -28.464 -14.892 60.745 1.00 94.44 296 LEU A N 1
ATOM 2292 C CA . LEU A 1 296 ? -28.712 -14.086 61.941 1.00 94.44 296 LEU A CA 1
ATOM 2293 C C . LEU A 1 296 ? -30.179 -14.132 62.363 1.00 94.44 296 LEU A C 1
ATOM 2295 O O . LEU A 1 296 ? -30.460 -14.338 63.542 1.00 94.44 296 LEU A O 1
ATOM 2299 N N . VAL A 1 297 ? -31.119 -13.982 61.426 1.00 94.75 297 VAL A N 1
ATOM 2300 C CA . VAL A 1 297 ? -32.559 -14.044 61.718 1.00 94.75 297 VAL A CA 1
ATOM 2301 C C . VAL A 1 297 ? -32.941 -15.424 62.253 1.00 94.75 297 VAL A C 1
ATOM 2303 O O . VAL A 1 297 ? -33.619 -15.518 63.276 1.00 94.75 297 VAL A O 1
ATOM 2306 N N . THR A 1 298 ? -32.488 -16.496 61.598 1.00 95.50 298 THR A N 1
ATOM 2307 C CA . THR A 1 298 ? -32.825 -17.874 61.993 1.00 95.50 298 THR A CA 1
ATOM 2308 C C . THR A 1 298 ? -32.265 -18.225 63.369 1.00 95.50 298 THR A C 1
ATOM 2310 O O . THR A 1 298 ? -33.016 -18.678 64.234 1.00 95.50 298 THR A O 1
ATOM 2313 N N . LYS A 1 299 ? -30.984 -17.948 63.629 1.00 94.62 299 LYS A N 1
ATOM 2314 C CA . LYS A 1 299 ? -30.349 -18.252 64.920 1.00 94.62 299 LYS A CA 1
ATOM 2315 C C . LYS A 1 299 ? -30.846 -17.358 66.053 1.00 94.62 299 LYS A C 1
ATOM 2317 O O . LYS A 1 299 ? -31.094 -17.861 67.145 1.00 94.62 299 LYS A O 1
ATOM 2322 N N . THR A 1 300 ? -31.086 -16.071 65.796 1.00 92.44 300 THR A N 1
ATOM 2323 C CA . THR A 1 300 ? -31.673 -15.165 66.802 1.00 92.44 300 THR A CA 1
ATOM 2324 C C . THR A 1 300 ? -33.117 -15.554 67.125 1.00 92.44 300 THR A C 1
ATOM 2326 O O . THR A 1 300 ? -33.526 -15.444 68.271 1.00 92.44 300 THR A O 1
ATOM 2329 N N . SER A 1 301 ? -33.881 -16.093 66.167 1.00 91.81 301 SER A N 1
ATOM 2330 C CA . SER A 1 301 ? -35.229 -16.610 66.453 1.00 91.81 301 SER A CA 1
ATOM 2331 C C . SER A 1 301 ? -35.242 -17.885 67.308 1.00 91.81 301 SER A C 1
ATOM 2333 O O . SER A 1 301 ? -36.242 -18.159 67.966 1.00 91.81 301 SER A O 1
ATOM 2335 N N . ALA A 1 302 ? -34.145 -18.653 67.314 1.00 92.75 302 ALA A N 1
ATOM 2336 C CA . ALA A 1 302 ? -34.021 -19.896 68.074 1.00 92.75 302 ALA A CA 1
ATOM 2337 C C . ALA A 1 302 ? -33.400 -19.693 69.469 1.00 92.75 302 ALA A C 1
ATOM 2339 O O . ALA A 1 302 ? -33.873 -20.272 70.442 1.00 92.75 302 ALA A O 1
ATOM 2340 N N . GLU A 1 303 ? -32.336 -18.889 69.565 1.00 91.56 303 GLU A N 1
ATOM 2341 C CA . GLU A 1 303 ? -31.554 -18.665 70.795 1.00 91.56 303 GLU A CA 1
ATOM 2342 C C . GLU A 1 303 ? -31.808 -17.288 71.450 1.00 91.56 303 GLU A C 1
ATOM 2344 O O . GLU A 1 303 ? -31.291 -17.024 72.538 1.00 91.56 303 GLU A O 1
ATOM 2349 N N . GLY A 1 304 ? -32.567 -16.396 70.804 1.00 89.94 304 GLY A N 1
ATOM 2350 C CA . GLY A 1 304 ? -32.883 -15.056 71.309 1.00 89.94 304 GLY A CA 1
ATOM 2351 C C . GLY A 1 304 ? -31.671 -14.118 71.395 1.00 89.94 304 GLY A C 1
ATOM 2352 O O . GLY A 1 304 ? -30.679 -14.234 70.665 1.00 89.94 304 GLY A O 1
ATOM 2353 N N . SER A 1 305 ? -31.736 -13.178 72.336 1.00 89.06 305 SER A N 1
ATOM 2354 C CA . SER A 1 305 ? -30.711 -12.164 72.618 1.00 89.06 305 SER A CA 1
ATOM 2355 C C . SER A 1 305 ? -29.351 -12.755 73.011 1.00 89.06 305 SER A C 1
ATOM 2357 O O . SER A 1 305 ? -28.319 -12.126 72.766 1.00 89.06 305 SER A O 1
ATOM 2359 N N . ALA A 1 306 ? -29.308 -13.985 73.538 1.00 89.38 306 ALA A N 1
ATOM 2360 C CA . ALA A 1 306 ? -28.064 -14.661 73.911 1.00 89.38 306 ALA A CA 1
ATOM 2361 C C . ALA A 1 306 ? -27.161 -14.970 72.703 1.00 89.38 306 ALA A C 1
ATOM 2363 O O . ALA A 1 306 ? -25.934 -14.858 72.801 1.00 89.38 306 ALA A O 1
ATOM 2364 N N . PHE A 1 307 ? -27.743 -15.348 71.560 1.00 93.12 307 PHE A N 1
ATOM 2365 C CA . PHE A 1 307 ? -26.994 -15.523 70.314 1.00 93.12 307 PHE A CA 1
ATOM 2366 C C . PHE A 1 307 ? -26.566 -14.172 69.739 1.00 93.12 307 PHE A C 1
ATOM 2368 O O . PHE A 1 307 ? -25.393 -13.988 69.412 1.00 93.12 307 PHE A O 1
ATOM 2375 N N . TYR A 1 308 ? -27.485 -13.203 69.710 1.00 91.56 308 TYR A N 1
ATOM 2376 C CA . TYR A 1 308 ? -27.230 -11.856 69.203 1.00 91.56 308 TYR A CA 1
ATOM 2377 C C . TYR A 1 308 ? -26.021 -11.196 69.887 1.00 91.56 308 TYR A C 1
ATOM 2379 O O . TYR A 1 308 ? -25.088 -10.744 69.224 1.00 91.56 308 TYR A O 1
ATOM 2387 N N . SER A 1 309 ? -25.981 -11.190 71.225 1.00 91.38 309 SER A N 1
ATOM 2388 C CA . SER A 1 309 ? -24.864 -10.603 71.978 1.00 91.38 309 SER A CA 1
ATOM 2389 C C . SER A 1 309 ? -23.542 -11.348 71.767 1.00 91.38 309 SER A C 1
ATOM 2391 O O . SER A 1 309 ? -22.487 -10.713 71.705 1.00 91.38 309 SER A O 1
ATOM 2393 N N . ARG A 1 310 ? -23.580 -12.681 71.624 1.00 94.25 310 ARG A N 1
ATOM 2394 C CA . ARG A 1 310 ? -22.390 -13.502 71.335 1.00 94.25 310 ARG A CA 1
ATOM 2395 C C . ARG A 1 310 ? -21.803 -13.155 69.974 1.00 94.25 310 ARG A C 1
ATOM 2397 O O . ARG A 1 310 ? -20.590 -13.022 69.841 1.00 94.25 310 ARG A O 1
ATOM 2404 N N . GLU A 1 311 ? -22.667 -12.972 68.987 1.00 92.44 311 GLU A N 1
ATOM 2405 C CA . GLU A 1 311 ? -22.277 -12.636 67.627 1.00 92.44 311 GLU A CA 1
ATOM 2406 C C . GLU A 1 311 ? -21.696 -11.219 67.534 1.00 92.44 311 GLU A C 1
ATOM 2408 O O . GLU A 1 311 ? -20.629 -11.029 66.947 1.00 92.44 311 GLU A O 1
ATOM 2413 N N . VAL A 1 312 ? -22.314 -10.239 68.204 1.00 92.94 312 VAL A N 1
ATOM 2414 C CA . VAL A 1 312 ? -21.767 -8.875 68.323 1.00 92.94 312 VAL A CA 1
ATOM 2415 C C . VAL A 1 312 ? -20.386 -8.893 68.977 1.00 92.94 312 VAL A C 1
ATOM 2417 O O . VAL A 1 312 ? -19.469 -8.237 68.479 1.00 92.94 312 VAL A O 1
ATOM 2420 N N . ALA A 1 313 ? -20.198 -9.660 70.054 1.00 91.94 313 ALA A N 1
ATOM 2421 C CA . ALA A 1 313 ? -18.903 -9.789 70.719 1.00 91.94 313 ALA A CA 1
ATOM 2422 C C . ALA A 1 313 ? -17.851 -10.447 69.806 1.00 91.94 313 ALA A C 1
ATOM 2424 O O . ALA A 1 313 ? -16.733 -9.940 69.700 1.00 91.94 313 ALA A O 1
ATOM 2425 N N . ARG A 1 314 ? -18.222 -11.523 69.096 1.00 92.94 314 ARG A N 1
ATOM 2426 C CA . ARG A 1 314 ? -17.355 -12.221 68.132 1.00 92.94 314 ARG A CA 1
ATOM 2427 C C . ARG A 1 314 ? -16.883 -11.283 67.023 1.00 92.94 314 ARG A C 1
ATOM 2429 O O . ARG A 1 314 ? -15.687 -11.191 66.757 1.00 92.94 314 ARG A O 1
ATOM 2436 N N . LEU A 1 315 ? -17.815 -10.568 66.392 1.00 90.69 315 LEU A N 1
ATOM 2437 C CA . LEU A 1 315 ? -17.519 -9.641 65.298 1.00 90.69 315 LEU A CA 1
ATOM 2438 C C . LEU A 1 315 ? -16.719 -8.422 65.777 1.00 90.69 315 LEU A C 1
ATOM 2440 O O . LEU A 1 315 ? -15.806 -7.982 65.075 1.00 90.69 315 LEU A O 1
ATOM 2444 N N . SER A 1 316 ? -17.008 -7.915 66.982 1.00 88.44 316 SER A N 1
ATOM 2445 C CA . SER A 1 316 ? -16.265 -6.811 67.606 1.00 88.44 316 SER A CA 1
ATOM 2446 C C . SER A 1 316 ? -14.816 -7.191 67.907 1.00 88.44 316 SER A C 1
ATOM 2448 O O . SER A 1 316 ? -13.914 -6.407 67.618 1.00 88.44 316 SER A O 1
ATOM 2450 N N . ALA A 1 317 ? -14.575 -8.400 68.424 1.00 87.00 317 ALA A N 1
ATOM 2451 C CA . ALA A 1 317 ? -13.226 -8.915 68.659 1.00 87.00 317 ALA A CA 1
ATOM 2452 C C . ALA A 1 317 ? -12.460 -9.088 67.337 1.00 87.00 317 ALA A C 1
ATOM 2454 O O . ALA A 1 317 ? -11.352 -8.575 67.184 1.00 87.00 317 ALA A O 1
ATOM 2455 N N . GLY A 1 318 ? -13.095 -9.700 66.332 1.00 81.00 318 GLY A N 1
ATOM 2456 C CA . GLY A 1 318 ? -12.497 -9.864 65.005 1.00 81.00 318 GLY A CA 1
ATOM 2457 C C . GLY A 1 318 ? -12.251 -8.545 64.257 1.00 81.00 318 GLY A C 1
ATOM 2458 O O . GLY A 1 318 ? -11.483 -8.518 63.299 1.00 81.00 318 GLY A O 1
ATOM 2459 N N . ARG A 1 319 ? -12.883 -7.428 64.651 1.00 78.69 319 ARG A N 1
ATOM 2460 C CA . ARG A 1 319 ? -12.644 -6.102 64.048 1.00 78.69 319 ARG A CA 1
ATOM 2461 C C . ARG A 1 319 ? -11.256 -5.553 64.393 1.00 78.69 319 ARG A C 1
ATOM 2463 O O . ARG A 1 319 ? -10.626 -4.920 63.549 1.00 78.69 319 ARG A O 1
ATOM 2470 N N . GLN A 1 320 ? -10.767 -5.809 65.608 1.00 70.56 320 GLN A N 1
ATOM 2471 C CA . GLN A 1 320 ? -9.426 -5.387 66.031 1.00 70.56 320 GLN A CA 1
ATOM 2472 C C . GLN A 1 320 ? -8.326 -6.038 65.184 1.00 70.56 320 GLN A C 1
ATOM 2474 O O . GLN A 1 320 ? -7.343 -5.379 64.856 1.00 70.56 320 GLN A O 1
ATOM 2479 N N . GLU A 1 321 ? -8.523 -7.292 64.777 1.00 71.69 321 GLU A N 1
ATOM 2480 C CA . GLU A 1 321 ? -7.581 -8.037 63.933 1.00 71.69 321 GLU A CA 1
ATOM 2481 C C . GLU A 1 321 ? -7.622 -7.594 62.461 1.00 71.69 321 GLU A C 1
ATOM 2483 O O . GLU A 1 321 ? -6.597 -7.591 61.781 1.00 71.69 321 GLU A O 1
ATOM 2488 N N . ARG A 1 322 ? -8.796 -7.183 61.959 1.00 69.75 322 ARG A N 1
ATOM 2489 C CA . ARG A 1 322 ? -8.992 -6.777 60.553 1.00 69.75 322 ARG A CA 1
ATOM 2490 C C . ARG A 1 322 ? -8.503 -5.355 60.242 1.00 69.75 322 ARG A C 1
ATOM 2492 O O . ARG A 1 322 ? -8.194 -5.070 59.082 1.00 69.75 322 ARG A O 1
ATOM 2499 N N . GLY A 1 323 ? -8.370 -4.504 61.262 1.00 65.19 323 GLY A N 1
ATOM 2500 C CA . GLY A 1 323 ? -7.928 -3.109 61.145 1.00 65.19 323 GLY A CA 1
ATOM 2501 C C . GLY A 1 323 ? -9.004 -2.171 60.573 1.00 65.19 323 GLY A C 1
ATOM 2502 O O . GLY A 1 323 ? -9.937 -2.608 59.905 1.00 65.19 323 GLY A O 1
ATOM 2503 N N . ASN A 1 324 ? -8.895 -0.862 60.837 1.00 57.91 324 ASN A N 1
ATOM 2504 C CA . ASN A 1 324 ? -9.844 0.134 60.320 1.00 57.91 324 ASN A CA 1
ATOM 2505 C C . ASN A 1 324 ? -9.560 0.400 58.831 1.00 57.91 324 ASN A C 1
ATOM 2507 O O . ASN A 1 324 ? -8.625 1.128 58.500 1.00 57.91 324 ASN A O 1
ATOM 2511 N N . LYS A 1 325 ? -10.317 -0.234 57.933 1.00 61.34 325 LYS A N 1
ATOM 2512 C CA . LYS A 1 325 ? -10.134 -0.108 56.482 1.00 61.34 325 LYS A CA 1
ATOM 2513 C C . LYS A 1 325 ? -11.154 0.854 55.874 1.00 61.34 325 LYS A C 1
ATOM 2515 O O . LYS A 1 325 ? -12.010 0.446 55.105 1.00 61.34 325 LYS A O 1
ATOM 2520 N N . ASP A 1 326 ? -10.962 2.146 56.115 1.00 57.59 326 ASP A N 1
ATOM 2521 C CA . ASP A 1 326 ? -11.525 3.215 55.267 1.00 57.59 326 ASP A CA 1
ATOM 2522 C C . ASP A 1 326 ? -10.724 3.359 53.942 1.00 57.59 326 ASP A C 1
ATOM 2524 O O . ASP A 1 326 ? -10.586 4.444 53.384 1.00 57.59 326 ASP A O 1
ATOM 2528 N N . GLY A 1 327 ? -10.092 2.271 53.479 1.00 54.78 327 GLY A N 1
ATOM 2529 C CA . GLY A 1 327 ? -9.173 2.242 52.338 1.00 54.78 327 GLY A CA 1
ATOM 2530 C C . GLY A 1 327 ? -9.847 1.861 51.010 1.00 54.78 327 GLY A C 1
ATOM 2531 O O . GLY A 1 327 ? -11.059 1.668 50.970 1.00 54.78 327 GLY A O 1
ATOM 2532 N N . PRO A 1 328 ? -9.066 1.673 49.926 1.00 56.91 328 PRO A N 1
ATOM 2533 C CA . PRO A 1 328 ? -9.563 1.488 48.552 1.00 56.91 328 PRO A CA 1
ATOM 2534 C C . PRO A 1 328 ? -10.580 0.354 48.341 1.00 56.91 328 PRO A C 1
ATOM 2536 O O . PRO A 1 328 ? -11.309 0.376 47.358 1.00 56.91 328 PRO A O 1
ATOM 2539 N N . ASN A 1 329 ? -10.621 -0.627 49.247 1.00 64.62 329 ASN A N 1
ATOM 2540 C CA . ASN A 1 329 ? -11.462 -1.822 49.140 1.00 64.62 329 ASN A CA 1
ATOM 2541 C C . ASN A 1 329 ? -12.758 -1.744 49.973 1.00 64.62 329 ASN A C 1
ATOM 2543 O O . ASN A 1 329 ? -13.496 -2.723 50.011 1.00 64.62 329 ASN A O 1
ATOM 2547 N N . GLY A 1 330 ? -13.031 -0.616 50.643 1.00 69.56 330 GLY A N 1
ATOM 2548 C CA . GLY A 1 330 ? -14.241 -0.425 51.451 1.00 69.56 330 GLY A CA 1
ATOM 2549 C C . GLY A 1 330 ? -14.332 -1.309 52.712 1.00 69.56 330 GLY A C 1
ATOM 2550 O O . GLY A 1 330 ? -13.389 -2.041 53.040 1.00 69.56 330 GLY A O 1
ATOM 2551 N N . PRO A 1 331 ? -15.451 -1.222 53.460 1.00 80.56 331 PRO A N 1
ATOM 2552 C CA . PRO A 1 331 ? -15.700 -2.047 54.640 1.00 80.56 331 PRO A CA 1
ATOM 2553 C C . PRO A 1 331 ? -15.981 -3.508 54.264 1.00 80.56 331 PRO A C 1
ATOM 2555 O O . PRO A 1 331 ? -16.682 -3.799 53.298 1.00 80.56 331 PRO A O 1
ATOM 2558 N N . THR A 1 332 ? -15.476 -4.446 55.068 1.00 85.38 332 THR A N 1
ATOM 2559 C CA . THR A 1 332 ? -15.732 -5.885 54.881 1.00 85.38 332 THR A CA 1
ATOM 2560 C C . THR A 1 332 ? -17.199 -6.220 55.179 1.00 85.38 332 THR A C 1
ATOM 2562 O O . THR A 1 332 ? -17.812 -5.578 56.032 1.00 85.38 332 THR A O 1
ATOM 2565 N N . ALA A 1 333 ? -17.744 -7.298 54.602 1.00 86.75 333 ALA A N 1
ATOM 2566 C CA . ALA A 1 333 ? -19.089 -7.796 54.924 1.00 86.75 333 ALA A CA 1
ATOM 2567 C C . ALA A 1 333 ? -19.339 -7.974 56.439 1.00 86.75 333 ALA A C 1
ATOM 2569 O O . ALA A 1 333 ? -20.389 -7.596 56.953 1.00 86.75 333 ALA A O 1
ATOM 2570 N N . ASP A 1 334 ? -18.351 -8.476 57.185 1.00 87.50 334 ASP A N 1
ATOM 2571 C CA . ASP A 1 334 ? -18.416 -8.606 58.650 1.00 87.50 334 ASP A CA 1
ATOM 2572 C C . ASP A 1 334 ? -18.463 -7.252 59.384 1.00 87.50 334 ASP A C 1
ATOM 2574 O O . ASP A 1 334 ? -19.091 -7.142 60.436 1.00 87.50 334 ASP A O 1
ATOM 2578 N N . ASP A 1 335 ? -17.810 -6.215 58.849 1.00 86.50 335 ASP A N 1
ATOM 2579 C CA . ASP A 1 335 ? -17.851 -4.861 59.420 1.00 86.50 335 ASP A CA 1
ATOM 2580 C C . ASP A 1 335 ? -19.202 -4.198 59.158 1.00 86.50 335 ASP A C 1
ATOM 2582 O O . ASP A 1 335 ? -19.753 -3.549 60.048 1.00 86.50 335 ASP A O 1
ATOM 2586 N N . MET A 1 336 ? -19.762 -4.418 57.965 1.00 89.00 336 MET A N 1
ATOM 2587 C CA . MET A 1 336 ? -21.104 -3.963 57.611 1.00 89.00 336 MET A CA 1
ATOM 2588 C C . MET A 1 336 ? -22.157 -4.606 58.523 1.00 89.00 336 MET A C 1
ATOM 2590 O O . MET A 1 336 ? -22.964 -3.893 59.118 1.00 89.00 336 MET A O 1
ATOM 2594 N N . ILE A 1 337 ? -22.094 -5.924 58.736 1.00 92.12 337 ILE A N 1
ATOM 2595 C CA . ILE A 1 337 ? -22.991 -6.632 59.665 1.00 92.12 337 ILE A CA 1
ATOM 2596 C C . ILE A 1 337 ? -22.805 -6.140 61.099 1.00 92.12 337 ILE A C 1
ATOM 2598 O O . ILE A 1 337 ? -23.786 -5.869 61.785 1.00 92.12 337 ILE A O 1
ATOM 2602 N N . LEU A 1 338 ? -21.568 -5.978 61.567 1.00 91.50 338 LEU A N 1
ATOM 2603 C CA . LEU A 1 338 ? -21.327 -5.453 62.908 1.00 91.50 338 LEU A CA 1
ATOM 2604 C C . LEU A 1 338 ? -21.922 -4.048 63.081 1.00 91.50 338 LEU A C 1
ATOM 2606 O O . LEU A 1 338 ? -22.543 -3.773 64.106 1.00 91.50 338 LEU A O 1
ATOM 2610 N N . SER A 1 339 ? -21.764 -3.172 62.084 1.00 90.50 339 SER A N 1
ATOM 2611 C CA . SER A 1 339 ? -22.334 -1.822 62.118 1.00 90.50 339 SER A CA 1
ATOM 2612 C C . SER A 1 339 ? -23.863 -1.846 62.216 1.00 90.50 339 SER A C 1
ATOM 2614 O O . SER A 1 339 ? -24.428 -1.129 63.042 1.00 90.50 339 SER A O 1
ATOM 2616 N N . LEU A 1 340 ? -24.515 -2.747 61.472 1.00 92.44 340 LEU A N 1
ATOM 2617 C CA . LEU A 1 340 ? -25.955 -2.987 61.529 1.00 92.44 340 LEU A CA 1
ATOM 2618 C C . LEU A 1 340 ? -26.388 -3.438 62.930 1.00 92.44 340 LEU A C 1
ATOM 2620 O O . LEU A 1 340 ? -27.319 -2.879 63.504 1.00 92.44 340 LEU A O 1
ATOM 2624 N N . LEU A 1 341 ? -25.702 -4.430 63.504 1.00 92.06 341 LEU A N 1
ATOM 2625 C CA . LEU A 1 341 ? -26.059 -4.972 64.816 1.00 92.06 341 LEU A CA 1
ATOM 2626 C C . LEU A 1 341 ? -25.881 -3.933 65.936 1.00 92.06 341 LEU A C 1
ATOM 2628 O O . LEU A 1 341 ? -26.704 -3.840 66.850 1.00 92.06 341 LEU A O 1
ATOM 2632 N N . LEU A 1 342 ? -24.831 -3.114 65.865 1.00 91.19 342 LEU A N 1
ATOM 2633 C CA . LEU A 1 342 ? -24.635 -2.005 66.802 1.00 91.19 342 LEU A CA 1
ATOM 2634 C C . LEU A 1 342 ? -25.709 -0.924 66.633 1.00 91.19 342 LEU A C 1
ATOM 2636 O O . LEU A 1 342 ? -26.161 -0.359 67.629 1.00 91.19 342 LEU A O 1
ATOM 2640 N N . GLN A 1 343 ? -26.142 -0.656 65.398 1.00 91.50 343 GLN A N 1
ATOM 2641 C CA . GLN A 1 343 ? -27.225 0.284 65.121 1.00 91.50 343 GLN A CA 1
ATOM 2642 C C . GLN A 1 343 ? -28.548 -0.204 65.721 1.00 91.50 343 GLN A C 1
ATOM 2644 O O . GLN A 1 343 ? -29.193 0.562 66.432 1.00 91.50 343 GLN A O 1
ATOM 2649 N N . ILE A 1 344 ? -28.917 -1.472 65.508 1.00 91.94 344 ILE A N 1
ATOM 2650 C CA . ILE A 1 344 ? -30.131 -2.079 66.081 1.00 91.94 344 ILE A CA 1
ATOM 2651 C C . ILE A 1 344 ? -30.091 -2.024 67.617 1.00 91.94 344 ILE A C 1
ATOM 2653 O O . ILE A 1 344 ? -31.077 -1.666 68.250 1.00 91.94 344 ILE A O 1
ATOM 2657 N N . GLN A 1 345 ? -28.933 -2.284 68.234 1.00 87.88 345 GLN A N 1
ATOM 2658 C CA . GLN A 1 345 ? -28.778 -2.213 69.693 1.00 87.88 345 GLN A CA 1
ATOM 2659 C C . GLN A 1 345 ? -29.010 -0.799 70.262 1.00 87.88 345 GLN A C 1
ATOM 2661 O O . GLN A 1 345 ? -29.415 -0.650 71.417 1.00 87.88 345 GLN A O 1
ATOM 2666 N N . GLN A 1 346 ? -28.726 0.242 69.478 1.00 88.12 346 GLN A N 1
ATOM 2667 C CA . GLN A 1 346 ? -28.887 1.637 69.891 1.00 88.12 346 GLN A CA 1
ATOM 2668 C C . GLN A 1 346 ? -30.300 2.184 69.663 1.00 88.12 346 GLN A C 1
ATOM 2670 O O . GLN A 1 346 ? -30.604 3.243 70.214 1.00 88.12 346 GLN A O 1
ATOM 2675 N N . GLN A 1 347 ? -31.147 1.499 68.887 1.00 88.50 347 GLN A N 1
ATOM 2676 C CA . GLN A 1 347 ? -32.514 1.946 68.627 1.00 88.50 347 GLN A CA 1
ATOM 2677 C C . GLN A 1 347 ? -33.361 1.943 69.909 1.00 88.50 347 GLN A C 1
ATOM 2679 O O . GLN A 1 347 ? -33.272 1.038 70.741 1.00 88.50 347 GLN A O 1
ATOM 2684 N N . ASP A 1 348 ? -34.226 2.949 70.056 1.00 78.50 348 ASP A N 1
ATOM 2685 C CA . ASP A 1 348 ? -35.022 3.174 71.271 1.00 78.50 348 ASP A CA 1
ATOM 2686 C C . ASP A 1 348 ? -36.024 2.048 71.572 1.00 78.50 348 ASP A C 1
ATOM 2688 O O . ASP A 1 348 ? -36.395 1.830 72.722 1.00 78.50 348 ASP A O 1
ATOM 2692 N N . ASN A 1 349 ? -36.454 1.305 70.551 1.00 80.00 349 ASN A N 1
ATOM 2693 C CA . ASN A 1 349 ? -37.344 0.153 70.693 1.00 80.00 349 ASN A CA 1
ATOM 2694 C C . ASN A 1 349 ? -36.638 -1.103 71.220 1.00 80.00 349 ASN A C 1
ATOM 2696 O O . ASN A 1 349 ? -37.323 -1.986 71.727 1.00 80.00 349 ASN A O 1
ATOM 2700 N N . VAL A 1 350 ? -35.312 -1.198 71.124 1.00 81.88 350 VAL A N 1
ATOM 2701 C CA . VAL A 1 350 ? -34.518 -2.333 71.629 1.00 81.88 350 VAL A CA 1
ATOM 2702 C C . VAL A 1 350 ? -33.807 -1.952 72.930 1.00 81.88 350 VAL A C 1
ATOM 2704 O O . VAL A 1 350 ? -33.670 -2.755 73.853 1.00 81.88 350 VAL A O 1
ATOM 2707 N N . LYS A 1 351 ? -33.381 -0.697 73.047 1.00 80.75 351 LYS A N 1
ATOM 2708 C CA . LYS A 1 351 ? -32.617 -0.188 74.181 1.00 80.75 351 LYS A CA 1
ATOM 2709 C C . LYS A 1 351 ? -33.433 -0.216 75.481 1.00 80.75 351 LYS A C 1
ATOM 2711 O O . LYS A 1 351 ? -34.408 0.506 75.643 1.00 80.75 351 LYS A O 1
ATOM 2716 N N . GLY A 1 352 ? -32.978 -1.008 76.452 1.00 74.25 352 GLY A N 1
ATOM 2717 C CA . GLY A 1 352 ? -33.528 -1.032 77.815 1.00 74.25 352 GLY A CA 1
ATOM 2718 C C . GLY A 1 352 ? -34.654 -2.040 78.067 1.00 74.25 352 GLY A C 1
ATOM 2719 O O . GLY A 1 352 ? -35.038 -2.209 79.223 1.00 74.25 352 GLY A O 1
ATOM 2720 N N . LYS A 1 353 ? -35.141 -2.751 77.041 1.00 81.88 353 LYS A N 1
ATOM 2721 C CA . LYS A 1 353 ? -36.011 -3.927 77.230 1.00 81.88 353 LYS A CA 1
ATOM 2722 C C . LYS A 1 353 ? -35.192 -5.103 77.790 1.00 81.88 353 LYS A C 1
ATOM 2724 O O . LYS A 1 353 ? -33.968 -5.093 77.675 1.00 81.88 353 LYS A O 1
ATOM 2729 N N . GLN A 1 354 ? -35.833 -6.107 78.401 1.00 80.44 354 GLN A N 1
ATOM 2730 C CA . GLN A 1 354 ? -35.189 -7.353 78.864 1.00 80.44 354 GLN A CA 1
ATOM 2731 C C . GLN A 1 354 ? -36.097 -8.577 78.663 1.00 80.44 354 GLN A C 1
ATOM 2733 O O . GLN A 1 354 ? -37.316 -8.444 78.611 1.00 80.44 354 GLN A O 1
ATOM 2738 N N . GLY A 1 355 ? -35.507 -9.774 78.592 1.00 81.25 355 GLY A N 1
ATOM 2739 C CA . GLY A 1 355 ? -36.252 -11.033 78.482 1.00 81.25 355 GLY A CA 1
ATOM 2740 C C . GLY A 1 355 ? -36.878 -11.249 77.100 1.00 81.25 355 GLY A C 1
ATOM 2741 O O . GLY A 1 355 ? -36.322 -10.819 76.095 1.00 81.25 355 GLY A O 1
ATOM 2742 N N . SER A 1 356 ? -38.041 -11.901 77.046 1.00 82.12 356 SER A N 1
ATOM 2743 C CA . SER A 1 356 ? -38.696 -12.295 75.786 1.00 82.12 356 SER A CA 1
ATOM 2744 C C . SER A 1 356 ? -39.072 -11.114 74.882 1.00 82.12 356 SER A C 1
ATOM 2746 O O . SER A 1 356 ? -39.032 -11.241 73.663 1.00 82.12 356 SER A O 1
ATOM 2748 N N . GLU A 1 357 ? -39.382 -9.948 75.456 1.00 84.44 357 GLU A N 1
ATOM 2749 C CA . GLU A 1 357 ? -39.730 -8.738 74.694 1.00 84.44 357 GLU A CA 1
ATOM 2750 C C . GLU A 1 357 ? -38.545 -8.175 73.887 1.00 84.44 357 GLU A C 1
ATOM 2752 O O . GLU A 1 357 ? -38.753 -7.546 72.848 1.00 84.44 357 GLU A O 1
ATOM 2757 N N . LEU A 1 358 ? -37.298 -8.395 74.337 1.00 87.25 358 LEU A N 1
ATOM 2758 C CA . LEU A 1 358 ? -36.109 -8.065 73.539 1.00 87.25 358 LEU A CA 1
ATOM 2759 C C . LEU A 1 358 ? -35.975 -8.993 72.341 1.00 87.25 358 LEU A C 1
ATOM 2761 O O . LEU A 1 358 ? -35.667 -8.536 71.244 1.00 87.25 358 LEU A O 1
ATOM 2765 N N . ASP A 1 359 ? -36.159 -10.290 72.574 1.00 87.88 359 ASP A N 1
ATOM 2766 C CA . ASP A 1 359 ? -35.919 -11.324 71.573 1.00 87.88 359 ASP A CA 1
ATOM 2767 C C . ASP A 1 359 ? -36.875 -11.149 70.384 1.00 87.88 359 ASP A C 1
ATOM 2769 O O . ASP A 1 359 ? -36.452 -11.202 69.227 1.00 87.88 359 ASP A O 1
ATOM 2773 N N . GLU A 1 360 ? -38.145 -10.838 70.661 1.00 89.06 360 GLU A N 1
ATOM 2774 C CA . GLU A 1 360 ? -39.151 -10.543 69.637 1.00 89.06 360 GLU A CA 1
ATOM 2775 C C . GLU A 1 360 ? -38.828 -9.268 68.838 1.00 89.06 360 GLU A C 1
ATOM 2777 O O . GLU A 1 360 ? -38.922 -9.272 67.606 1.00 89.06 360 GLU A O 1
ATOM 2782 N N . GLU A 1 361 ? -38.408 -8.182 69.501 1.00 90.81 361 GLU A N 1
ATOM 2783 C CA . GLU A 1 361 ? -38.084 -6.927 68.808 1.00 90.81 361 GLU A CA 1
ATOM 2784 C C . GLU A 1 361 ? -36.796 -7.047 67.972 1.00 90.81 361 GLU A C 1
ATOM 2786 O O . GLU A 1 361 ? -36.755 -6.554 66.846 1.00 90.81 361 GLU A O 1
ATOM 2791 N N . LEU A 1 362 ? -35.771 -7.760 68.457 1.00 90.75 362 LEU A N 1
ATOM 2792 C CA . LEU A 1 362 ? -34.531 -8.006 67.708 1.00 90.75 362 LEU A CA 1
ATOM 2793 C C . LEU A 1 362 ? -34.793 -8.782 66.412 1.00 90.75 362 LEU A C 1
ATOM 2795 O O . LEU A 1 362 ? -34.287 -8.416 65.349 1.00 90.75 362 LEU A O 1
ATOM 2799 N N . VAL A 1 363 ? -35.608 -9.839 66.478 1.00 91.94 363 VAL A N 1
ATOM 2800 C CA . VAL A 1 363 ? -35.980 -10.627 65.292 1.00 91.94 363 VAL A CA 1
ATOM 2801 C C . VAL A 1 363 ? -36.781 -9.780 64.303 1.00 91.94 363 VAL A C 1
ATOM 2803 O O . VAL A 1 363 ? -36.581 -9.893 63.090 1.00 91.94 363 VAL A O 1
ATOM 2806 N N . LYS A 1 364 ? -37.671 -8.916 64.800 1.00 92.94 364 LYS A N 1
ATOM 2807 C CA . LYS A 1 364 ? -38.469 -8.004 63.974 1.00 92.94 364 LYS A CA 1
ATOM 2808 C C . LYS A 1 364 ? -37.598 -6.979 63.243 1.00 92.94 364 LYS A C 1
ATOM 2810 O O . LYS A 1 364 ? -37.771 -6.812 62.037 1.00 92.94 364 LYS A O 1
ATOM 2815 N N . GLU A 1 365 ? -36.640 -6.353 63.923 1.00 92.44 365 GLU A N 1
ATOM 2816 C CA . GLU A 1 365 ? -35.717 -5.392 63.301 1.00 92.44 365 GLU A CA 1
ATOM 2817 C C . GLU A 1 365 ? -34.792 -6.061 62.278 1.00 92.44 365 GLU A C 1
ATOM 2819 O O . GLU A 1 365 ? -34.663 -5.577 61.151 1.00 92.44 365 GLU A O 1
ATOM 2824 N N . LEU A 1 366 ? -34.213 -7.224 62.606 1.00 93.06 366 LEU A N 1
ATOM 2825 C CA . LEU A 1 366 ? -33.390 -7.986 61.659 1.00 93.06 366 LEU A CA 1
ATOM 2826 C C . LEU A 1 366 ? -34.184 -8.385 60.406 1.00 93.06 366 LEU A C 1
ATOM 2828 O O . LEU A 1 366 ? -33.679 -8.261 59.287 1.00 93.06 366 LEU A O 1
ATOM 2832 N N . ARG A 1 367 ? -35.448 -8.801 60.569 1.00 94.06 367 ARG A N 1
ATOM 2833 C CA . ARG A 1 367 ? -36.345 -9.092 59.441 1.00 94.06 367 ARG A CA 1
ATOM 2834 C C . ARG A 1 367 ? -36.641 -7.838 58.615 1.00 94.06 367 ARG A C 1
ATOM 2836 O O . ARG A 1 367 ? -36.557 -7.897 57.392 1.00 94.06 367 ARG A O 1
ATOM 2843 N N . GLY A 1 368 ? -36.910 -6.704 59.259 1.00 93.94 368 GLY A N 1
ATOM 2844 C CA . GLY A 1 368 ? -37.131 -5.432 58.569 1.00 93.94 368 GLY A CA 1
ATOM 2845 C C . GLY A 1 368 ? -35.911 -4.979 57.761 1.00 93.94 368 GLY A C 1
ATOM 2846 O O . GLY A 1 368 ? -36.048 -4.496 56.638 1.00 93.94 368 GLY A O 1
ATOM 2847 N N . HIS A 1 369 ? -34.699 -5.176 58.283 1.00 93.44 369 HIS A N 1
ATOM 2848 C CA . HIS A 1 369 ? -33.467 -4.895 57.544 1.00 93.44 369 HIS A CA 1
ATOM 2849 C C . HIS A 1 369 ? -33.236 -5.859 56.375 1.00 93.44 369 HIS A C 1
ATOM 2851 O O . HIS A 1 369 ? -32.795 -5.415 55.314 1.00 93.44 369 HIS A O 1
ATOM 2857 N N . LYS A 1 370 ? -33.605 -7.138 56.515 1.00 92.25 370 LYS A N 1
ATOM 2858 C CA . LYS A 1 370 ? -33.588 -8.103 55.405 1.00 92.25 370 LYS A CA 1
ATOM 2859 C C . LYS A 1 370 ? -34.523 -7.676 54.277 1.00 92.25 370 LYS A C 1
ATOM 2861 O O . LYS A 1 370 ? -34.130 -7.693 53.114 1.00 92.25 370 LYS A O 1
ATOM 2866 N N . GLU A 1 371 ? -35.743 -7.269 54.613 1.00 94.50 371 GLU A N 1
ATOM 2867 C CA . GLU A 1 371 ? -36.721 -6.788 53.633 1.00 94.50 371 GLU A CA 1
ATOM 2868 C C . GLU A 1 371 ? -36.229 -5.522 52.918 1.00 94.50 371 GLU A C 1
ATOM 2870 O O . GLU A 1 371 ? -36.345 -5.426 51.697 1.00 94.50 371 GLU A O 1
ATOM 2875 N N . LYS A 1 372 ? -35.597 -4.586 53.642 1.00 94.50 372 LYS A N 1
ATOM 2876 C CA . LYS A 1 372 ? -34.967 -3.392 53.048 1.00 94.50 372 LYS A CA 1
ATOM 2877 C C . LYS A 1 372 ? -33.826 -3.747 52.092 1.00 94.50 372 LYS A C 1
ATOM 2879 O O . LYS A 1 372 ? -33.762 -3.175 51.006 1.00 94.50 372 LYS A O 1
ATOM 2884 N N . LEU A 1 373 ? -32.953 -4.686 52.471 1.00 93.50 373 LEU A N 1
ATOM 2885 C CA . LEU A 1 373 ? -31.857 -5.159 51.617 1.00 93.50 373 LEU A CA 1
ATOM 2886 C C . LEU A 1 373 ? -32.408 -5.781 50.324 1.00 93.50 373 LEU A C 1
ATOM 2888 O O . LEU A 1 373 ? -31.961 -5.438 49.233 1.00 93.50 373 LEU A O 1
ATOM 2892 N N . ALA A 1 374 ? -33.435 -6.630 50.434 1.00 92.62 374 ALA A N 1
ATOM 2893 C CA . ALA A 1 374 ? -34.093 -7.244 49.282 1.00 92.62 374 ALA A CA 1
ATOM 2894 C C . ALA A 1 374 ? -34.785 -6.208 48.375 1.00 92.62 374 ALA A C 1
ATOM 2896 O O . ALA A 1 374 ? -34.691 -6.296 47.151 1.00 92.62 374 ALA A O 1
ATOM 2897 N N . ALA A 1 375 ? -35.441 -5.200 48.960 1.00 94.94 375 ALA A N 1
ATOM 2898 C CA . ALA A 1 375 ? -36.058 -4.110 48.208 1.00 94.94 375 ALA A CA 1
ATOM 2899 C C . ALA A 1 375 ? -35.014 -3.275 47.447 1.00 94.94 375 ALA A C 1
ATOM 2901 O O . ALA A 1 375 ? -35.209 -2.984 46.266 1.00 94.94 375 ALA A O 1
ATOM 2902 N N . ARG A 1 376 ? -33.881 -2.943 48.086 1.00 94.25 376 ARG A N 1
ATOM 2903 C CA . ARG A 1 376 ? -32.767 -2.245 47.428 1.00 94.25 376 ARG A CA 1
ATOM 2904 C C . ARG A 1 376 ? -32.181 -3.087 46.296 1.00 94.25 376 ARG A C 1
ATOM 2906 O O . ARG A 1 376 ? -31.991 -2.564 45.205 1.00 94.25 376 ARG A O 1
ATOM 2913 N N . GLN A 1 377 ? -31.987 -4.388 46.511 1.00 92.12 377 GLN A N 1
ATOM 2914 C CA . GLN A 1 377 ? -31.489 -5.306 45.485 1.00 92.12 377 GLN A CA 1
ATOM 2915 C C . GLN A 1 377 ? -32.386 -5.333 44.237 1.00 92.12 377 GLN A C 1
ATOM 2917 O O . GLN A 1 377 ? -31.890 -5.287 43.111 1.00 92.12 377 GLN A O 1
ATOM 2922 N N . ALA A 1 378 ? -33.709 -5.356 44.426 1.00 93.75 378 ALA A N 1
ATOM 2923 C CA . ALA A 1 378 ? -34.663 -5.284 43.322 1.00 93.75 378 ALA A CA 1
ATOM 2924 C C . ALA A 1 378 ? -34.599 -3.932 42.586 1.00 93.75 378 ALA A C 1
ATOM 2926 O O . ALA A 1 378 ? -34.663 -3.896 41.357 1.00 93.75 378 ALA A O 1
ATOM 2927 N N . GLN A 1 379 ? -34.431 -2.830 43.324 1.00 95.12 379 GLN A N 1
ATOM 2928 C CA . GLN A 1 379 ? -34.292 -1.494 42.745 1.00 95.12 379 GLN A CA 1
ATOM 2929 C C . GLN A 1 379 ? -33.018 -1.363 41.896 1.00 95.12 379 GLN A C 1
ATOM 2931 O O . GLN A 1 379 ? -33.099 -0.870 40.774 1.00 95.12 379 GLN A O 1
ATOM 2936 N N . ILE A 1 380 ? -31.869 -1.847 42.382 1.00 94.62 380 ILE A N 1
ATOM 2937 C CA . ILE A 1 380 ? -30.605 -1.817 41.626 1.00 94.62 380 ILE A CA 1
ATOM 2938 C C . ILE A 1 380 ? -30.727 -2.626 40.330 1.00 94.62 380 ILE A C 1
ATOM 2940 O O . ILE A 1 380 ? -30.275 -2.181 39.277 1.00 94.62 380 ILE A O 1
ATOM 2944 N N . GLY A 1 381 ? -31.380 -3.793 40.379 1.00 93.44 381 GLY A N 1
ATOM 2945 C CA . GLY A 1 381 ? -31.637 -4.596 39.182 1.00 93.44 381 GLY A CA 1
ATOM 2946 C C . GLY A 1 381 ? -32.427 -3.828 38.116 1.00 93.44 381 GLY A C 1
ATOM 2947 O O . GLY A 1 381 ? -32.083 -3.876 36.937 1.00 93.44 381 GLY A O 1
ATOM 2948 N N . PHE A 1 382 ? -33.439 -3.064 38.534 1.00 95.44 382 PHE A N 1
ATOM 2949 C CA . PHE A 1 382 ? -34.208 -2.203 37.636 1.00 95.44 382 PHE A CA 1
ATOM 2950 C C . PHE A 1 382 ? -33.383 -1.024 37.092 1.00 95.44 382 PHE A C 1
ATOM 2952 O O . PHE A 1 382 ? -33.447 -0.742 35.896 1.00 95.44 382 PHE A O 1
ATOM 2959 N N . GLU A 1 383 ? -32.584 -0.362 37.938 1.00 94.88 383 GLU A N 1
ATOM 2960 C CA . GLU A 1 383 ? -31.678 0.728 37.536 1.00 94.88 383 GLU A CA 1
ATOM 2961 C C . GLU A 1 383 ? -30.650 0.246 36.493 1.00 94.88 383 GLU A C 1
ATOM 2963 O O . GLU A 1 383 ? -30.473 0.889 35.456 1.00 94.88 383 GLU A O 1
ATOM 2968 N N . LEU A 1 384 ? -30.045 -0.931 36.697 1.00 94.12 384 LEU A N 1
ATOM 2969 C CA . LEU A 1 384 ? -29.129 -1.543 35.728 1.00 94.12 384 LEU A CA 1
ATOM 2970 C C . LEU A 1 384 ? -29.816 -1.861 34.399 1.00 94.12 384 LEU A C 1
ATOM 2972 O O . LEU A 1 384 ? -29.279 -1.523 33.346 1.00 94.12 384 LEU A O 1
ATOM 2976 N N . GLU A 1 385 ? -31.013 -2.454 34.425 1.00 94.69 385 GLU A N 1
ATOM 2977 C CA . GLU A 1 385 ? -31.753 -2.771 33.199 1.00 94.69 385 GLU A CA 1
ATOM 2978 C C . GLU A 1 385 ? -32.110 -1.499 32.408 1.00 94.69 385 GLU A C 1
ATOM 2980 O O . GLU A 1 385 ? -32.070 -1.489 31.174 1.00 94.69 385 GLU A O 1
ATOM 2985 N N . GLN A 1 386 ? -32.433 -0.399 33.097 1.00 94.25 386 GLN A N 1
ATOM 2986 C CA . GLN A 1 386 ? -32.641 0.901 32.457 1.00 94.25 386 GLN A CA 1
ATOM 2987 C C . GLN A 1 386 ? -31.359 1.426 31.803 1.00 94.25 386 GLN A C 1
ATOM 2989 O O . GLN A 1 386 ? -31.394 1.812 30.632 1.00 94.25 386 GLN A O 1
ATOM 2994 N N . MET A 1 387 ? -30.227 1.393 32.509 1.00 91.12 387 MET A N 1
ATOM 2995 C CA . MET A 1 387 ? -28.945 1.836 31.957 1.00 91.12 387 MET A CA 1
ATOM 2996 C C . MET A 1 387 ? -28.454 0.939 30.806 1.00 91.12 387 MET A C 1
ATOM 2998 O O . MET A 1 387 ? -27.806 1.416 29.873 1.00 91.12 387 MET A O 1
ATOM 3002 N N . ASP A 1 388 ? -28.746 -0.363 30.830 1.00 89.88 388 ASP A N 1
ATOM 3003 C CA . ASP A 1 388 ? -28.459 -1.294 29.729 1.00 89.88 388 ASP A CA 1
ATOM 3004 C C . ASP A 1 388 ? -29.326 -0.999 28.501 1.00 89.88 388 ASP A C 1
ATOM 3006 O O . ASP A 1 388 ? -28.818 -0.969 27.378 1.00 89.88 388 ASP A O 1
ATOM 3010 N N . LYS A 1 389 ? -30.611 -0.678 28.698 1.00 90.25 389 LYS A N 1
ATOM 3011 C CA . LYS A 1 389 ? -31.481 -0.197 27.614 1.00 90.25 389 LYS A CA 1
ATOM 3012 C C . LYS A 1 389 ? -30.974 1.114 27.024 1.00 90.25 389 LYS A C 1
ATOM 3014 O O . LYS A 1 389 ? -31.064 1.297 25.816 1.00 90.25 389 LYS A O 1
ATOM 3019 N N . GLU A 1 390 ? -30.452 2.029 27.838 1.00 87.69 390 GLU A N 1
ATOM 3020 C CA . GLU A 1 390 ? -29.869 3.285 27.354 1.00 87.69 390 GLU A CA 1
ATOM 3021 C C . GLU A 1 390 ? -28.594 3.090 26.538 1.00 87.69 390 GLU A C 1
ATOM 3023 O O . GLU A 1 390 ? -28.433 3.763 25.522 1.00 87.69 390 GLU A O 1
ATOM 3028 N N . ASP A 1 391 ? -27.724 2.159 26.931 1.00 83.69 391 ASP A N 1
ATOM 3029 C CA . ASP A 1 391 ? -26.566 1.775 26.118 1.00 83.69 391 ASP A CA 1
ATOM 3030 C C . ASP A 1 391 ? -26.989 1.130 24.802 1.00 83.69 391 ASP A C 1
ATOM 3032 O O . ASP A 1 391 ? -26.478 1.492 23.747 1.00 83.69 391 ASP A O 1
ATOM 3036 N N . ALA A 1 392 ? -27.985 0.243 24.836 1.00 84.44 392 ALA A N 1
ATOM 3037 C CA . ALA A 1 392 ? -28.492 -0.417 23.639 1.00 84.44 392 ALA A CA 1
ATOM 3038 C C . ALA A 1 392 ? -29.192 0.540 22.656 1.00 84.44 392 ALA A C 1
ATOM 3040 O O . ALA A 1 392 ? -29.353 0.190 21.486 1.00 84.44 392 ALA A O 1
ATOM 3041 N N . LYS A 1 393 ? -29.600 1.746 23.092 1.00 85.69 393 LYS A N 1
ATOM 3042 C CA . LYS A 1 393 ? -30.178 2.757 22.191 1.00 85.69 393 LYS A CA 1
ATOM 3043 C C . LYS A 1 393 ? -29.177 3.219 21.141 1.00 85.69 393 LYS A C 1
ATOM 3045 O O . LYS A 1 393 ? -29.622 3.571 20.058 1.00 85.69 393 LYS A O 1
ATOM 3050 N N . LYS A 1 394 ? -27.877 3.269 21.455 1.00 81.62 394 LYS A N 1
ATOM 3051 C CA . LYS A 1 394 ? -26.853 3.848 20.577 1.00 81.62 394 LYS A CA 1
ATOM 3052 C C . LYS A 1 394 ? -25.791 2.821 20.220 1.00 81.62 394 LYS A C 1
ATOM 3054 O O . LYS A 1 394 ? -25.209 2.191 21.096 1.00 81.62 394 LYS A O 1
ATOM 3059 N N . ILE A 1 395 ? -25.480 2.693 18.933 1.00 80.25 395 ILE A N 1
ATOM 3060 C CA . ILE A 1 395 ? -24.342 1.878 18.496 1.00 80.25 395 ILE A CA 1
ATOM 3061 C C . ILE A 1 395 ? -23.070 2.713 18.657 1.00 80.25 395 ILE A C 1
ATOM 3063 O O . ILE A 1 395 ? -22.947 3.786 18.066 1.00 80.25 395 ILE A O 1
ATOM 3067 N N . THR A 1 396 ? -22.131 2.219 19.462 1.00 78.56 396 THR A N 1
ATOM 3068 C CA . THR A 1 396 ? -20.845 2.870 19.749 1.00 78.56 396 THR A CA 1
ATOM 3069 C C . THR A 1 396 ? -19.683 1.987 19.296 1.00 78.56 396 THR A C 1
ATOM 3071 O O . THR A 1 396 ? -19.837 0.774 19.144 1.00 78.56 396 THR A O 1
ATOM 3074 N N . SER A 1 397 ? -18.502 2.583 19.103 1.00 78.12 397 SER A N 1
ATOM 3075 C CA . SER A 1 397 ? -17.267 1.851 18.783 1.00 78.12 397 SER A CA 1
ATOM 3076 C C . SER A 1 397 ? -16.936 0.771 19.813 1.00 78.12 397 SER A C 1
ATOM 3078 O O . SER A 1 397 ? -16.490 -0.304 19.435 1.00 78.12 397 SER A O 1
ATOM 3080 N N . ASP A 1 398 ? -17.212 1.025 21.094 1.00 74.81 398 ASP A N 1
ATOM 3081 C CA . ASP A 1 398 ? -16.942 0.081 22.188 1.00 74.81 398 ASP A CA 1
ATOM 3082 C C . ASP A 1 398 ? -17.830 -1.171 22.104 1.00 74.81 398 ASP A C 1
ATOM 3084 O O . ASP A 1 398 ? -17.454 -2.242 22.576 1.00 74.81 398 ASP A O 1
ATOM 3088 N N . GLY A 1 399 ? -19.005 -1.051 21.477 1.00 74.75 399 GLY A N 1
ATOM 3089 C CA . GLY A 1 399 ? -19.893 -2.175 21.184 1.00 74.75 399 GLY A CA 1
ATOM 3090 C C . GLY A 1 399 ? -19.484 -2.982 19.947 1.00 74.75 399 GLY A C 1
ATOM 3091 O O . GLY A 1 399 ? -20.066 -4.038 19.688 1.00 74.75 399 GLY A O 1
ATOM 3092 N N . ILE A 1 400 ? -18.503 -2.509 19.169 1.00 80.44 400 ILE A N 1
ATOM 3093 C CA . ILE A 1 400 ? -18.001 -3.189 17.973 1.00 80.44 400 ILE A CA 1
ATOM 3094 C C . ILE A 1 400 ? -16.747 -3.976 18.345 1.00 80.44 400 ILE A C 1
ATOM 3096 O O . ILE A 1 400 ? -15.765 -3.441 18.851 1.00 80.44 400 ILE A O 1
ATOM 3100 N N . ARG A 1 401 ? -16.765 -5.280 18.062 1.00 83.00 401 ARG A N 1
ATOM 3101 C CA . ARG A 1 401 ? -15.619 -6.156 18.305 1.00 83.00 401 ARG A CA 1
ATOM 3102 C C . ARG A 1 401 ? -14.649 -6.114 17.129 1.00 83.00 401 ARG A C 1
ATOM 3104 O O . ARG A 1 401 ? -15.060 -6.274 15.981 1.00 83.00 401 ARG A O 1
ATOM 3111 N N . GLU A 1 402 ? -13.358 -6.020 17.424 1.00 85.50 402 GLU A N 1
ATOM 3112 C CA . GLU A 1 402 ? -12.307 -6.235 16.432 1.00 85.50 402 GLU A CA 1
ATOM 3113 C C . GLU A 1 402 ? -12.307 -7.701 15.958 1.00 85.50 402 GLU A C 1
ATOM 3115 O O . GLU A 1 402 ? -12.268 -8.637 16.760 1.00 85.50 402 GLU A O 1
ATOM 3120 N N . GLY A 1 403 ? -12.429 -7.914 14.644 1.00 90.94 403 GLY A N 1
ATOM 3121 C CA . GLY A 1 403 ? -12.484 -9.256 14.051 1.00 90.94 403 GLY A CA 1
ATOM 3122 C C . GLY A 1 403 ? -11.109 -9.841 13.723 1.00 90.94 403 GLY A C 1
ATOM 3123 O O . GLY A 1 403 ? -10.882 -11.030 13.928 1.00 90.94 403 GLY A O 1
ATOM 3124 N N . TRP A 1 404 ? -10.203 -9.008 13.212 1.00 91.19 404 TRP A N 1
ATOM 3125 C CA . TRP A 1 404 ? -8.852 -9.372 12.792 1.00 91.19 404 TRP A CA 1
ATOM 3126 C C . TRP A 1 404 ? -7.966 -8.123 12.789 1.00 91.19 404 TRP A C 1
ATOM 3128 O O . TRP A 1 404 ? -8.395 -7.081 12.296 1.00 91.19 404 TRP A O 1
ATOM 3138 N N . ASN A 1 405 ? -6.730 -8.246 13.274 1.00 90.62 405 ASN A N 1
ATOM 3139 C CA . ASN A 1 405 ? -5.714 -7.199 13.202 1.00 90.62 405 ASN A CA 1
ATOM 3140 C C . ASN A 1 405 ? -4.369 -7.821 12.814 1.00 90.62 405 ASN A C 1
ATOM 3142 O O . ASN A 1 405 ? -3.893 -8.740 13.482 1.00 90.62 405 ASN A O 1
ATOM 3146 N N . ALA A 1 406 ? -3.765 -7.331 11.732 1.00 91.44 406 ALA A N 1
ATOM 3147 C CA . ALA A 1 406 ? -2.428 -7.727 11.316 1.00 91.44 406 ALA A CA 1
ATOM 3148 C C . ALA A 1 406 ? -1.635 -6.496 10.872 1.00 91.44 406 ALA A C 1
ATOM 3150 O O . ALA A 1 406 ? -2.048 -5.771 9.968 1.00 91.44 406 ALA A O 1
ATOM 3151 N N . GLY A 1 407 ? -0.472 -6.291 11.488 1.00 91.00 407 GLY A N 1
ATOM 3152 C CA . GLY A 1 407 ? 0.521 -5.314 11.056 1.00 91.00 407 GLY A CA 1
ATOM 3153 C C . GLY A 1 407 ? 1.689 -6.018 10.376 1.00 91.00 407 GLY A C 1
ATOM 3154 O O . GLY A 1 407 ? 2.299 -6.910 10.964 1.00 91.00 407 GLY A O 1
ATOM 3155 N N . TYR A 1 408 ? 2.021 -5.609 9.153 1.00 90.19 408 TYR A N 1
ATOM 3156 C CA . TYR A 1 408 ? 3.231 -6.050 8.463 1.00 90.19 408 TYR A CA 1
ATOM 3157 C C . TYR A 1 408 ? 4.180 -4.868 8.282 1.00 90.19 408 TYR A C 1
ATOM 3159 O O . TYR A 1 408 ? 3.786 -3.812 7.789 1.00 90.19 408 TYR A O 1
ATOM 3167 N N . VAL A 1 409 ? 5.441 -5.059 8.667 1.00 88.06 409 VAL A N 1
ATOM 3168 C CA . VAL A 1 409 ? 6.521 -4.101 8.424 1.00 88.06 409 VAL A CA 1
ATOM 3169 C C . VAL A 1 409 ? 7.574 -4.812 7.589 1.00 88.06 409 VAL A C 1
ATOM 3171 O O . VAL A 1 409 ? 8.217 -5.745 8.074 1.00 88.06 409 VAL A O 1
ATOM 3174 N N . ALA A 1 410 ? 7.753 -4.370 6.343 1.00 84.75 410 ALA A N 1
ATOM 3175 C CA . ALA A 1 410 ? 8.845 -4.832 5.498 1.00 84.75 410 ALA A CA 1
ATOM 3176 C C . ALA A 1 410 ? 10.171 -4.402 6.141 1.00 84.75 410 ALA A C 1
ATOM 3178 O O . ALA A 1 410 ? 10.520 -3.221 6.142 1.00 84.75 410 ALA A O 1
ATOM 3179 N N . LYS A 1 411 ? 10.890 -5.350 6.747 1.00 80.81 411 LYS A N 1
ATOM 3180 C CA . LYS A 1 411 ? 12.262 -5.109 7.196 1.00 80.81 411 LYS A CA 1
ATOM 3181 C C . LYS A 1 411 ? 13.159 -5.137 5.966 1.00 80.81 411 LYS A C 1
ATOM 3183 O O . LYS A 1 411 ? 13.042 -6.055 5.160 1.00 80.81 411 LYS A O 1
ATOM 3188 N N . ALA A 1 412 ? 14.028 -4.136 5.835 1.00 75.94 412 ALA A N 1
ATOM 3189 C CA . ALA A 1 412 ? 15.084 -4.160 4.834 1.00 75.94 412 ALA A CA 1
ATOM 3190 C C . ALA A 1 412 ? 15.883 -5.458 5.001 1.00 75.94 412 ALA A C 1
ATOM 3192 O O . ALA A 1 412 ? 16.250 -5.813 6.127 1.00 75.94 412 ALA A O 1
ATOM 3193 N N . GLU A 1 413 ? 16.093 -6.178 3.901 1.00 72.50 413 GLU A N 1
ATOM 3194 C CA . GLU A 1 413 ? 16.969 -7.342 3.899 1.00 72.50 413 GLU A CA 1
ATOM 3195 C C . GLU A 1 413 ? 18.349 -6.905 4.414 1.00 72.50 413 GLU A C 1
ATOM 3197 O O . GLU A 1 413 ? 18.835 -5.839 4.019 1.00 72.50 413 GLU A O 1
ATOM 3202 N N . PRO A 1 414 ? 18.959 -7.651 5.351 1.00 61.12 414 PRO A N 1
ATOM 3203 C CA . PRO A 1 414 ? 20.291 -7.317 5.824 1.00 61.12 414 PRO A CA 1
ATOM 3204 C C . PRO A 1 414 ? 21.249 -7.352 4.631 1.00 61.12 414 PRO A C 1
ATOM 3206 O O . PRO A 1 414 ? 21.289 -8.347 3.908 1.00 61.12 414 PRO A O 1
ATOM 3209 N N . GLU A 1 415 ? 21.997 -6.263 4.425 1.00 60.69 415 GLU A N 1
ATOM 3210 C CA . GLU A 1 415 ? 23.019 -6.203 3.378 1.00 60.69 415 GLU A CA 1
ATOM 3211 C C . GLU A 1 415 ? 23.932 -7.437 3.479 1.00 60.69 415 GLU A C 1
ATOM 3213 O O . GLU A 1 415 ? 24.348 -7.792 4.592 1.00 60.69 415 GLU A O 1
ATOM 3218 N N . PRO A 1 416 ? 24.242 -8.113 2.355 1.00 54.47 416 PRO A N 1
ATOM 3219 C CA . PRO A 1 416 ? 25.149 -9.247 2.374 1.00 54.47 416 PRO A CA 1
ATOM 3220 C C . PRO A 1 416 ? 26.482 -8.788 2.962 1.00 54.47 416 PRO A C 1
ATOM 3222 O O . PRO A 1 416 ? 27.090 -7.817 2.506 1.00 54.47 416 PRO A O 1
ATOM 3225 N N . THR A 1 417 ? 26.921 -9.473 4.015 1.00 47.03 417 THR A N 1
ATOM 3226 C CA . THR A 1 417 ? 28.198 -9.202 4.668 1.00 47.03 417 THR A CA 1
ATOM 3227 C C . THR A 1 417 ? 29.320 -9.223 3.625 1.00 47.03 417 THR A C 1
ATOM 3229 O O . THR A 1 417 ? 29.374 -10.140 2.803 1.00 47.03 417 THR A O 1
ATOM 3232 N N . PRO A 1 418 ? 30.231 -8.231 3.618 1.00 45.16 418 PRO A N 1
ATOM 3233 C CA . PRO A 1 418 ? 31.291 -8.187 2.626 1.00 45.16 418 PRO A CA 1
ATOM 3234 C C . PRO A 1 418 ? 32.176 -9.423 2.783 1.00 45.16 418 PRO A C 1
ATOM 3236 O O . PRO A 1 418 ? 32.808 -9.625 3.825 1.00 45.16 418 PRO A O 1
ATOM 3239 N N . ALA A 1 419 ? 32.215 -10.240 1.728 1.00 41.62 419 ALA A N 1
ATOM 3240 C CA . ALA A 1 419 ? 33.149 -11.342 1.594 1.00 41.62 419 ALA A CA 1
ATOM 3241 C C . ALA A 1 419 ? 34.571 -10.845 1.898 1.00 41.62 419 ALA A C 1
ATOM 3243 O O . ALA A 1 419 ? 35.002 -9.776 1.449 1.00 41.62 419 ALA A O 1
ATOM 3244 N N . ALA A 1 420 ? 35.282 -11.616 2.717 1.00 39.75 420 ALA A N 1
ATOM 3245 C CA . ALA A 1 420 ? 36.628 -11.307 3.156 1.00 39.75 420 ALA A CA 1
ATOM 3246 C C . ALA A 1 420 ? 37.540 -11.020 1.951 1.00 39.75 420 ALA A C 1
ATOM 3248 O O . ALA A 1 420 ? 37.663 -11.822 1.029 1.00 39.75 420 ALA A O 1
ATOM 3249 N N . LYS A 1 421 ? 38.188 -9.851 1.985 1.00 35.00 421 LYS A N 1
ATOM 3250 C CA . LYS A 1 421 ? 39.153 -9.380 0.989 1.00 35.00 421 LYS A CA 1
ATOM 3251 C C . LYS A 1 421 ? 40.230 -10.439 0.714 1.00 35.00 421 LYS A C 1
ATOM 3253 O O . LYS A 1 421 ? 41.137 -10.626 1.524 1.00 35.00 421 LYS A O 1
ATOM 3258 N N . GLY A 1 422 ? 40.187 -11.041 -0.473 1.00 34.22 422 GLY A N 1
ATOM 3259 C CA . GLY A 1 422 ? 41.365 -11.626 -1.107 1.00 34.22 422 GLY A CA 1
ATOM 3260 C C . GLY A 1 422 ? 42.395 -10.526 -1.381 1.00 34.22 422 GLY A C 1
ATOM 3261 O O . GLY A 1 422 ? 42.070 -9.467 -1.920 1.00 34.22 422 GLY A O 1
ATOM 3262 N N . LYS A 1 423 ? 43.637 -10.747 -0.943 1.00 29.81 423 LYS A N 1
ATOM 3263 C CA . LYS A 1 423 ? 44.775 -9.837 -1.127 1.00 29.81 423 LYS A CA 1
ATOM 3264 C C . LYS A 1 423 ? 44.984 -9.516 -2.615 1.00 29.81 423 LYS A C 1
ATOM 3266 O O . LYS A 1 423 ? 45.345 -10.399 -3.386 1.00 29.81 423 LYS A O 1
ATOM 3271 N N . LYS A 1 424 ? 44.858 -8.237 -2.987 1.00 30.17 424 LYS A N 1
ATOM 3272 C CA . LYS A 1 424 ? 45.435 -7.689 -4.224 1.00 30.17 424 LYS A CA 1
ATOM 3273 C C . LYS A 1 424 ? 46.962 -7.780 -4.141 1.00 30.17 424 LYS A C 1
ATOM 3275 O O . LYS A 1 424 ? 47.550 -7.224 -3.215 1.00 30.17 424 LYS A O 1
ATOM 3280 N N . LYS A 1 425 ? 47.591 -8.461 -5.104 1.00 31.31 425 LYS A N 1
ATOM 3281 C CA . LYS A 1 425 ? 49.014 -8.281 -5.414 1.00 31.31 425 LYS A CA 1
ATOM 3282 C C . LYS A 1 425 ? 49.161 -7.017 -6.254 1.00 31.31 425 LYS A C 1
ATOM 3284 O O . LYS A 1 425 ? 48.559 -6.874 -7.312 1.00 31.31 425 LYS A O 1
ATOM 3289 N N . GLU A 1 426 ? 49.944 -6.112 -5.706 1.00 30.28 426 GLU A N 1
ATOM 3290 C CA . GLU A 1 426 ? 50.475 -4.904 -6.307 1.00 30.28 426 GLU A CA 1
ATOM 3291 C C . GLU A 1 426 ? 51.460 -5.304 -7.419 1.00 30.28 426 GLU A C 1
ATOM 3293 O O . GLU A 1 426 ? 52.390 -6.070 -7.168 1.00 30.28 426 GLU A O 1
ATOM 3298 N N . THR A 1 427 ? 51.254 -4.828 -8.647 1.00 28.64 427 THR A N 1
ATOM 3299 C CA . THR A 1 427 ? 52.348 -4.690 -9.616 1.00 28.64 427 THR A CA 1
ATOM 3300 C C . THR A 1 427 ? 52.323 -3.276 -10.170 1.00 28.64 427 THR A C 1
ATOM 3302 O O . THR A 1 427 ? 51.285 -2.707 -10.504 1.00 28.64 427 THR A O 1
ATOM 3305 N N . THR A 1 428 ? 53.508 -2.700 -10.107 1.00 26.12 428 THR A N 1
ATOM 3306 C CA . THR A 1 428 ? 53.918 -1.334 -10.377 1.00 26.12 428 THR A CA 1
ATOM 3307 C C . THR A 1 428 ? 53.708 -0.932 -11.829 1.00 26.12 428 THR A C 1
ATOM 3309 O O . THR A 1 428 ? 54.005 -1.683 -12.753 1.00 26.12 428 THR A O 1
ATOM 3312 N N . ILE A 1 429 ? 53.250 0.304 -12.001 1.00 39.00 429 ILE A N 1
ATOM 3313 C CA . ILE A 1 429 ? 53.235 1.030 -13.267 1.00 39.00 429 ILE A CA 1
ATOM 3314 C C . ILE A 1 429 ? 54.664 1.505 -13.547 1.00 39.00 429 ILE A C 1
ATOM 3316 O O . ILE A 1 429 ? 55.186 2.322 -12.792 1.00 39.00 429 ILE A O 1
ATOM 3320 N N . GLU A 1 430 ? 55.254 1.067 -14.656 1.00 34.97 430 GLU A N 1
ATOM 3321 C CA . GLU A 1 430 ? 56.243 1.865 -15.383 1.00 34.97 430 GLU A CA 1
ATOM 3322 C C . GLU A 1 430 ? 55.783 2.009 -16.834 1.00 34.97 430 GLU A C 1
ATOM 3324 O O . GLU A 1 430 ? 55.710 1.054 -17.603 1.00 34.97 430 GLU A O 1
ATOM 3329 N N . THR A 1 431 ? 55.421 3.238 -17.185 1.00 37.84 431 THR A N 1
ATOM 3330 C CA . THR A 1 431 ? 55.128 3.687 -18.545 1.00 37.84 431 THR A CA 1
ATOM 3331 C C . THR A 1 431 ? 56.361 4.349 -19.150 1.00 37.84 431 THR A C 1
ATOM 3333 O O . THR A 1 431 ? 56.836 5.346 -18.607 1.00 37.84 431 THR A O 1
ATOM 3336 N N . LEU A 1 432 ? 56.785 3.891 -20.331 1.00 32.12 432 LEU A N 1
ATOM 3337 C CA . LEU A 1 432 ? 57.544 4.677 -21.311 1.00 32.12 432 LEU A CA 1
ATOM 3338 C C . LEU A 1 432 ? 56.937 4.430 -22.709 1.00 32.12 432 LEU A C 1
ATOM 3340 O O . LEU A 1 432 ? 56.950 3.310 -23.207 1.00 32.12 432 LEU A O 1
ATOM 3344 N N . ASN A 1 433 ? 56.366 5.483 -23.308 1.00 36.59 433 ASN A N 1
ATOM 3345 C CA . ASN A 1 433 ? 55.763 5.514 -24.655 1.00 36.59 433 ASN A CA 1
ATOM 3346 C C . ASN A 1 433 ? 56.757 5.053 -25.743 1.00 36.59 433 ASN A C 1
ATOM 3348 O O . ASN A 1 433 ? 57.919 5.449 -25.705 1.00 36.59 433 ASN A O 1
ATOM 3352 N N . SER A 1 434 ? 56.347 4.315 -26.783 1.00 33.41 434 SER A N 1
ATOM 3353 C CA . SER A 1 434 ? 55.742 4.850 -28.028 1.00 33.41 434 SER A CA 1
ATOM 3354 C C . SER A 1 434 ? 55.395 3.718 -29.032 1.00 33.41 434 SER A C 1
ATOM 3356 O O . SER A 1 434 ? 55.816 2.585 -28.817 1.00 33.41 434 SER A O 1
ATOM 3358 N N . PRO A 1 435 ? 54.606 3.990 -30.096 1.00 45.44 435 PRO A N 1
ATOM 3359 C CA . PRO A 1 435 ? 53.558 3.105 -30.600 1.00 45.44 435 PRO A CA 1
ATOM 3360 C C . PRO A 1 435 ? 54.018 2.183 -31.733 1.00 45.44 435 PRO A C 1
ATOM 3362 O O . PRO A 1 435 ? 54.746 2.599 -32.630 1.00 45.44 435 PRO A O 1
ATOM 3365 N N . SER A 1 436 ? 53.500 0.959 -31.762 1.00 27.16 436 SER A N 1
ATOM 3366 C CA . SER A 1 436 ? 53.357 0.209 -33.006 1.00 27.16 436 SER A CA 1
ATOM 3367 C C . SER A 1 436 ? 52.191 -0.759 -32.886 1.00 27.16 436 SER A C 1
ATOM 3369 O O . SER A 1 436 ? 51.934 -1.315 -31.820 1.00 27.16 436 SER A O 1
ATOM 3371 N N . ALA A 1 437 ? 51.467 -0.876 -33.989 1.00 41.78 437 ALA A N 1
ATOM 3372 C CA . ALA A 1 437 ? 50.290 -1.694 -34.177 1.00 41.78 437 ALA A CA 1
ATOM 3373 C C . ALA A 1 437 ? 50.483 -3.126 -33.660 1.00 41.78 437 ALA A C 1
ATOM 3375 O O . ALA A 1 437 ? 51.427 -3.812 -34.042 1.00 41.78 437 ALA A O 1
ATOM 3376 N N . ALA A 1 438 ? 49.537 -3.586 -32.849 1.00 27.59 438 ALA A N 1
ATOM 3377 C CA . ALA A 1 438 ? 49.323 -4.999 -32.602 1.00 27.59 438 ALA A CA 1
ATOM 3378 C C . ALA A 1 438 ? 47.817 -5.224 -32.476 1.00 27.59 438 ALA A C 1
ATOM 3380 O O . ALA A 1 438 ? 47.152 -4.648 -31.614 1.00 27.59 438 ALA A O 1
ATOM 3381 N N . GLN A 1 439 ? 47.286 -6.021 -33.398 1.00 32.41 439 GLN A N 1
ATOM 3382 C CA . GLN A 1 439 ? 45.992 -6.664 -33.244 1.00 32.41 439 GLN A CA 1
ATOM 3383 C C . GLN A 1 439 ? 46.002 -7.530 -31.979 1.00 32.41 439 GLN A C 1
ATOM 3385 O O . GLN A 1 439 ? 47.031 -8.143 -31.693 1.00 32.41 439 GLN A O 1
ATOM 3390 N N . PRO A 1 440 ? 44.886 -7.669 -31.251 1.00 30.83 440 PRO A N 1
ATOM 3391 C CA . PRO A 1 440 ? 44.702 -8.825 -30.403 1.00 30.83 440 PRO A CA 1
ATOM 3392 C C . PRO A 1 440 ? 44.113 -9.953 -31.253 1.00 30.83 440 PRO A C 1
ATOM 3394 O O . PRO A 1 440 ? 42.924 -9.961 -31.566 1.00 30.83 440 PRO A O 1
ATOM 3397 N N . SER A 1 441 ? 44.967 -10.906 -31.619 1.00 29.69 441 SER A N 1
ATOM 3398 C CA . SER A 1 441 ? 44.563 -12.291 -31.822 1.00 29.69 441 SER A CA 1
ATOM 3399 C C . SER A 1 441 ? 44.107 -12.837 -30.468 1.00 29.69 441 SER A C 1
ATOM 3401 O O . SER A 1 441 ? 44.918 -13.100 -29.579 1.00 29.69 441 SER A O 1
ATOM 3403 N N . ALA A 1 442 ? 42.792 -12.954 -30.292 1.00 30.42 442 ALA A N 1
ATOM 3404 C CA . ALA A 1 442 ? 42.225 -13.741 -29.211 1.00 30.42 442 ALA A CA 1
ATOM 3405 C C . ALA A 1 442 ? 42.572 -15.209 -29.485 1.00 30.42 442 ALA A C 1
ATOM 3407 O O . ALA A 1 442 ? 42.099 -15.807 -30.449 1.00 30.42 442 ALA A O 1
ATOM 3408 N N . SER A 1 443 ? 43.468 -15.755 -28.669 1.00 29.45 443 SER A N 1
ATOM 3409 C CA . SER A 1 443 ? 43.602 -17.197 -28.509 1.00 29.45 443 SER A CA 1
ATOM 3410 C C . SER A 1 443 ? 42.346 -17.661 -27.785 1.00 29.45 443 SER A C 1
ATOM 3412 O O . SER A 1 443 ? 42.009 -17.127 -26.731 1.00 29.45 443 SER A O 1
ATOM 3414 N N . ALA A 1 444 ? 41.645 -18.605 -28.403 1.00 37.03 444 ALA A N 1
ATOM 3415 C CA . ALA A 1 444 ? 40.500 -19.281 -27.832 1.00 37.03 444 ALA A CA 1
ATOM 3416 C C . ALA A 1 444 ? 40.928 -20.019 -26.556 1.00 37.03 444 ALA A C 1
ATOM 3418 O O . ALA A 1 444 ? 41.558 -21.074 -26.615 1.00 37.03 444 ALA A O 1
ATOM 3419 N N . GLU A 1 445 ? 40.588 -19.446 -25.406 1.00 29.92 445 GLU A N 1
ATOM 3420 C CA . GLU A 1 445 ? 40.262 -20.226 -24.222 1.00 29.92 445 GLU A CA 1
ATOM 3421 C C . GLU A 1 445 ? 38.779 -20.579 -24.354 1.00 29.92 445 GLU A C 1
ATOM 3423 O O . GLU A 1 445 ? 37.901 -19.730 -24.236 1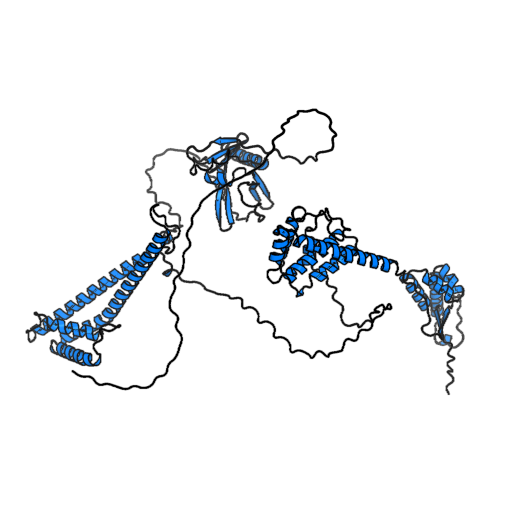.00 29.92 445 GLU A O 1
ATOM 3428 N N . SER A 1 446 ? 38.522 -21.830 -24.724 1.00 39.41 446 SER A N 1
ATOM 3429 C CA . SER A 1 446 ? 37.203 -22.446 -24.710 1.00 39.41 446 SER A CA 1
ATOM 3430 C C . SER A 1 446 ? 36.869 -22.837 -23.273 1.00 39.41 446 SER A C 1
ATOM 3432 O O . SER A 1 446 ? 37.351 -23.868 -22.816 1.00 39.41 446 SER A O 1
ATOM 3434 N N . ASP A 1 447 ? 36.114 -21.997 -22.574 1.00 36.59 447 ASP A N 1
ATOM 3435 C CA . ASP A 1 447 ? 35.294 -22.359 -21.410 1.00 36.59 447 ASP A CA 1
ATOM 3436 C C . ASP A 1 447 ? 34.437 -21.142 -21.034 1.00 36.59 447 ASP A C 1
ATOM 3438 O O . ASP A 1 447 ? 34.761 -20.392 -20.122 1.00 36.59 447 ASP A O 1
ATOM 3442 N N . ASP A 1 448 ? 33.410 -20.905 -21.847 1.00 36.22 448 ASP A N 1
ATOM 3443 C CA . ASP A 1 448 ? 32.096 -20.342 -21.517 1.00 36.22 448 ASP A CA 1
ATOM 3444 C C . ASP A 1 448 ? 31.430 -20.090 -22.881 1.00 36.22 448 ASP A C 1
ATOM 3446 O O . ASP A 1 448 ? 31.930 -19.319 -23.701 1.00 36.22 448 ASP A O 1
ATOM 3450 N N . GLU A 1 449 ? 30.346 -20.803 -23.199 1.00 42.88 449 GLU A N 1
ATOM 3451 C CA . GLU A 1 449 ? 29.457 -20.355 -24.274 1.00 42.88 449 GLU A CA 1
ATOM 3452 C C . GLU A 1 449 ? 28.884 -19.010 -23.816 1.00 42.88 449 GLU A C 1
ATOM 3454 O O . GLU A 1 449 ? 27.945 -18.959 -23.026 1.00 42.88 449 GLU A O 1
ATOM 3459 N N . ASP A 1 450 ? 29.543 -17.927 -24.229 1.00 45.09 450 ASP A N 1
ATOM 3460 C CA . ASP A 1 450 ? 29.195 -16.554 -23.897 1.00 45.09 450 ASP A CA 1
ATOM 3461 C C . ASP A 1 450 ? 27.723 -16.293 -24.257 1.00 45.09 450 ASP A C 1
ATOM 3463 O O . ASP A 1 450 ? 27.373 -16.154 -25.432 1.00 45.09 450 ASP A O 1
ATOM 3467 N N . ASP A 1 451 ? 26.867 -16.200 -23.233 1.00 55.28 451 ASP A N 1
ATOM 3468 C CA . ASP A 1 451 ? 25.497 -15.691 -23.314 1.00 55.28 451 ASP A CA 1
ATOM 3469 C C . ASP A 1 451 ? 25.537 -14.271 -23.904 1.00 55.28 451 ASP A C 1
ATOM 3471 O O . ASP A 1 451 ? 25.635 -13.265 -23.191 1.00 55.28 451 ASP A O 1
ATOM 3475 N N . ILE A 1 452 ? 25.478 -14.163 -25.233 1.00 63.59 452 ILE A N 1
ATOM 3476 C CA . ILE A 1 452 ? 25.231 -12.895 -25.914 1.00 63.59 452 ILE A CA 1
ATOM 3477 C C . ILE A 1 452 ? 23.910 -12.367 -25.339 1.00 63.59 452 ILE A C 1
ATOM 3479 O O . ILE A 1 452 ? 22.897 -13.054 -25.476 1.00 63.59 452 ILE A O 1
ATOM 3483 N N . PRO A 1 453 ? 23.875 -11.181 -24.695 1.00 66.31 453 PRO A N 1
ATOM 3484 C CA . PRO A 1 453 ? 22.667 -10.696 -24.038 1.00 66.31 453 PRO A CA 1
ATOM 3485 C C . PRO A 1 453 ? 21.572 -10.420 -25.070 1.00 66.31 453 PRO A C 1
ATOM 3487 O O . PRO A 1 453 ? 21.513 -9.340 -25.666 1.00 66.31 453 PRO A O 1
ATOM 3490 N N . GLU A 1 454 ? 20.709 -11.402 -25.312 1.00 75.56 454 GLU A N 1
ATOM 3491 C CA . GLU A 1 454 ? 19.556 -11.230 -26.179 1.00 75.56 454 GLU A CA 1
ATOM 3492 C C . GLU A 1 454 ? 18.508 -10.363 -25.484 1.00 75.56 454 GLU A C 1
ATOM 3494 O O . GLU A 1 454 ? 18.267 -10.455 -24.280 1.00 75.56 454 GLU A O 1
ATOM 3499 N N . ALA A 1 455 ? 17.884 -9.470 -26.251 1.00 78.31 455 ALA A N 1
ATOM 3500 C CA . ALA A 1 455 ? 16.850 -8.611 -25.707 1.00 78.31 455 ALA A CA 1
ATOM 3501 C C . ALA A 1 455 ? 15.571 -9.414 -25.420 1.00 78.31 455 ALA A C 1
ATOM 3503 O O . ALA A 1 455 ? 14.910 -9.875 -26.359 1.00 78.31 455 ALA A O 1
ATOM 3504 N N . ASP A 1 456 ? 15.192 -9.504 -24.141 1.00 84.62 456 ASP A N 1
ATOM 3505 C CA . ASP A 1 456 ? 13.915 -10.081 -23.706 1.00 84.62 456 ASP A CA 1
ATOM 3506 C C . ASP A 1 456 ? 12.719 -9.363 -24.358 1.00 84.62 456 ASP A C 1
ATOM 3508 O O . ASP A 1 456 ? 12.777 -8.170 -24.681 1.00 84.62 456 ASP A O 1
ATOM 3512 N N . ASP A 1 457 ? 11.569 -10.036 -24.439 1.00 87.62 457 ASP A N 1
ATOM 3513 C CA . ASP A 1 457 ? 10.331 -9.478 -25.007 1.00 87.62 457 ASP A CA 1
ATOM 3514 C C . ASP A 1 457 ? 9.946 -8.114 -24.410 1.00 87.62 457 ASP A C 1
ATOM 3516 O O . ASP A 1 457 ? 9.520 -7.201 -25.120 1.00 87.62 457 ASP A O 1
ATOM 3520 N N . VAL A 1 458 ? 10.139 -7.934 -23.099 1.00 90.62 458 VAL A N 1
ATOM 3521 C CA . VAL A 1 458 ? 9.836 -6.670 -22.405 1.00 90.62 458 VAL A CA 1
ATOM 3522 C C . VAL A 1 458 ? 10.794 -5.555 -22.836 1.00 90.62 458 VAL A C 1
ATOM 3524 O O . VAL A 1 458 ? 10.392 -4.395 -22.951 1.00 90.62 458 VAL A O 1
ATOM 3527 N N . GLN A 1 459 ? 12.058 -5.889 -23.098 1.00 91.44 459 GLN A N 1
ATOM 3528 C CA . GLN A 1 459 ? 13.069 -4.942 -23.564 1.00 91.44 459 GLN A CA 1
ATOM 3529 C C . GLN A 1 459 ? 12.780 -4.515 -25.008 1.00 91.44 459 GLN A C 1
ATOM 3531 O O . GLN A 1 459 ? 12.837 -3.323 -25.318 1.00 91.44 459 GLN A O 1
ATOM 3536 N N . ARG A 1 460 ? 12.362 -5.458 -25.864 1.00 90.94 460 ARG A N 1
ATOM 3537 C CA . ARG A 1 460 ? 11.908 -5.175 -27.237 1.00 90.94 460 ARG A CA 1
ATOM 3538 C C . ARG A 1 460 ? 10.677 -4.267 -27.248 1.00 90.94 460 ARG A C 1
ATOM 3540 O O . ARG A 1 460 ? 10.681 -3.241 -27.925 1.00 90.94 460 ARG A O 1
ATOM 3547 N N . GLN A 1 461 ? 9.673 -4.558 -26.417 1.00 92.62 461 GLN A N 1
ATOM 3548 C CA . GLN A 1 461 ? 8.495 -3.694 -26.257 1.00 92.62 461 GLN A CA 1
ATOM 3549 C C . GLN A 1 461 ? 8.868 -2.283 -25.782 1.00 92.62 461 GLN A C 1
ATOM 3551 O O . GLN A 1 461 ? 8.291 -1.297 -26.246 1.00 92.62 461 GLN A O 1
ATOM 3556 N N . PHE A 1 462 ? 9.853 -2.160 -24.885 1.00 94.62 462 PHE A N 1
ATOM 3557 C CA . PHE A 1 462 ? 10.343 -0.858 -24.438 1.00 94.62 462 PHE A CA 1
ATOM 3558 C C . PHE A 1 462 ? 11.038 -0.081 -25.567 1.00 94.62 462 PHE A C 1
ATOM 3560 O O . PHE A 1 462 ? 10.821 1.126 -25.704 1.00 94.62 462 PHE A O 1
ATOM 3567 N N . ALA A 1 463 ? 11.830 -0.761 -26.401 1.00 91.94 463 ALA A N 1
ATOM 3568 C CA . ALA A 1 463 ? 12.507 -0.177 -27.559 1.00 91.94 463 ALA A CA 1
ATOM 3569 C C . ALA A 1 463 ? 11.542 0.296 -28.662 1.00 91.94 463 ALA A C 1
ATOM 3571 O O . ALA A 1 463 ? 11.818 1.284 -29.350 1.00 91.94 463 ALA A O 1
ATOM 3572 N N . GLU A 1 464 ? 10.398 -0.371 -28.820 1.00 92.31 464 GLU A N 1
ATOM 3573 C CA . GLU A 1 464 ? 9.378 -0.028 -29.818 1.00 92.31 464 GLU A CA 1
ATOM 3574 C C . GLU A 1 464 ? 8.568 1.230 -29.479 1.00 92.31 464 GLU A C 1
ATOM 3576 O O . GLU A 1 464 ? 7.940 1.818 -30.370 1.00 92.31 464 GLU A O 1
ATOM 3581 N N . LEU A 1 465 ? 8.614 1.682 -28.220 1.00 93.06 465 LEU A N 1
ATOM 3582 C CA . LEU A 1 465 ? 7.921 2.887 -27.776 1.00 93.06 465 LEU A CA 1
ATOM 3583 C C . LEU A 1 465 ? 8.291 4.123 -28.621 1.00 93.06 465 LEU A C 1
ATOM 3585 O O . LEU A 1 465 ? 9.379 4.201 -29.206 1.00 93.06 465 LEU A O 1
ATOM 3589 N N . PRO A 1 466 ? 7.412 5.144 -28.659 1.00 90.69 466 PRO A N 1
ATOM 3590 C CA . PRO A 1 466 ? 7.684 6.379 -29.380 1.00 90.69 466 PRO A CA 1
ATOM 3591 C C . PRO A 1 466 ? 9.039 7.003 -29.010 1.00 90.69 466 PRO A C 1
ATOM 3593 O O . PRO A 1 466 ? 9.449 7.028 -27.846 1.00 90.69 466 PRO A O 1
ATOM 3596 N N . SER A 1 467 ? 9.722 7.525 -30.031 1.00 87.94 467 SER A N 1
ATOM 3597 C CA . SER A 1 467 ? 10.991 8.248 -29.900 1.00 87.94 467 SER A CA 1
ATOM 3598 C C . SER A 1 467 ? 10.778 9.565 -29.155 1.00 87.94 467 SER A C 1
ATOM 3600 O O . SER A 1 467 ? 9.927 10.374 -29.545 1.00 87.94 467 SER A O 1
ATOM 3602 N N . CYS A 1 468 ? 11.576 9.798 -28.117 1.00 85.19 468 CYS A N 1
ATOM 3603 C CA . CYS A 1 468 ? 11.682 11.085 -27.440 1.00 85.19 468 CYS A CA 1
ATOM 3604 C C . CYS A 1 468 ? 12.491 12.095 -28.264 1.00 85.19 468 CYS A C 1
ATOM 3606 O O . CYS A 1 468 ? 12.293 13.303 -28.116 1.00 85.19 468 CYS A O 1
ATOM 3608 N N . VAL A 1 469 ? 13.374 11.619 -29.152 1.00 84.62 469 VAL A N 1
ATOM 3609 C CA . VAL A 1 469 ? 14.048 12.471 -30.142 1.00 84.62 469 VAL A CA 1
ATOM 3610 C C . VAL A 1 469 ? 13.023 12.926 -31.196 1.00 84.62 469 VAL A C 1
ATOM 3612 O O . VAL A 1 469 ? 12.369 12.066 -31.800 1.00 84.62 469 VAL A O 1
ATOM 3615 N N . PRO A 1 470 ? 12.865 14.239 -31.458 1.00 81.38 470 PRO A N 1
ATOM 3616 C CA . PRO A 1 470 ? 11.943 14.729 -32.478 1.00 81.38 470 PRO A CA 1
ATOM 3617 C C . PRO A 1 470 ? 12.380 14.324 -33.889 1.00 81.38 470 PRO A C 1
ATOM 3619 O O . PRO A 1 470 ? 13.566 14.329 -34.224 1.00 81.38 470 PRO A O 1
ATOM 3622 N N . SER A 1 471 ? 11.400 14.048 -34.753 1.00 79.19 471 SER A N 1
ATOM 3623 C CA . SER A 1 471 ? 11.615 13.650 -36.153 1.00 79.19 471 SER A CA 1
ATOM 3624 C C . SER A 1 471 ? 12.305 14.717 -37.008 1.00 79.19 471 SER A C 1
ATOM 3626 O O . SER A 1 471 ? 12.832 14.400 -38.070 1.00 79.19 471 SER A O 1
ATOM 3628 N N . SER A 1 472 ? 12.334 15.971 -36.551 1.00 80.25 472 SER A N 1
ATOM 3629 C CA . SER A 1 472 ? 13.049 17.068 -37.208 1.00 80.25 472 SER A CA 1
ATOM 3630 C C . SER A 1 472 ? 14.572 16.900 -37.189 1.00 80.25 472 SER A C 1
ATOM 3632 O O . SER A 1 472 ? 15.258 17.548 -37.975 1.00 80.25 472 SER A O 1
ATOM 3634 N N . ILE A 1 473 ? 15.118 16.073 -36.289 1.00 83.88 473 ILE A N 1
ATOM 3635 C CA . ILE A 1 473 ? 16.560 15.821 -36.209 1.00 83.88 473 ILE A CA 1
ATOM 3636 C C . ILE A 1 473 ? 16.912 14.663 -37.153 1.00 83.88 473 ILE A C 1
ATOM 3638 O O . ILE A 1 473 ? 16.436 13.541 -36.945 1.00 83.88 473 ILE A O 1
ATOM 3642 N N . PRO A 1 474 ? 17.780 14.880 -38.160 1.00 84.00 474 PRO A N 1
ATOM 3643 C CA . PRO A 1 474 ? 18.075 13.859 -39.154 1.00 84.00 474 PRO A CA 1
ATOM 3644 C C . PRO A 1 474 ? 18.740 12.635 -38.522 1.00 84.00 474 PRO A C 1
ATOM 3646 O O . PRO A 1 474 ? 19.437 12.728 -37.504 1.00 84.00 474 PRO A O 1
ATOM 3649 N N . LEU A 1 475 ? 18.552 11.471 -39.152 1.00 83.75 475 LEU A N 1
ATOM 3650 C CA . LEU A 1 475 ? 19.160 10.212 -38.708 1.00 83.75 475 LEU A CA 1
ATOM 3651 C C . LEU A 1 475 ? 20.698 10.275 -38.680 1.00 83.75 475 LEU A C 1
ATOM 3653 O O . LEU A 1 475 ? 21.330 9.563 -37.914 1.00 83.75 475 LEU A O 1
ATOM 3657 N N . SER A 1 476 ? 21.309 11.177 -39.445 1.00 83.06 476 SER A N 1
ATOM 3658 C CA . SER A 1 476 ? 22.761 11.336 -39.528 1.00 83.06 476 SER A CA 1
ATOM 3659 C C . SER A 1 476 ? 23.386 12.276 -38.491 1.00 83.06 476 SER A C 1
ATOM 3661 O O . SER A 1 476 ? 24.613 12.300 -38.398 1.00 83.06 476 SER A O 1
ATOM 3663 N N . ALA A 1 477 ? 22.588 13.043 -37.737 1.00 85.50 477 ALA A N 1
ATOM 3664 C CA . ALA A 1 477 ? 23.101 14.025 -36.782 1.00 85.50 477 ALA A CA 1
ATOM 3665 C C . ALA A 1 477 ? 23.864 13.362 -35.625 1.00 85.50 477 ALA A C 1
ATOM 3667 O O . ALA A 1 477 ? 23.345 12.453 -34.979 1.00 85.50 477 ALA A O 1
ATOM 3668 N N . SER A 1 478 ? 25.067 13.867 -35.344 1.00 87.38 478 SER A N 1
ATOM 3669 C CA . SER A 1 478 ? 25.894 13.491 -34.189 1.00 87.38 478 SER A CA 1
ATOM 3670 C C . SER A 1 478 ? 25.711 14.422 -32.986 1.00 87.38 478 SER A C 1
ATOM 3672 O O . SER A 1 478 ? 26.071 14.062 -31.870 1.00 87.38 478 SER A O 1
ATOM 3674 N N . SER A 1 479 ? 25.129 15.604 -33.195 1.00 89.88 479 SER A N 1
ATOM 3675 C CA . SER A 1 479 ? 24.806 16.582 -32.157 1.00 89.88 479 SER A CA 1
ATOM 3676 C C . SER A 1 479 ? 23.567 17.394 -32.536 1.00 89.88 479 SER A C 1
ATOM 3678 O O . SER A 1 479 ? 23.134 17.415 -33.693 1.00 89.88 479 SER A O 1
ATOM 3680 N N . LEU A 1 480 ? 22.966 18.046 -31.543 1.00 87.69 480 LEU A N 1
ATOM 3681 C CA . LEU A 1 480 ? 21.822 18.926 -31.745 1.00 87.69 480 LEU A CA 1
ATOM 3682 C C . LEU A 1 480 ? 22.220 20.199 -32.516 1.00 87.69 480 LEU A C 1
ATOM 3684 O O . LEU A 1 480 ? 23.302 20.748 -32.289 1.00 87.69 480 LEU A O 1
ATOM 3688 N N . PRO A 1 481 ? 21.343 20.724 -33.393 1.00 85.25 481 PRO A N 1
ATOM 3689 C CA . PRO A 1 481 ? 21.598 21.982 -34.085 1.00 85.25 481 PRO A CA 1
ATOM 3690 C C . PRO A 1 481 ? 21.635 23.158 -33.097 1.00 85.25 481 PRO A C 1
ATOM 3692 O O . PRO A 1 481 ? 20.908 23.174 -32.106 1.00 85.25 481 PRO A O 1
ATOM 3695 N N . ALA A 1 482 ? 22.425 24.192 -33.401 1.00 82.75 482 ALA A N 1
ATOM 3696 C CA . ALA A 1 482 ? 22.578 25.373 -32.539 1.00 82.75 482 ALA A CA 1
ATOM 3697 C C . ALA A 1 482 ? 21.257 26.126 -32.261 1.00 82.75 482 ALA A C 1
ATOM 3699 O O . ALA A 1 482 ? 21.147 26.841 -31.271 1.00 82.75 482 ALA A O 1
ATOM 3700 N N . SER A 1 483 ? 20.248 25.957 -33.121 1.00 80.38 483 SER A N 1
ATOM 3701 C CA . SER A 1 483 ? 18.907 26.536 -32.985 1.00 80.38 483 SER A CA 1
ATOM 3702 C C . SER A 1 483 ? 17.915 25.651 -32.214 1.00 80.38 483 SER A C 1
ATOM 3704 O O . SER A 1 483 ? 16.717 25.932 -32.231 1.00 80.38 483 SER A O 1
ATOM 3706 N N . PHE A 1 484 ? 18.364 24.548 -31.606 1.00 84.44 484 PHE A N 1
ATOM 3707 C CA . PHE A 1 484 ? 17.489 23.612 -30.905 1.00 84.44 484 PHE A CA 1
ATOM 3708 C C . PHE A 1 484 ? 16.948 24.216 -29.602 1.00 84.44 484 PHE A C 1
ATOM 3710 O O . PHE A 1 484 ? 17.680 24.406 -28.632 1.00 84.44 484 PHE A O 1
ATOM 3717 N N . ASP A 1 485 ? 15.643 24.488 -29.575 1.00 82.94 485 ASP A N 1
ATOM 3718 C CA . ASP A 1 485 ? 14.920 24.915 -28.377 1.00 82.94 485 ASP A CA 1
ATOM 3719 C C . ASP A 1 485 ? 14.249 23.698 -27.731 1.00 82.94 485 ASP A C 1
ATOM 3721 O O . ASP A 1 485 ? 13.205 23.223 -28.195 1.00 82.94 485 ASP A O 1
ATOM 3725 N N . ALA A 1 486 ? 14.862 23.181 -26.666 1.00 79.31 486 ALA A N 1
ATOM 3726 C CA . ALA A 1 486 ? 14.380 22.013 -25.934 1.00 79.31 486 ALA A CA 1
ATOM 3727 C C . ALA A 1 486 ? 12.916 22.156 -25.489 1.00 79.31 486 ALA A C 1
ATOM 3729 O O . ALA A 1 486 ? 12.139 21.216 -25.628 1.00 79.31 486 ALA A O 1
ATOM 3730 N N . ALA A 1 487 ? 12.502 23.340 -25.031 1.00 73.81 487 ALA A N 1
ATOM 3731 C CA . ALA A 1 487 ? 11.158 23.546 -24.494 1.00 73.81 487 ALA A CA 1
ATOM 3732 C C . ALA A 1 487 ? 10.050 23.384 -25.552 1.00 73.81 487 ALA A C 1
ATOM 3734 O O . ALA A 1 487 ? 8.913 23.077 -25.205 1.00 73.81 487 ALA A O 1
ATOM 3735 N N . LYS A 1 488 ? 10.369 23.586 -26.837 1.00 78.19 488 LYS A N 1
ATOM 3736 C CA . LYS A 1 488 ? 9.397 23.521 -27.944 1.00 78.19 488 LYS A CA 1
ATOM 3737 C C . LYS A 1 488 ? 9.488 22.251 -28.778 1.00 78.19 488 LYS A C 1
ATOM 3739 O O . LYS A 1 488 ? 8.542 21.925 -29.485 1.00 78.19 488 LYS A O 1
ATOM 3744 N N . SER A 1 489 ? 10.635 21.582 -28.751 1.00 79.31 489 SER A N 1
ATOM 3745 C CA . SER A 1 489 ? 10.948 20.466 -29.651 1.00 79.31 489 SER A CA 1
ATOM 3746 C C . SER A 1 489 ? 10.888 19.094 -28.979 1.00 79.31 489 SER A C 1
ATOM 3748 O O . SER A 1 489 ? 10.926 18.082 -29.674 1.00 79.31 489 SER A O 1
ATOM 3750 N N . LEU A 1 490 ? 10.770 19.035 -27.649 1.00 82.56 490 LEU A N 1
ATOM 3751 C CA . LEU A 1 490 ? 10.614 17.778 -26.921 1.00 82.56 490 LEU A CA 1
ATOM 3752 C C . LEU A 1 490 ? 9.242 17.146 -27.171 1.00 82.56 490 LEU A C 1
ATOM 3754 O O . LEU A 1 490 ? 8.200 17.782 -27.013 1.00 82.56 490 LEU A O 1
ATOM 3758 N N . ASN A 1 491 ? 9.243 15.851 -27.480 1.00 86.00 491 ASN A N 1
ATOM 3759 C CA . ASN A 1 491 ? 8.024 15.054 -27.514 1.00 86.00 491 ASN A CA 1
ATOM 3760 C C . ASN A 1 491 ? 7.658 14.601 -26.090 1.00 86.00 491 ASN A C 1
ATOM 3762 O O . ASN A 1 491 ? 8.077 13.536 -25.640 1.00 86.00 491 ASN A O 1
ATOM 3766 N N . ILE A 1 492 ? 6.889 15.424 -25.373 1.00 86.81 492 ILE A N 1
ATOM 3767 C CA . ILE A 1 492 ? 6.502 15.167 -23.972 1.00 86.81 492 ILE A CA 1
ATOM 3768 C C . ILE A 1 492 ? 5.726 13.846 -23.843 1.00 86.81 492 ILE A C 1
ATOM 3770 O O . ILE A 1 492 ? 6.010 13.052 -22.948 1.00 86.81 492 ILE A O 1
ATOM 3774 N N . ASN A 1 493 ? 4.838 13.547 -24.795 1.00 89.75 493 ASN A N 1
ATOM 3775 C CA . ASN A 1 493 ? 4.042 12.316 -24.796 1.00 89.75 493 ASN A CA 1
ATOM 3776 C C . ASN A 1 493 ? 4.922 11.051 -24.879 1.00 89.75 493 ASN A C 1
ATOM 3778 O O . ASN A 1 493 ? 4.605 10.024 -24.278 1.00 89.75 493 ASN A O 1
ATOM 3782 N N . ALA A 1 494 ? 6.050 11.108 -25.597 1.00 90.62 494 ALA A N 1
ATOM 3783 C CA . ALA A 1 494 ? 7.001 9.994 -25.664 1.00 90.62 494 ALA A CA 1
ATOM 3784 C C . ALA A 1 494 ? 7.708 9.746 -24.317 1.00 90.62 494 ALA A C 1
ATOM 3786 O O . ALA A 1 494 ? 7.920 8.599 -23.924 1.00 90.62 494 ALA A O 1
ATOM 3787 N N . PHE A 1 495 ? 8.014 10.807 -23.562 1.00 91.50 495 PHE A N 1
ATOM 3788 C CA . PHE A 1 495 ? 8.556 10.672 -22.207 1.00 91.50 495 PHE A CA 1
ATOM 3789 C C . PHE A 1 495 ? 7.514 10.134 -21.222 1.00 91.50 495 PHE A C 1
ATOM 3791 O O . PHE A 1 495 ? 7.838 9.275 -20.407 1.00 91.50 495 PHE A O 1
ATOM 3798 N N . GLU A 1 496 ? 6.264 10.591 -21.301 1.00 91.06 496 GLU A N 1
ATOM 3799 C CA . GLU A 1 496 ? 5.185 10.099 -20.435 1.00 91.06 496 GLU A CA 1
ATOM 3800 C C . GLU A 1 496 ? 4.875 8.620 -20.683 1.00 91.06 496 GLU A C 1
ATOM 3802 O O . GLU A 1 496 ? 4.741 7.852 -19.731 1.00 91.06 496 GLU A O 1
ATOM 3807 N N . THR A 1 497 ? 4.823 8.196 -21.948 1.00 93.75 497 THR A N 1
ATOM 3808 C CA . THR A 1 497 ? 4.626 6.781 -22.306 1.00 93.75 497 THR A CA 1
ATOM 3809 C C . THR A 1 497 ? 5.780 5.905 -21.823 1.00 93.75 497 THR A C 1
ATOM 3811 O O . THR A 1 497 ? 5.535 4.845 -21.248 1.00 93.75 497 THR A O 1
ATOM 3814 N N . ALA A 1 498 ? 7.029 6.365 -21.953 1.00 93.56 498 ALA A N 1
ATOM 3815 C CA . ALA A 1 498 ? 8.185 5.666 -21.394 1.00 93.56 498 ALA A CA 1
ATOM 3816 C C . ALA A 1 498 ? 8.134 5.578 -19.856 1.00 93.56 498 ALA A C 1
ATOM 3818 O O . ALA A 1 498 ? 8.408 4.517 -19.296 1.00 93.56 498 ALA A O 1
ATOM 3819 N N . LEU A 1 499 ? 7.718 6.645 -19.164 1.00 93.94 499 LEU A N 1
ATOM 3820 C CA . LEU A 1 499 ? 7.541 6.640 -17.707 1.00 93.94 499 LEU A CA 1
ATOM 3821 C C . LEU A 1 499 ? 6.443 5.664 -17.267 1.00 93.94 499 LEU A C 1
ATOM 3823 O O . LEU A 1 499 ? 6.628 4.921 -16.302 1.00 93.94 499 LEU A O 1
ATOM 3827 N N . GLN A 1 500 ? 5.307 5.642 -17.968 1.00 93.81 500 GLN A N 1
ATOM 3828 C CA . GLN A 1 500 ? 4.221 4.697 -17.692 1.00 93.81 500 GLN A CA 1
ATOM 3829 C C . GLN A 1 500 ? 4.649 3.248 -17.927 1.00 93.81 500 GLN A C 1
ATOM 3831 O O . GLN A 1 500 ? 4.217 2.354 -17.202 1.00 93.81 500 GLN A O 1
ATOM 3836 N N . PHE A 1 501 ? 5.499 3.003 -18.922 1.00 95.25 501 PHE A N 1
ATOM 3837 C CA . PHE A 1 501 ? 6.036 1.673 -19.168 1.00 95.25 501 PHE A CA 1
ATOM 3838 C C . PHE A 1 501 ? 6.991 1.243 -18.049 1.00 95.25 501 PHE A C 1
ATOM 3840 O O . PHE A 1 501 ? 6.825 0.168 -17.477 1.00 95.25 501 PHE A O 1
ATOM 3847 N N . LEU A 1 502 ? 7.934 2.106 -17.660 1.00 93.62 502 LEU A N 1
ATOM 3848 C CA . LEU A 1 502 ? 8.888 1.820 -16.581 1.00 93.62 502 LEU A CA 1
ATOM 3849 C C . LEU A 1 502 ? 8.210 1.644 -15.215 1.00 93.62 502 LEU A C 1
ATOM 3851 O O . LEU A 1 502 ? 8.671 0.846 -14.400 1.00 93.62 502 LEU A O 1
ATOM 3855 N N . SER A 1 503 ? 7.104 2.348 -14.954 1.00 91.44 503 SER A N 1
ATOM 3856 C CA . SER A 1 503 ? 6.355 2.179 -13.703 1.00 91.44 503 SER A CA 1
ATOM 3857 C C . SER A 1 503 ? 5.678 0.807 -13.605 1.00 91.44 503 SER A C 1
ATOM 3859 O O . SER A 1 503 ? 5.615 0.244 -12.509 1.00 91.44 503 SER A O 1
ATOM 3861 N N . LYS A 1 504 ? 5.238 0.249 -14.742 1.00 93.31 504 LYS A N 1
ATOM 3862 C CA . LYS A 1 504 ? 4.701 -1.116 -14.854 1.00 93.31 504 LYS A CA 1
ATOM 3863 C C . LYS A 1 504 ? 5.808 -2.175 -14.847 1.00 93.31 504 LYS A C 1
ATOM 3865 O O . LYS A 1 504 ? 5.659 -3.203 -14.196 1.00 93.31 504 LYS A O 1
ATOM 3870 N N . HIS A 1 505 ? 6.930 -1.906 -15.512 1.00 92.31 505 HIS A N 1
ATOM 3871 C CA . HIS A 1 505 ? 8.031 -2.851 -15.719 1.00 92.31 505 HIS A CA 1
ATOM 3872 C C . HIS A 1 505 ? 9.305 -2.429 -14.977 1.00 92.31 505 HIS A C 1
ATOM 3874 O O . HIS A 1 505 ? 10.346 -2.169 -15.580 1.00 92.31 505 HIS A O 1
ATOM 3880 N N . LYS A 1 506 ? 9.251 -2.413 -13.638 1.00 89.31 506 LYS A N 1
ATOM 3881 C CA . LYS A 1 506 ? 10.406 -2.052 -12.785 1.00 89.31 506 LYS A CA 1
ATOM 3882 C C . LYS A 1 506 ? 11.619 -2.971 -12.959 1.00 89.31 506 LYS A C 1
ATOM 3884 O O . LYS A 1 506 ? 12.737 -2.566 -12.662 1.00 89.31 506 LYS A O 1
ATOM 3889 N N . VAL A 1 507 ? 11.395 -4.184 -13.465 1.00 89.38 507 VAL A N 1
ATOM 3890 C CA . VAL A 1 507 ? 12.427 -5.186 -13.767 1.00 89.38 507 VAL A CA 1
ATOM 3891 C C . VAL A 1 507 ? 13.500 -4.620 -14.707 1.00 89.38 507 VAL A C 1
ATOM 3893 O O . VAL A 1 507 ? 14.677 -4.905 -14.521 1.00 89.38 507 VAL A O 1
ATOM 3896 N N . LEU A 1 508 ? 13.135 -3.731 -15.637 1.00 90.12 508 LEU A N 1
ATOM 3897 C CA . LEU A 1 508 ? 14.079 -3.112 -16.578 1.00 90.12 508 LEU A CA 1
ATOM 3898 C C . LEU A 1 508 ? 15.140 -2.230 -15.908 1.00 90.12 508 LEU A C 1
ATOM 3900 O O . LEU A 1 508 ? 16.213 -2.026 -16.472 1.00 90.12 508 LEU A O 1
ATOM 3904 N N . LEU A 1 509 ? 14.838 -1.701 -14.721 1.00 89.75 509 LEU A N 1
ATOM 3905 C CA . LEU A 1 509 ? 15.723 -0.821 -13.955 1.00 89.75 509 LEU A CA 1
ATOM 3906 C C . LEU A 1 509 ? 16.656 -1.601 -13.021 1.00 89.75 509 LEU A C 1
ATOM 3908 O O . LEU A 1 509 ? 17.550 -1.012 -12.418 1.00 89.75 509 LEU A O 1
ATOM 3912 N N . SER A 1 510 ? 16.461 -2.915 -12.888 1.00 87.19 510 SER A N 1
ATOM 3913 C CA . SER A 1 510 ? 17.343 -3.746 -12.076 1.00 87.19 510 SER A CA 1
ATOM 3914 C C . SER A 1 510 ? 18.737 -3.801 -12.710 1.00 87.19 510 SER A C 1
ATOM 3916 O O . SER A 1 510 ? 18.845 -4.146 -13.889 1.00 87.19 510 SER A O 1
ATOM 3918 N N . PRO A 1 511 ? 19.816 -3.519 -11.955 1.00 79.00 511 PRO A N 1
ATOM 3919 C CA . PRO A 1 511 ? 21.177 -3.627 -12.474 1.00 79.00 511 PRO A CA 1
ATOM 3920 C C . PRO A 1 511 ? 21.566 -5.070 -12.828 1.00 79.00 511 PRO A C 1
ATOM 3922 O O . PRO A 1 511 ? 22.506 -5.258 -13.584 1.00 79.00 511 PRO A O 1
ATOM 3925 N N . ALA A 1 512 ? 20.845 -6.076 -12.319 1.00 79.94 512 ALA A N 1
ATOM 3926 C CA . ALA A 1 512 ? 21.120 -7.486 -12.598 1.00 79.94 512 ALA A CA 1
ATOM 3927 C C . ALA A 1 512 ? 20.731 -7.928 -14.021 1.00 79.94 512 ALA A C 1
ATOM 3929 O O . ALA A 1 512 ? 21.255 -8.922 -14.505 1.00 79.94 512 ALA A O 1
ATOM 3930 N N . ASN A 1 513 ? 19.829 -7.206 -14.693 1.00 79.06 513 ASN A N 1
ATOM 3931 C CA . ASN A 1 513 ? 19.246 -7.651 -15.965 1.00 79.06 513 ASN A CA 1
ATOM 3932 C C . ASN A 1 513 ? 20.010 -7.161 -17.205 1.00 79.06 513 ASN A C 1
ATOM 3934 O O . ASN A 1 513 ? 19.530 -7.356 -18.315 1.00 79.06 513 ASN A O 1
ATOM 3938 N N . ASN A 1 514 ? 21.146 -6.468 -17.026 1.00 85.56 514 ASN A N 1
ATOM 3939 C CA . ASN A 1 514 ? 21.990 -5.919 -18.101 1.00 85.56 514 ASN A CA 1
ATOM 3940 C C . ASN A 1 514 ? 21.211 -5.218 -19.239 1.00 85.56 514 ASN A C 1
ATOM 3942 O O . ASN A 1 514 ? 21.664 -5.158 -20.380 1.00 85.56 514 ASN A O 1
ATOM 3946 N N . THR A 1 515 ? 20.051 -4.627 -18.919 1.00 90.31 515 THR A N 1
ATOM 3947 C CA . THR A 1 515 ? 19.087 -4.076 -19.888 1.00 90.31 515 THR A CA 1
ATOM 3948 C C . THR A 1 515 ? 19.689 -3.007 -20.798 1.00 90.31 515 THR A C 1
ATOM 3950 O O . THR A 1 515 ? 19.246 -2.797 -21.923 1.00 90.31 515 THR A O 1
ATOM 3953 N N . THR A 1 516 ? 20.671 -2.252 -20.299 1.00 92.75 516 THR A N 1
ATOM 3954 C CA . THR A 1 516 ? 21.350 -1.232 -21.102 1.00 92.75 516 THR A CA 1
ATOM 3955 C C . THR A 1 516 ? 22.150 -1.856 -22.231 1.00 92.75 516 THR A C 1
ATOM 3957 O O . THR A 1 516 ? 22.145 -1.326 -23.337 1.00 92.75 516 THR A O 1
ATOM 3960 N N . ASP A 1 517 ? 22.812 -2.973 -21.956 1.00 91.69 517 ASP A N 1
ATOM 3961 C CA . ASP A 1 517 ? 23.781 -3.571 -22.862 1.00 91.69 517 ASP A CA 1
ATOM 3962 C C . ASP A 1 517 ? 23.061 -4.404 -23.924 1.00 91.69 517 ASP A C 1
ATOM 3964 O O . ASP A 1 517 ? 23.377 -4.269 -25.105 1.00 91.69 517 ASP A O 1
ATOM 3968 N N . SER A 1 518 ? 22.000 -5.126 -23.543 1.00 91.81 518 SER A N 1
ATOM 3969 C CA . SER A 1 518 ? 21.114 -5.825 -24.483 1.00 91.81 518 SER A CA 1
ATOM 3970 C C . SER A 1 518 ? 20.445 -4.865 -25.475 1.00 91.81 518 SER A C 1
ATOM 3972 O O . SER A 1 518 ? 20.430 -5.110 -26.680 1.00 91.81 518 SER A O 1
ATOM 3974 N N . LEU A 1 519 ? 19.957 -3.710 -25.007 1.00 94.06 519 LEU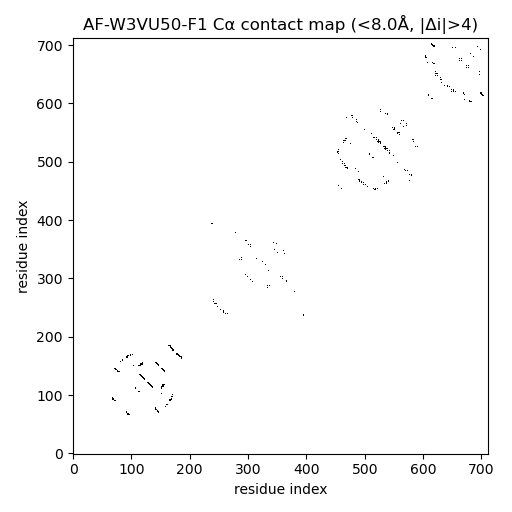 A N 1
ATOM 3975 C CA . LEU A 1 519 ? 19.359 -2.692 -25.875 1.00 94.06 519 LEU A CA 1
ATOM 3976 C C . LEU A 1 519 ? 20.392 -2.045 -26.808 1.00 94.06 519 LEU A C 1
ATOM 3978 O O . LEU A 1 519 ? 20.065 -1.709 -27.946 1.00 94.06 519 LEU A O 1
ATOM 3982 N N . LEU A 1 520 ? 21.636 -1.854 -26.360 1.00 94.69 520 LEU A N 1
ATOM 3983 C CA . LEU A 1 520 ? 22.707 -1.346 -27.225 1.00 94.69 520 LEU A CA 1
ATOM 3984 C C . LEU A 1 520 ? 23.149 -2.385 -28.263 1.00 94.69 520 LEU A C 1
ATOM 3986 O O . LEU A 1 520 ? 23.450 -2.006 -29.396 1.00 94.69 520 LEU A O 1
ATOM 3990 N N . LEU A 1 521 ? 23.142 -3.670 -27.909 1.00 93.12 521 LEU A N 1
ATOM 3991 C CA . LEU A 1 521 ? 23.413 -4.766 -28.835 1.00 93.12 521 LEU A CA 1
ATOM 3992 C C . LEU A 1 521 ? 22.305 -4.881 -29.892 1.00 93.12 521 LEU A C 1
ATOM 3994 O O . LEU A 1 521 ? 22.593 -4.899 -31.088 1.00 93.12 521 LEU A O 1
ATOM 3998 N N . GLU A 1 522 ? 21.038 -4.797 -29.480 1.00 92.94 522 GLU A N 1
ATOM 3999 C CA . GLU A 1 522 ? 19.897 -4.730 -30.401 1.00 92.94 522 GLU A CA 1
ATOM 4000 C C . GLU A 1 522 ? 19.977 -3.489 -31.307 1.00 92.94 522 GLU A C 1
ATOM 4002 O O . GLU A 1 522 ? 19.644 -3.550 -32.491 1.00 92.94 522 GLU A O 1
ATOM 4007 N N . ALA A 1 523 ? 20.477 -2.356 -30.795 1.00 94.88 523 ALA A N 1
ATOM 4008 C CA . ALA A 1 523 ? 20.718 -1.172 -31.617 1.00 94.88 523 ALA A CA 1
ATOM 4009 C C . ALA A 1 523 ? 21.775 -1.419 -32.702 1.00 94.88 523 ALA A C 1
ATOM 4011 O O . ALA A 1 523 ? 21.608 -0.969 -33.838 1.00 94.88 523 ALA A O 1
ATOM 4012 N N . PHE A 1 524 ? 22.856 -2.121 -32.358 1.00 95.12 524 PHE A N 1
ATOM 4013 C CA . PHE A 1 524 ? 23.916 -2.485 -33.292 1.00 95.12 524 PHE A CA 1
ATOM 4014 C C . PHE A 1 524 ? 23.394 -3.442 -34.375 1.00 95.12 524 PHE A C 1
ATOM 4016 O O . PHE A 1 524 ? 23.554 -3.167 -35.567 1.00 95.12 524 PHE A O 1
ATOM 4023 N N . ASN A 1 525 ? 22.666 -4.487 -33.976 1.00 93.31 525 ASN A N 1
ATOM 4024 C CA . ASN A 1 525 ? 22.045 -5.452 -34.886 1.00 93.31 525 ASN A CA 1
ATOM 4025 C C . ASN A 1 525 ? 21.025 -4.786 -35.819 1.00 93.31 525 ASN A C 1
ATOM 4027 O O . ASN A 1 525 ? 21.043 -4.993 -37.034 1.00 93.31 525 ASN A O 1
ATOM 4031 N N . ALA A 1 526 ? 20.166 -3.918 -35.279 1.00 93.44 526 ALA A N 1
ATOM 4032 C CA . ALA A 1 526 ? 19.208 -3.159 -36.072 1.00 93.44 526 ALA A CA 1
ATOM 4033 C C . ALA A 1 526 ? 19.900 -2.241 -37.089 1.00 93.44 526 ALA A C 1
ATOM 4035 O O . ALA A 1 526 ? 19.403 -2.077 -38.203 1.00 93.44 526 ALA A O 1
ATOM 4036 N N . GLN A 1 527 ? 21.046 -1.657 -36.734 1.00 94.62 527 GLN A N 1
ATOM 4037 C CA . GLN A 1 527 ? 21.812 -0.809 -37.640 1.00 94.62 527 GLN A CA 1
ATOM 4038 C C . GLN A 1 527 ? 22.478 -1.619 -38.764 1.00 94.62 527 GLN A C 1
ATOM 4040 O O . GLN A 1 527 ? 22.401 -1.192 -39.916 1.00 94.62 527 GLN A O 1
ATOM 4045 N N . MET A 1 528 ? 23.045 -2.794 -38.464 1.00 91.19 528 MET A N 1
ATOM 4046 C CA . MET A 1 528 ? 23.554 -3.736 -39.477 1.00 91.19 528 MET A CA 1
ATOM 4047 C C . MET A 1 528 ? 22.444 -4.189 -40.436 1.00 91.19 528 MET A C 1
ATOM 4049 O O . MET A 1 528 ? 22.635 -4.228 -41.648 1.00 91.19 528 MET A O 1
ATOM 4053 N N . ALA A 1 529 ? 21.231 -4.407 -39.921 1.00 92.62 529 ALA A N 1
ATOM 4054 C CA . ALA A 1 529 ? 20.041 -4.707 -40.719 1.00 92.62 529 ALA A CA 1
ATOM 4055 C C . ALA A 1 529 ? 19.455 -3.486 -41.468 1.00 92.62 529 ALA A C 1
ATOM 4057 O O . ALA A 1 529 ? 18.323 -3.544 -41.952 1.00 92.62 529 ALA A O 1
ATOM 4058 N N . SER A 1 530 ? 20.175 -2.359 -41.538 1.00 90.44 530 SER A N 1
ATOM 4059 C CA . SER A 1 530 ? 19.735 -1.102 -42.167 1.00 90.44 530 SER A CA 1
ATOM 4060 C C . SER A 1 530 ? 18.456 -0.480 -41.569 1.00 90.44 530 SER A C 1
ATOM 4062 O O . SER A 1 530 ? 17.823 0.385 -42.176 1.00 90.44 530 SER A O 1
ATOM 4064 N N . LYS A 1 531 ? 18.074 -0.850 -40.338 1.00 92.81 531 LYS A N 1
ATOM 4065 C CA . LYS A 1 531 ? 16.928 -0.299 -39.587 1.00 92.81 531 LYS A CA 1
ATOM 4066 C C . LYS A 1 531 ? 17.362 0.854 -38.674 1.00 92.81 531 LYS A C 1
ATOM 4068 O O . LYS A 1 531 ? 17.155 0.837 -37.460 1.00 92.81 531 LYS A O 1
ATOM 4073 N N . SER A 1 532 ? 17.907 1.915 -39.264 1.00 91.81 532 SER A N 1
ATOM 4074 C CA . SER A 1 532 ? 18.470 3.067 -38.538 1.00 91.81 532 SER A CA 1
ATOM 4075 C C . SER A 1 532 ? 17.516 3.780 -37.568 1.00 91.81 532 SER A C 1
ATOM 4077 O O . SER A 1 532 ? 17.935 4.281 -36.524 1.00 91.81 532 SER A O 1
ATOM 4079 N N . ALA A 1 533 ? 16.215 3.816 -37.871 1.00 91.88 533 ALA A N 1
ATOM 4080 C CA . ALA A 1 533 ? 15.226 4.413 -36.973 1.00 91.88 533 ALA A CA 1
ATOM 4081 C C . ALA A 1 533 ? 15.024 3.593 -35.685 1.00 91.88 533 ALA A C 1
ATOM 4083 O O . ALA A 1 533 ? 14.858 4.178 -34.616 1.00 91.88 533 ALA A O 1
ATOM 4084 N N . LEU A 1 534 ? 15.057 2.260 -35.790 1.00 92.31 534 LEU A N 1
ATOM 4085 C CA . LEU A 1 534 ? 14.965 1.340 -34.654 1.00 92.31 534 LEU A CA 1
ATOM 4086 C C . LEU A 1 534 ? 16.235 1.459 -33.806 1.00 92.31 534 LEU A C 1
ATOM 4088 O O . LEU A 1 534 ? 16.148 1.731 -32.612 1.00 92.31 534 LEU A O 1
ATOM 4092 N N . ALA A 1 535 ? 17.407 1.391 -34.443 1.00 94.00 535 ALA A N 1
ATOM 4093 C CA . ALA A 1 535 ? 18.695 1.512 -33.769 1.00 94.00 535 ALA A CA 1
ATOM 4094 C C . ALA A 1 535 ? 18.790 2.780 -32.901 1.00 94.00 535 ALA A C 1
ATOM 4096 O O . ALA A 1 535 ? 19.201 2.726 -31.743 1.00 94.00 535 ALA A O 1
ATOM 4097 N N . ARG A 1 536 ? 18.314 3.926 -33.406 1.00 93.06 536 ARG A N 1
ATOM 4098 C CA . ARG A 1 536 ? 18.262 5.169 -32.624 1.00 93.06 536 ARG A CA 1
ATOM 4099 C C . ARG A 1 536 ? 17.339 5.082 -31.404 1.00 93.06 536 ARG A C 1
ATOM 4101 O O . ARG A 1 536 ? 17.700 5.600 -30.349 1.00 93.06 536 ARG A O 1
ATOM 4108 N N . ARG A 1 537 ? 16.166 4.453 -31.532 1.00 93.69 537 ARG A N 1
ATOM 4109 C CA . ARG A 1 537 ? 15.232 4.271 -30.405 1.00 93.69 537 ARG A CA 1
ATOM 4110 C C . ARG A 1 537 ? 15.833 3.370 -29.332 1.00 93.69 537 ARG A C 1
ATOM 4112 O O . ARG A 1 537 ? 15.765 3.722 -28.160 1.00 93.69 537 ARG A O 1
ATOM 4119 N N . CYS A 1 538 ? 16.489 2.277 -29.719 1.00 95.06 538 CYS A N 1
ATOM 4120 C CA . CYS A 1 538 ? 17.186 1.404 -28.776 1.00 95.06 538 CYS A CA 1
ATOM 4121 C C . CYS A 1 538 ? 18.257 2.159 -27.975 1.00 95.06 538 CYS A C 1
ATOM 4123 O O . CYS A 1 538 ? 18.265 2.081 -26.749 1.00 95.06 538 CYS A O 1
ATOM 4125 N N . VAL A 1 539 ? 19.092 2.972 -28.638 1.00 95.75 539 VAL A N 1
ATOM 4126 C CA . VAL A 1 539 ? 20.096 3.816 -27.956 1.00 95.75 539 VAL A CA 1
ATOM 4127 C C . VAL A 1 539 ? 19.439 4.800 -26.989 1.00 95.75 539 VAL A C 1
ATOM 4129 O O . VAL A 1 539 ? 19.903 4.973 -25.862 1.00 95.75 539 VAL A O 1
ATOM 4132 N N . GLU A 1 540 ? 18.344 5.437 -27.406 1.00 94.62 540 GLU A N 1
ATOM 4133 C CA . GLU A 1 540 ? 17.584 6.357 -26.561 1.00 94.62 540 GLU A CA 1
ATOM 4134 C C . GLU A 1 540 ? 17.100 5.673 -25.273 1.00 94.62 540 GLU A C 1
ATOM 4136 O O . GLU A 1 540 ? 17.322 6.189 -24.171 1.00 94.62 540 GLU A O 1
ATOM 4141 N N . LYS A 1 541 ? 16.470 4.502 -25.406 1.00 94.75 541 LYS A N 1
ATOM 4142 C CA . LYS A 1 541 ? 15.920 3.730 -24.287 1.00 94.75 541 LYS A CA 1
ATOM 4143 C C . LYS A 1 541 ? 17.009 3.148 -23.383 1.00 94.75 541 LYS A C 1
ATOM 4145 O O . LYS A 1 541 ? 16.872 3.222 -22.161 1.00 94.75 541 LYS A O 1
ATOM 4150 N N . ALA A 1 542 ? 18.118 2.676 -23.952 1.00 95.25 542 ALA A N 1
ATOM 4151 C CA . ALA A 1 542 ? 19.276 2.208 -23.194 1.00 95.25 542 ALA A CA 1
ATOM 4152 C C . ALA A 1 542 ? 19.853 3.324 -22.311 1.00 95.25 542 ALA A C 1
ATOM 4154 O O . ALA A 1 542 ? 19.996 3.163 -21.097 1.00 95.25 542 ALA A O 1
ATOM 4155 N N . LEU A 1 543 ? 20.111 4.501 -22.893 1.00 95.62 543 LEU A N 1
ATOM 4156 C CA . LEU A 1 543 ? 20.622 5.639 -22.129 1.00 95.62 543 LEU A CA 1
ATOM 4157 C C . LEU A 1 543 ? 19.599 6.136 -21.103 1.00 95.62 543 LEU A C 1
ATOM 4159 O O . LEU A 1 543 ? 19.984 6.516 -20.002 1.00 95.62 543 LEU A O 1
ATOM 4163 N N . MET A 1 544 ? 18.298 6.091 -21.404 1.00 94.62 544 MET A N 1
ATOM 4164 C CA . MET A 1 544 ? 17.247 6.451 -20.446 1.00 94.62 544 MET A CA 1
ATOM 4165 C C . MET A 1 544 ? 17.332 5.615 -19.163 1.00 94.62 544 MET A C 1
ATOM 4167 O O . MET A 1 544 ? 17.355 6.180 -18.068 1.00 94.62 544 MET A O 1
ATOM 4171 N N . ILE A 1 545 ? 17.443 4.289 -19.296 1.00 94.31 545 ILE A N 1
ATOM 4172 C CA . ILE A 1 545 ? 17.630 3.372 -18.162 1.00 94.31 545 ILE A CA 1
ATOM 4173 C C . ILE A 1 545 ? 18.949 3.677 -17.449 1.00 94.31 545 ILE A C 1
ATOM 4175 O O . ILE A 1 545 ? 18.975 3.811 -16.225 1.00 94.31 545 ILE A O 1
ATOM 4179 N N . GLN A 1 546 ? 20.030 3.887 -18.205 1.00 93.94 546 GLN A N 1
ATOM 4180 C CA . GLN A 1 546 ? 21.340 4.208 -17.644 1.00 93.94 546 GLN A CA 1
ATOM 4181 C C . GLN A 1 546 ? 21.306 5.472 -16.766 1.00 93.94 546 GLN A C 1
ATOM 4183 O O . GLN A 1 546 ? 21.884 5.490 -15.677 1.00 93.94 546 GLN A O 1
ATOM 4188 N N . TYR A 1 547 ? 20.622 6.533 -17.204 1.00 94.38 547 TYR A N 1
ATOM 4189 C CA . TYR A 1 547 ? 20.456 7.753 -16.411 1.00 94.38 547 TYR A CA 1
ATOM 4190 C C . TYR A 1 547 ? 19.543 7.546 -15.204 1.00 94.38 547 TYR A C 1
ATOM 4192 O O . TYR A 1 547 ? 19.858 8.061 -14.131 1.00 94.38 547 TYR A O 1
ATOM 4200 N N . CYS A 1 548 ? 18.446 6.798 -15.351 1.00 93.81 548 CYS A N 1
ATOM 4201 C CA . CYS A 1 548 ? 17.567 6.474 -14.227 1.00 93.81 548 CYS A CA 1
ATOM 4202 C C . CYS A 1 548 ? 18.346 5.755 -13.117 1.00 93.81 548 CYS A C 1
ATOM 4204 O O . CYS A 1 548 ? 18.263 6.165 -11.962 1.00 93.81 548 CYS A O 1
ATOM 4206 N N . ASN A 1 549 ? 19.185 4.778 -13.470 1.00 92.75 549 ASN A N 1
ATOM 4207 C CA . ASN A 1 549 ? 19.990 4.021 -12.509 1.00 92.75 549 ASN A CA 1
ATOM 4208 C C . ASN A 1 549 ? 21.092 4.878 -11.861 1.00 92.75 549 ASN A C 1
ATOM 4210 O O . ASN A 1 549 ? 21.319 4.795 -10.655 1.00 92.75 549 ASN A O 1
ATOM 4214 N N . LYS A 1 550 ? 21.741 5.771 -12.624 1.00 92.06 550 LYS A N 1
ATOM 4215 C CA . LYS A 1 550 ? 22.776 6.689 -12.102 1.00 92.06 550 LYS A CA 1
ATOM 4216 C C . LYS A 1 550 ? 22.242 7.728 -11.108 1.00 92.06 550 LYS A C 1
ATOM 4218 O O . LYS A 1 550 ? 23.020 8.269 -10.326 1.00 92.06 550 LYS A O 1
ATOM 4223 N N . LEU A 1 551 ? 20.948 8.048 -11.148 1.00 91.50 551 LEU A N 1
ATOM 4224 C CA . LEU A 1 551 ? 20.334 9.074 -10.297 1.00 91.50 551 LEU A CA 1
ATOM 4225 C C . LEU A 1 551 ? 19.864 8.552 -8.924 1.00 91.50 551 LEU A C 1
ATOM 4227 O O . LEU A 1 551 ? 19.394 9.353 -8.114 1.00 91.50 551 LEU A O 1
ATOM 4231 N N . GLY A 1 552 ? 20.030 7.257 -8.638 1.00 87.44 552 GLY A N 1
ATOM 4232 C CA . GLY A 1 552 ? 19.729 6.649 -7.337 1.00 87.44 552 GLY A CA 1
ATOM 4233 C C . GLY A 1 552 ? 18.286 6.131 -7.203 1.00 87.44 552 GLY A C 1
ATOM 4234 O O . GLY A 1 552 ? 17.617 5.922 -8.214 1.00 87.44 552 GLY A O 1
ATOM 4235 N N . PRO A 1 553 ? 17.783 5.912 -5.970 1.00 83.50 553 PRO A N 1
ATOM 4236 C CA . PRO A 1 553 ? 16.507 5.222 -5.727 1.00 83.50 553 PRO A CA 1
ATOM 4237 C C . PRO A 1 553 ? 15.279 5.958 -6.291 1.00 83.50 553 PRO A C 1
ATOM 4239 O O . PRO A 1 553 ? 14.379 5.323 -6.831 1.00 83.50 553 PRO A O 1
ATOM 4242 N N . ASP A 1 554 ? 15.273 7.295 -6.261 1.00 87.62 554 ASP A N 1
ATOM 4243 C CA . ASP A 1 554 ? 14.247 8.135 -6.909 1.00 87.62 554 ASP A CA 1
ATOM 4244 C C . ASP A 1 554 ? 14.619 8.533 -8.351 1.00 87.62 554 ASP A C 1
ATOM 4246 O O . ASP A 1 554 ? 14.057 9.471 -8.930 1.00 87.62 554 ASP A O 1
ATOM 4250 N N . GLY A 1 555 ? 15.591 7.841 -8.948 1.00 89.75 555 GLY A N 1
ATOM 4251 C CA . GLY A 1 555 ? 16.235 8.249 -10.191 1.00 89.75 555 GLY A CA 1
ATOM 4252 C C . GLY A 1 555 ? 15.286 8.367 -11.381 1.00 89.75 555 GLY A C 1
ATOM 4253 O O . GLY A 1 555 ? 15.422 9.304 -12.167 1.00 89.75 555 GLY A O 1
ATOM 4254 N N . VAL A 1 556 ? 14.267 7.505 -11.460 1.00 92.56 556 VAL A N 1
ATOM 4255 C CA . VAL A 1 556 ? 13.221 7.552 -12.497 1.00 92.56 556 VAL A CA 1
ATOM 4256 C C . VAL A 1 556 ? 12.462 8.878 -12.432 1.00 92.56 556 VAL A C 1
ATOM 4258 O O . VAL A 1 556 ? 12.495 9.673 -13.370 1.00 92.56 556 VAL A O 1
ATOM 4261 N N . ASN A 1 557 ? 11.832 9.177 -11.296 1.00 91.94 557 ASN A N 1
ATOM 4262 C CA . ASN A 1 557 ? 11.050 10.404 -11.130 1.00 91.94 557 ASN A CA 1
ATOM 4263 C C . ASN A 1 557 ? 11.912 11.655 -11.326 1.00 91.94 557 ASN A C 1
ATOM 4265 O O . ASN A 1 557 ? 11.480 12.629 -11.946 1.00 91.94 557 ASN A O 1
ATOM 4269 N N . LEU A 1 558 ? 13.148 11.629 -10.826 1.00 91.50 558 LEU A N 1
ATOM 4270 C CA . LEU A 1 558 ? 14.087 12.737 -10.934 1.00 91.50 558 LEU A CA 1
ATOM 4271 C C . LEU A 1 558 ? 14.528 12.984 -12.387 1.00 91.50 558 LEU A C 1
ATOM 4273 O O . LEU A 1 558 ? 14.623 14.143 -12.801 1.00 91.50 558 LEU A O 1
ATOM 4277 N N . PHE A 1 559 ? 14.765 11.920 -13.162 1.00 93.75 559 PHE A N 1
ATOM 4278 C CA . PHE A 1 559 ? 15.073 11.990 -14.590 1.00 93.75 559 PHE A CA 1
ATOM 4279 C C . PHE A 1 559 ? 13.926 12.651 -15.358 1.00 93.75 559 PHE A C 1
ATOM 4281 O O . PHE A 1 559 ? 14.115 13.719 -15.941 1.00 93.75 559 PHE A O 1
ATOM 4288 N N . PHE A 1 560 ? 12.718 12.084 -15.296 1.00 92.56 560 PHE A N 1
ATOM 4289 C CA . PHE A 1 560 ? 11.575 12.578 -16.070 1.00 92.56 560 PHE A CA 1
ATOM 4290 C C . PHE A 1 560 ? 11.146 13.987 -15.645 1.00 92.56 560 PHE A C 1
ATOM 4292 O O . PHE A 1 560 ? 10.867 14.833 -16.497 1.00 92.56 560 PHE A O 1
ATOM 4299 N N . ARG A 1 561 ? 11.204 14.307 -14.344 1.00 90.81 561 ARG A N 1
ATOM 4300 C CA . ARG A 1 561 ? 10.962 15.672 -13.852 1.00 90.81 561 ARG A CA 1
ATOM 4301 C C . ARG A 1 561 ? 11.970 16.674 -14.413 1.00 90.81 561 ARG A C 1
ATOM 4303 O O . ARG A 1 561 ? 11.599 17.814 -14.677 1.00 90.81 561 ARG A O 1
ATOM 4310 N N . ARG A 1 562 ? 13.236 16.284 -14.594 1.00 90.25 562 ARG A N 1
ATOM 4311 C CA . ARG A 1 562 ? 14.261 17.147 -15.206 1.00 90.25 562 ARG A CA 1
ATOM 4312 C C . ARG A 1 562 ? 14.099 17.264 -16.719 1.00 90.25 562 ARG A C 1
ATOM 4314 O O . ARG A 1 562 ? 14.372 18.340 -17.243 1.00 90.25 562 ARG A O 1
ATOM 4321 N N . MET A 1 563 ? 13.639 16.208 -17.388 1.00 88.25 563 MET A N 1
ATOM 4322 C CA . MET A 1 563 ? 13.399 16.216 -18.834 1.00 88.25 563 MET A CA 1
ATOM 4323 C C . MET A 1 563 ? 12.194 17.074 -19.229 1.00 88.25 563 MET A C 1
ATOM 4325 O O . MET A 1 563 ? 12.281 17.800 -20.211 1.00 88.25 563 MET A O 1
ATOM 4329 N N . VAL A 1 564 ? 11.108 17.046 -18.448 1.00 85.25 564 VAL A N 1
ATOM 4330 C CA . VAL A 1 564 ? 9.858 17.761 -18.777 1.00 85.25 564 VAL A CA 1
ATOM 4331 C C . VAL A 1 564 ? 9.699 19.075 -17.997 1.00 85.25 564 VAL A C 1
ATOM 4333 O O . VAL A 1 564 ? 9.153 20.046 -18.510 1.00 85.25 564 VAL A O 1
ATOM 4336 N N . GLY A 1 565 ? 10.179 19.142 -16.752 1.00 77.56 565 GLY A N 1
ATOM 4337 C CA . GLY A 1 565 ? 9.904 20.255 -15.832 1.00 77.56 565 GLY A CA 1
ATOM 4338 C C . GLY A 1 565 ? 11.001 21.320 -15.711 1.00 77.56 565 GLY A C 1
ATOM 4339 O O . GLY A 1 565 ? 10.827 22.284 -14.963 1.00 77.56 565 GLY A O 1
ATOM 4340 N N . SER A 1 566 ? 12.148 21.165 -16.384 1.00 77.12 566 SER A N 1
ATOM 4341 C CA . SER A 1 566 ? 13.238 22.148 -16.307 1.00 77.12 566 SER A CA 1
ATOM 4342 C C . SER A 1 566 ? 13.003 23.320 -17.263 1.00 77.12 566 SER A C 1
ATOM 4344 O O . SER A 1 566 ? 12.981 23.133 -18.475 1.00 77.12 566 SER A O 1
ATOM 4346 N N . LYS A 1 567 ? 12.900 24.546 -16.725 1.00 67.38 567 LYS A N 1
ATOM 4347 C CA . LYS A 1 567 ? 12.744 25.782 -17.522 1.00 67.38 567 LYS A CA 1
ATOM 4348 C C . LYS A 1 567 ? 13.914 26.041 -18.477 1.00 67.38 567 LYS A C 1
ATOM 4350 O O . LYS A 1 567 ? 13.717 26.651 -19.519 1.00 67.38 567 LYS A O 1
ATOM 4355 N N . ASP A 1 568 ? 15.108 25.567 -18.122 1.00 71.19 568 ASP A N 1
ATOM 4356 C CA . ASP A 1 568 ? 16.336 25.835 -18.873 1.00 71.19 568 ASP A CA 1
ATOM 4357 C C . ASP A 1 568 ? 16.596 24.791 -19.971 1.00 71.19 568 ASP A C 1
ATOM 4359 O O . ASP A 1 568 ? 17.518 24.962 -20.764 1.00 71.19 568 ASP A O 1
ATOM 4363 N N . GLY A 1 569 ? 15.871 23.662 -19.981 1.00 81.00 569 GLY A N 1
ATOM 4364 C CA . GLY A 1 569 ? 16.024 22.584 -20.970 1.00 81.00 569 GLY A CA 1
ATOM 4365 C C . GLY A 1 569 ? 17.396 21.887 -21.007 1.00 81.00 569 GLY A C 1
ATOM 4366 O O . GLY A 1 569 ? 17.553 20.889 -21.705 1.00 81.00 569 GLY A O 1
ATOM 4367 N N . ARG A 1 570 ? 18.393 22.346 -20.237 1.00 85.88 570 ARG A N 1
ATOM 4368 C CA . ARG A 1 570 ? 19.791 21.871 -20.282 1.00 85.88 570 ARG A CA 1
ATOM 4369 C C . ARG A 1 570 ? 19.932 20.359 -20.120 1.00 85.88 570 ARG A C 1
ATOM 4371 O O . ARG A 1 570 ? 20.707 19.746 -20.842 1.00 85.88 570 ARG A O 1
ATOM 4378 N N . ALA A 1 571 ? 19.169 19.760 -19.205 1.00 88.75 571 ALA A N 1
ATOM 4379 C CA . ALA A 1 571 ? 19.205 18.316 -18.968 1.00 88.75 571 ALA A CA 1
ATOM 4380 C C . ALA A 1 571 ? 18.799 17.519 -20.218 1.00 88.75 571 ALA A C 1
ATOM 4382 O O . ALA A 1 571 ? 19.463 16.549 -20.570 1.00 88.75 571 ALA A O 1
ATOM 4383 N N . SER A 1 572 ? 17.759 17.975 -20.920 1.00 88.38 572 SER A N 1
ATOM 4384 C CA . SER A 1 572 ? 17.307 17.347 -22.162 1.00 88.38 572 SER A CA 1
ATOM 4385 C C . SER A 1 572 ? 18.307 17.517 -23.303 1.00 88.38 572 SER A C 1
ATOM 4387 O O . SER A 1 572 ? 18.524 16.579 -24.058 1.00 88.38 572 SER A O 1
ATOM 4389 N N . VAL A 1 573 ? 18.986 18.668 -23.387 1.00 89.62 573 VAL A N 1
ATOM 4390 C CA . VAL A 1 573 ? 20.023 18.921 -24.398 1.00 89.62 573 VAL A CA 1
ATOM 4391 C C . VAL A 1 573 ? 21.223 17.999 -24.192 1.00 89.62 573 VAL A C 1
ATOM 4393 O O . VAL A 1 573 ? 21.708 17.414 -25.155 1.00 89.62 573 VAL A O 1
ATOM 4396 N N . VAL A 1 574 ? 21.688 17.838 -22.948 1.00 91.75 574 VAL A N 1
ATOM 4397 C CA . VAL A 1 574 ? 22.791 16.917 -22.622 1.00 91.75 574 VAL A CA 1
ATOM 4398 C C . VAL A 1 574 ? 22.405 15.483 -22.973 1.00 91.75 574 VAL A C 1
ATOM 4400 O O . VAL A 1 574 ? 23.115 14.829 -23.727 1.00 91.75 574 VAL A O 1
ATOM 4403 N N . TYR A 1 575 ? 21.243 15.027 -22.506 1.00 93.12 575 TYR A N 1
ATOM 4404 C CA . TYR A 1 575 ? 20.762 13.675 -22.781 1.00 93.12 575 TYR A CA 1
ATOM 4405 C C . TYR A 1 575 ? 20.615 13.390 -24.282 1.00 93.12 575 TYR A C 1
ATOM 4407 O O . TYR A 1 575 ? 21.107 12.377 -24.769 1.00 93.12 575 TYR A O 1
ATOM 4415 N N . LEU A 1 576 ? 19.979 14.288 -25.038 1.00 91.19 576 LEU A N 1
ATOM 4416 C CA . LEU A 1 576 ? 19.784 14.109 -26.477 1.00 91.19 576 LEU A CA 1
ATOM 4417 C C . LEU A 1 576 ? 21.109 14.144 -27.251 1.00 91.19 576 LEU A C 1
ATOM 4419 O O . LEU A 1 576 ? 21.273 13.369 -28.189 1.00 91.19 576 LEU A O 1
ATOM 4423 N N . ASN A 1 577 ? 22.065 14.995 -26.864 1.00 92.88 577 ASN A N 1
ATOM 4424 C CA . ASN A 1 577 ? 23.403 14.973 -27.458 1.00 92.88 577 ASN A CA 1
ATOM 4425 C C . ASN A 1 577 ? 24.112 13.639 -27.201 1.00 92.88 577 ASN A C 1
ATOM 4427 O O . ASN A 1 577 ? 24.702 13.090 -28.128 1.00 92.88 577 ASN A O 1
ATOM 4431 N N . ASP A 1 578 ? 24.000 13.080 -25.995 1.00 95.06 578 ASP A N 1
ATOM 4432 C CA . ASP A 1 578 ? 24.596 11.781 -25.667 1.00 95.06 578 ASP A CA 1
ATOM 4433 C C . ASP A 1 578 ? 23.955 10.638 -26.473 1.00 95.06 578 ASP A C 1
ATOM 4435 O O . ASP A 1 578 ? 24.666 9.752 -26.962 1.00 95.06 578 ASP A O 1
ATOM 4439 N N . VAL A 1 579 ? 22.634 10.685 -26.696 1.00 94.44 579 VAL A N 1
ATOM 4440 C CA . VAL A 1 579 ? 21.915 9.753 -27.587 1.00 94.44 579 VAL A CA 1
ATOM 4441 C C . VAL A 1 579 ? 22.436 9.852 -29.020 1.00 94.44 579 VAL A C 1
ATOM 4443 O O . VAL A 1 579 ? 22.786 8.832 -29.616 1.00 94.44 579 VAL A O 1
ATOM 4446 N N . LEU A 1 580 ? 22.531 11.063 -29.575 1.00 94.00 580 LEU A N 1
ATOM 4447 C CA . LEU A 1 580 ? 22.992 11.277 -30.950 1.00 94.00 580 LEU A CA 1
ATOM 4448 C C . LEU A 1 580 ? 24.457 10.866 -31.138 1.00 94.00 580 LEU A C 1
ATOM 4450 O O . LEU A 1 580 ? 24.779 10.176 -32.104 1.00 94.00 580 LEU A O 1
ATOM 4454 N N . ALA A 1 581 ? 25.332 11.221 -30.197 1.00 95.69 581 ALA A N 1
ATOM 4455 C CA . ALA A 1 581 ? 26.747 10.871 -30.243 1.00 95.69 581 ALA A CA 1
ATOM 4456 C C . ALA A 1 581 ? 26.972 9.357 -30.115 1.00 95.69 581 ALA A C 1
ATOM 4458 O O . ALA A 1 581 ? 27.847 8.787 -30.768 1.00 95.69 581 ALA A O 1
ATOM 4459 N N . THR A 1 582 ? 26.183 8.675 -29.282 1.00 96.06 582 THR A N 1
ATOM 4460 C CA . THR A 1 582 ? 26.263 7.214 -29.128 1.00 96.06 582 THR A CA 1
ATOM 4461 C C . THR A 1 582 ? 25.736 6.498 -30.364 1.00 96.06 582 THR A C 1
ATOM 4463 O O . THR A 1 582 ? 26.394 5.590 -30.868 1.00 96.06 582 THR A O 1
ATOM 4466 N N . TYR A 1 583 ? 24.618 6.961 -30.919 1.00 95.44 583 TYR A N 1
ATOM 4467 C CA . TYR A 1 583 ? 24.088 6.436 -32.171 1.00 95.44 583 TYR A CA 1
ATOM 4468 C C . TYR A 1 583 ? 25.061 6.636 -33.346 1.00 95.44 583 TYR A C 1
ATOM 4470 O O . TYR A 1 583 ? 25.273 5.710 -34.125 1.00 95.44 583 TYR A O 1
ATOM 4478 N N . ALA A 1 584 ? 25.699 7.808 -33.454 1.00 94.88 584 ALA A N 1
ATOM 4479 C CA . ALA A 1 584 ? 26.701 8.072 -34.487 1.00 94.88 584 ALA A CA 1
ATOM 4480 C C . ALA A 1 584 ? 27.879 7.087 -34.402 1.00 94.88 584 ALA A C 1
ATOM 4482 O O . ALA A 1 584 ? 28.255 6.509 -35.415 1.00 94.88 584 ALA A O 1
ATOM 4483 N N . ARG A 1 585 ? 28.385 6.806 -33.193 1.00 95.38 585 ARG A N 1
ATOM 4484 C CA . ARG A 1 585 ? 29.443 5.802 -32.983 1.00 95.38 585 ARG A CA 1
ATOM 4485 C C . ARG A 1 585 ? 29.022 4.396 -33.410 1.00 95.38 585 ARG A C 1
ATOM 4487 O O . ARG A 1 585 ? 29.811 3.701 -34.041 1.00 95.38 585 ARG A O 1
ATOM 4494 N N . ILE A 1 586 ? 27.799 3.978 -33.075 1.00 94.69 586 ILE A N 1
ATOM 4495 C CA . ILE A 1 586 ? 27.266 2.665 -33.478 1.00 94.69 586 ILE A CA 1
ATOM 4496 C C . ILE A 1 586 ? 27.152 2.581 -34.998 1.00 94.69 586 ILE A C 1
ATOM 4498 O O . ILE A 1 586 ? 27.596 1.600 -35.585 1.00 94.69 586 ILE A O 1
ATOM 4502 N N . ARG A 1 587 ? 26.629 3.631 -35.639 1.00 94.25 587 ARG A N 1
ATOM 4503 C CA . ARG A 1 587 ? 26.556 3.729 -37.097 1.00 94.25 587 ARG A CA 1
ATOM 4504 C C . ARG A 1 587 ? 27.940 3.607 -37.728 1.00 94.25 587 ARG A C 1
ATOM 4506 O O . ARG A 1 587 ? 28.133 2.727 -38.555 1.00 94.25 587 ARG A O 1
ATOM 4513 N N . ASP A 1 588 ? 28.893 4.435 -37.316 1.00 93.38 588 ASP A N 1
ATOM 4514 C CA . ASP A 1 588 ? 30.226 4.471 -37.928 1.00 93.38 588 ASP A CA 1
ATOM 4515 C C . ASP A 1 588 ? 30.980 3.141 -37.714 1.00 93.38 588 ASP A C 1
ATOM 4517 O O . ASP A 1 588 ? 31.683 2.660 -38.602 1.00 93.38 588 ASP A O 1
ATOM 4521 N N . ARG A 1 589 ? 30.778 2.486 -36.560 1.00 94.06 589 ARG A N 1
ATOM 4522 C CA . ARG A 1 589 ? 31.321 1.146 -36.294 1.00 94.06 589 ARG A CA 1
ATOM 4523 C C . ARG A 1 589 ? 30.651 0.068 -37.147 1.00 94.06 589 ARG A C 1
ATOM 4525 O O . ARG A 1 589 ? 31.345 -0.802 -37.659 1.00 94.06 589 ARG A O 1
ATOM 4532 N N . SER A 1 590 ? 29.329 0.121 -37.304 1.00 91.75 590 SER A N 1
ATOM 4533 C CA . SER A 1 590 ? 28.582 -0.833 -38.135 1.00 91.75 590 SER A CA 1
ATOM 4534 C C . SER A 1 590 ? 28.957 -0.725 -39.615 1.00 91.75 590 SER A C 1
ATOM 4536 O O . SER A 1 590 ? 29.116 -1.744 -40.273 1.00 91.75 590 SER A O 1
ATOM 4538 N N . THR A 1 591 ? 29.188 0.489 -40.130 1.00 89.50 591 THR A N 1
ATOM 4539 C CA . THR A 1 591 ? 29.633 0.684 -41.517 1.00 89.50 591 THR A CA 1
ATOM 4540 C C . THR A 1 591 ? 31.047 0.159 -41.722 1.00 89.50 591 THR A C 1
ATOM 4542 O O . THR A 1 591 ? 31.278 -0.565 -42.680 1.00 89.50 591 THR A O 1
ATOM 4545 N N . ALA A 1 592 ? 31.969 0.436 -40.792 1.00 89.69 592 ALA A N 1
ATOM 4546 C CA . ALA A 1 592 ? 33.332 -0.090 -40.865 1.00 89.69 592 ALA A CA 1
ATOM 4547 C C . ALA A 1 592 ? 33.368 -1.628 -40.806 1.00 89.69 592 ALA A C 1
ATOM 4549 O O . ALA A 1 592 ? 34.161 -2.250 -41.505 1.00 89.69 592 ALA A O 1
ATOM 4550 N N . LEU A 1 593 ? 32.501 -2.250 -40.000 1.00 88.00 593 LEU A N 1
ATOM 4551 C CA . LEU A 1 593 ? 32.392 -3.710 -39.924 1.00 88.00 593 LEU A CA 1
ATOM 4552 C C . LEU A 1 593 ? 31.741 -4.314 -41.170 1.00 88.00 593 LEU A C 1
ATOM 4554 O O . LEU A 1 593 ? 32.198 -5.353 -41.628 1.00 88.00 593 LEU A O 1
ATOM 4558 N N . ALA A 1 594 ? 30.738 -3.657 -41.755 1.00 85.44 594 ALA A N 1
ATOM 4559 C CA . ALA A 1 594 ? 30.166 -4.079 -43.031 1.00 85.44 594 ALA A CA 1
ATOM 4560 C C . ALA A 1 594 ? 31.199 -3.991 -44.172 1.00 85.44 594 ALA A C 1
ATOM 4562 O O . ALA A 1 594 ? 31.299 -4.908 -44.983 1.00 85.44 594 ALA A O 1
ATOM 4563 N N . GLU A 1 595 ? 32.014 -2.931 -44.199 1.00 84.44 595 GLU A N 1
ATOM 4564 C CA . GLU A 1 595 ? 33.128 -2.783 -45.144 1.00 84.44 595 GLU A CA 1
ATOM 4565 C C . GLU A 1 595 ? 34.190 -3.872 -44.932 1.00 84.44 595 GLU A C 1
ATOM 4567 O O . GLU A 1 595 ? 34.615 -4.500 -45.899 1.00 84.44 595 GLU A O 1
ATOM 4572 N N . GLN A 1 596 ? 34.568 -4.162 -43.682 1.00 80.62 596 GLN A N 1
ATOM 4573 C CA . GLN A 1 596 ? 35.499 -5.248 -43.349 1.00 80.62 596 GLN A CA 1
ATOM 4574 C C . GLN A 1 596 ? 34.955 -6.628 -43.727 1.00 80.62 596 GLN A C 1
ATOM 4576 O O . GLN A 1 596 ? 35.697 -7.418 -44.295 1.00 80.62 596 GLN A O 1
ATOM 4581 N N . GLN A 1 597 ? 33.677 -6.912 -43.468 1.00 74.19 597 GLN A N 1
ATOM 4582 C CA . GLN A 1 597 ? 33.038 -8.171 -43.866 1.00 74.19 597 GLN A CA 1
ATOM 4583 C C . GLN A 1 597 ? 32.948 -8.312 -45.387 1.00 74.19 597 GLN A C 1
ATOM 4585 O O . GLN A 1 597 ? 33.110 -9.408 -45.899 1.00 74.19 597 GLN A O 1
ATOM 4590 N N . SER A 1 598 ? 32.754 -7.212 -46.122 1.00 66.44 598 SER A N 1
ATOM 4591 C CA . SER A 1 598 ? 32.823 -7.234 -47.589 1.00 66.44 598 SER A CA 1
ATOM 4592 C C . SER A 1 598 ? 34.254 -7.340 -48.138 1.00 66.44 598 SER A C 1
ATOM 4594 O O . SER A 1 598 ? 34.442 -7.754 -49.278 1.00 66.44 598 SER A O 1
ATOM 4596 N N . ALA A 1 599 ? 35.259 -6.946 -47.345 1.00 61.06 599 ALA A N 1
ATOM 4597 C CA . ALA A 1 599 ? 36.677 -6.986 -47.704 1.00 61.06 599 ALA A CA 1
ATOM 4598 C C . ALA A 1 599 ? 37.379 -8.284 -47.267 1.00 61.06 599 ALA A C 1
ATOM 4600 O O . ALA A 1 599 ? 38.435 -8.613 -47.809 1.00 61.06 599 ALA A O 1
ATOM 4601 N N . ALA A 1 600 ? 36.805 -9.023 -46.315 1.00 56.69 600 ALA A N 1
ATOM 4602 C CA . ALA A 1 600 ? 37.112 -10.422 -46.066 1.00 56.69 600 ALA A CA 1
ATOM 4603 C C . ALA A 1 600 ? 36.590 -11.219 -47.270 1.00 56.69 600 ALA A C 1
ATOM 4605 O O . ALA A 1 600 ? 35.428 -11.609 -47.321 1.00 56.69 600 ALA A O 1
ATOM 4606 N N . GLY A 1 601 ? 37.431 -11.319 -48.301 1.00 52.91 601 GLY A N 1
ATOM 4607 C CA . GLY A 1 601 ? 37.123 -12.029 -49.537 1.00 52.91 601 GLY A CA 1
ATOM 4608 C C . GLY A 1 601 ? 36.688 -13.468 -49.273 1.00 52.91 601 GLY A C 1
ATOM 4609 O O . GLY A 1 601 ? 37.095 -14.069 -48.282 1.00 52.91 601 GLY A O 1
ATOM 4610 N N . GLU A 1 602 ? 35.850 -13.978 -50.176 1.00 59.78 602 GLU A N 1
ATOM 4611 C CA . GLU A 1 602 ? 35.361 -15.358 -50.211 1.00 59.78 602 GLU A CA 1
ATOM 4612 C C . GLU A 1 602 ? 36.496 -16.336 -49.867 1.00 59.78 602 GLU A C 1
ATOM 4614 O O . GLU A 1 602 ? 37.561 -16.299 -50.486 1.00 59.78 602 GLU A O 1
ATOM 4619 N N . GLU A 1 603 ? 36.290 -17.167 -48.845 1.00 63.22 603 GLU A N 1
ATOM 4620 C CA . GLU A 1 603 ? 37.230 -18.219 -48.460 1.00 63.22 603 GLU A CA 1
ATOM 4621 C C . GLU A 1 603 ? 37.524 -19.101 -49.695 1.00 63.22 603 GLU A C 1
ATOM 4623 O O . GLU A 1 603 ? 36.614 -19.478 -50.433 1.00 63.22 603 GLU A O 1
ATOM 4628 N N . GLN A 1 604 ? 38.799 -19.380 -49.982 1.00 71.62 604 GLN A N 1
ATOM 4629 C CA . GLN A 1 604 ? 39.225 -20.208 -51.118 1.00 71.62 604 GLN A CA 1
ATOM 4630 C C . GLN A 1 604 ? 39.916 -21.462 -50.593 1.00 71.62 604 GLN A C 1
ATOM 4632 O O . GLN A 1 604 ? 40.782 -21.377 -49.721 1.00 71.62 604 GLN A O 1
ATOM 4637 N N . ILE A 1 605 ? 39.567 -22.624 -51.145 1.00 74.50 605 ILE A N 1
ATOM 4638 C CA . ILE A 1 605 ? 40.198 -23.894 -50.777 1.00 74.50 605 ILE A CA 1
ATOM 4639 C C . ILE A 1 605 ? 41.465 -24.091 -51.607 1.00 74.50 605 ILE A C 1
ATOM 4641 O O . ILE A 1 605 ? 41.429 -24.084 -52.839 1.00 74.50 605 ILE A O 1
ATOM 4645 N N . GLN A 1 606 ? 42.584 -24.319 -50.920 1.00 81.44 606 GLN A N 1
ATOM 4646 C CA . GLN A 1 606 ? 43.861 -24.682 -51.523 1.00 81.44 606 GLN A CA 1
ATOM 4647 C C . GLN A 1 606 ? 44.365 -25.992 -50.916 1.00 81.44 606 GLN A C 1
ATOM 4649 O O . GLN A 1 606 ? 44.542 -26.094 -49.704 1.00 81.44 606 GLN A O 1
ATOM 4654 N N . LEU A 1 607 ? 44.653 -26.983 -51.762 1.00 82.06 607 LEU A N 1
ATOM 4655 C CA . LEU A 1 607 ? 45.302 -28.216 -51.330 1.00 82.06 607 LEU A CA 1
ATOM 4656 C C . LEU A 1 607 ? 46.783 -27.935 -51.058 1.00 82.06 607 LEU A C 1
ATOM 4658 O O . LEU A 1 607 ? 47.529 -27.533 -51.959 1.00 82.06 607 LEU A O 1
ATOM 4662 N N . VAL A 1 608 ? 47.207 -28.164 -49.819 1.00 82.81 608 VAL A N 1
ATOM 4663 C CA . VAL A 1 608 ? 48.598 -28.067 -49.364 1.00 82.81 608 VAL A CA 1
ATOM 4664 C C . VAL A 1 608 ? 48.925 -29.354 -48.612 1.00 82.81 608 VAL A C 1
ATOM 4666 O O . VAL A 1 608 ? 48.079 -29.886 -47.897 1.00 82.81 608 VAL A O 1
ATOM 4669 N N . ALA A 1 609 ? 50.128 -29.888 -48.811 1.00 79.25 609 ALA A N 1
ATOM 4670 C CA . ALA A 1 609 ? 50.592 -31.036 -48.042 1.00 79.25 609 ALA A CA 1
ATOM 4671 C C . ALA A 1 609 ? 50.830 -30.630 -46.578 1.00 79.25 609 ALA A C 1
ATOM 4673 O O . ALA A 1 609 ? 51.334 -29.540 -46.321 1.00 79.25 609 ALA A O 1
ATOM 4674 N N . GLU A 1 610 ? 50.490 -31.506 -45.631 1.00 77.56 610 GLU A N 1
ATOM 4675 C CA . GLU A 1 610 ? 50.717 -31.269 -44.195 1.00 77.56 610 GLU A CA 1
ATOM 4676 C C . GLU A 1 610 ? 52.217 -31.174 -43.859 1.00 77.56 610 GLU A C 1
ATOM 4678 O O . GLU A 1 610 ? 52.620 -30.344 -43.048 1.00 77.56 610 GLU A O 1
ATOM 4683 N N . ASP A 1 611 ? 53.045 -31.946 -44.574 1.00 75.75 611 ASP A N 1
ATOM 4684 C CA . ASP A 1 611 ? 54.503 -31.971 -44.447 1.00 75.75 611 ASP A CA 1
ATOM 4685 C C . ASP A 1 611 ? 55.189 -31.632 -45.780 1.00 75.75 611 ASP A C 1
ATOM 4687 O O . ASP A 1 611 ? 54.774 -32.098 -46.845 1.00 75.75 611 ASP A O 1
ATOM 4691 N N . GLU A 1 612 ? 56.319 -30.915 -45.730 1.00 71.81 612 GLU A N 1
ATOM 4692 C CA . GLU A 1 612 ? 57.118 -30.537 -46.916 1.00 71.81 612 GLU A CA 1
ATOM 4693 C C . GLU A 1 612 ? 57.651 -31.745 -47.723 1.00 71.81 612 GLU A C 1
ATOM 4695 O O . GLU A 1 612 ? 58.029 -31.603 -48.886 1.00 71.81 612 GLU A O 1
ATOM 4700 N N . ASN A 1 613 ? 57.661 -32.945 -47.129 1.00 73.50 613 ASN A N 1
ATOM 4701 C CA . ASN A 1 613 ? 58.171 -34.180 -47.737 1.00 73.50 613 ASN A CA 1
ATOM 4702 C C . ASN A 1 613 ? 57.099 -35.023 -48.454 1.00 73.50 613 ASN A C 1
ATOM 4704 O O . ASN A 1 613 ? 57.448 -36.032 -49.088 1.00 73.50 613 ASN A O 1
ATOM 4708 N N . THR A 1 614 ? 55.823 -34.638 -48.346 1.00 78.88 614 THR A N 1
ATOM 4709 C CA . THR A 1 614 ? 54.683 -35.352 -48.934 1.00 78.88 614 THR A CA 1
ATOM 4710 C C . THR A 1 614 ? 54.313 -34.726 -50.273 1.00 78.88 614 THR A C 1
ATOM 4712 O O . THR A 1 614 ? 53.916 -33.566 -50.352 1.00 78.88 614 THR A O 1
ATOM 4715 N N . ILE A 1 615 ? 54.428 -35.504 -51.351 1.00 79.19 615 ILE A N 1
ATOM 4716 C CA . ILE A 1 615 ? 54.059 -35.057 -52.696 1.00 79.19 615 ILE A CA 1
ATOM 4717 C C . ILE A 1 615 ? 52.633 -35.524 -52.980 1.00 79.19 615 ILE A C 1
ATOM 4719 O O . ILE A 1 615 ? 52.360 -36.727 -52.992 1.00 79.19 615 ILE A O 1
ATOM 4723 N N . ILE A 1 616 ? 51.741 -34.562 -53.222 1.00 83.94 616 ILE A N 1
ATOM 4724 C CA . ILE A 1 616 ? 50.372 -34.815 -53.679 1.00 83.94 616 ILE A CA 1
ATOM 4725 C C . ILE A 1 616 ? 50.414 -35.069 -55.189 1.00 83.94 616 ILE A C 1
ATOM 4727 O O . ILE A 1 616 ? 50.790 -34.187 -55.964 1.00 83.94 616 ILE A O 1
ATOM 4731 N N . GLY A 1 617 ? 50.044 -36.280 -55.597 1.00 83.44 617 GLY A N 1
ATOM 4732 C CA . GLY A 1 617 ? 49.938 -36.702 -56.991 1.00 83.44 617 GLY A CA 1
ATOM 4733 C C . GLY A 1 617 ? 48.497 -37.022 -57.383 1.00 83.44 617 GLY A C 1
ATOM 4734 O O . GLY A 1 617 ? 47.659 -37.310 -56.531 1.00 83.44 617 GLY A O 1
ATOM 4735 N N . PHE A 1 618 ? 48.221 -36.994 -58.689 1.00 87.44 618 PHE A N 1
ATOM 4736 C CA . PHE A 1 618 ? 46.905 -37.320 -59.239 1.00 87.44 618 PHE A CA 1
ATOM 4737 C C . PHE A 1 618 ? 46.994 -38.489 -60.226 1.00 87.44 618 PHE A C 1
ATOM 4739 O O . PHE A 1 618 ? 47.720 -38.430 -61.225 1.00 87.44 618 PHE A O 1
ATOM 4746 N N . GLU A 1 619 ? 46.238 -39.553 -59.961 1.00 85.06 619 GLU A N 1
ATOM 4747 C CA . GLU A 1 619 ? 46.137 -40.733 -60.817 1.00 85.06 619 GLU A CA 1
ATOM 4748 C C . GLU A 1 619 ? 44.789 -40.767 -61.532 1.00 85.06 619 GLU A C 1
ATOM 4750 O O . GLU A 1 619 ? 43.732 -40.969 -60.930 1.00 85.06 619 GLU A O 1
ATOM 4755 N N . ILE A 1 620 ? 44.826 -40.596 -62.847 1.00 85.69 620 ILE A N 1
ATOM 4756 C CA . ILE A 1 620 ? 43.631 -40.467 -63.679 1.00 85.69 620 ILE A CA 1
ATOM 4757 C C . ILE A 1 620 ? 43.316 -41.822 -64.312 1.00 85.69 620 ILE A C 1
ATOM 4759 O O . ILE A 1 620 ? 44.246 -42.498 -64.752 1.00 85.69 620 ILE A O 1
ATOM 4763 N N . PRO A 1 621 ? 42.040 -42.230 -64.386 1.00 82.31 621 PRO A N 1
ATOM 4764 C CA . PRO A 1 621 ? 41.655 -43.436 -65.112 1.00 82.31 621 PRO A CA 1
ATOM 4765 C C . PRO A 1 621 ? 41.869 -43.290 -66.625 1.00 82.31 621 PRO A C 1
ATOM 4767 O O . PRO A 1 621 ? 41.420 -42.314 -67.223 1.00 82.31 621 PRO A O 1
ATOM 4770 N N . ASP A 1 622 ? 42.472 -44.300 -67.254 1.00 75.19 622 ASP A N 1
ATOM 4771 C CA . ASP A 1 622 ? 42.781 -44.310 -68.696 1.00 75.19 622 ASP A CA 1
ATOM 4772 C C . ASP A 1 622 ? 41.554 -44.561 -69.605 1.00 75.19 622 ASP A C 1
ATOM 4774 O O . ASP A 1 622 ? 41.668 -44.545 -70.833 1.00 75.19 622 ASP A O 1
ATOM 4778 N N . GLY A 1 623 ? 40.367 -44.791 -69.030 1.00 75.31 623 GLY A N 1
ATOM 4779 C CA . GLY A 1 623 ? 39.121 -45.002 -69.769 1.00 75.31 623 GLY A CA 1
ATOM 4780 C C . GLY A 1 623 ? 38.127 -45.929 -69.061 1.00 75.31 623 GLY A C 1
ATOM 4781 O O . GLY A 1 623 ? 38.347 -46.309 -67.907 1.00 75.31 623 GLY A O 1
ATOM 4782 N N . PRO A 1 624 ? 37.024 -46.311 -69.736 1.00 78.44 624 PRO A N 1
ATOM 4783 C CA . PRO A 1 624 ? 36.083 -47.285 -69.196 1.00 78.44 624 PRO A CA 1
ATOM 4784 C C . PRO A 1 624 ? 36.773 -48.645 -68.959 1.00 78.44 624 PRO A C 1
ATOM 4786 O O . PRO A 1 624 ? 37.664 -49.019 -69.729 1.00 78.44 624 PRO A O 1
ATOM 4789 N N . PRO A 1 625 ? 36.367 -49.412 -67.930 1.00 78.50 625 PRO A N 1
ATOM 4790 C CA . PRO A 1 625 ? 36.998 -50.687 -67.602 1.00 78.50 625 PRO A CA 1
ATOM 4791 C C . PRO A 1 625 ? 36.883 -51.693 -68.763 1.00 78.50 625 PRO A C 1
ATOM 4793 O O . PRO A 1 625 ? 35.791 -51.847 -69.317 1.00 78.50 625 PRO A O 1
ATOM 4796 N N . PRO A 1 626 ? 37.958 -52.422 -69.121 1.00 77.19 626 PRO A N 1
ATOM 4797 C CA . PRO A 1 626 ? 37.912 -53.436 -70.172 1.00 77.19 626 PRO A CA 1
ATOM 4798 C C . PRO A 1 626 ? 36.959 -54.594 -69.827 1.00 77.19 626 PRO A C 1
ATOM 4800 O O . PRO A 1 626 ? 36.719 -54.916 -68.661 1.00 77.19 626 PRO A O 1
ATOM 4803 N N . ASP A 1 627 ? 36.404 -55.243 -70.858 1.00 68.06 627 ASP A N 1
ATOM 4804 C CA . ASP A 1 627 ? 35.367 -56.271 -70.685 1.00 68.06 627 ASP A CA 1
ATOM 4805 C C . ASP A 1 627 ? 35.857 -57.554 -70.006 1.00 68.06 627 ASP A C 1
ATOM 4807 O O . ASP A 1 627 ? 35.065 -58.223 -69.337 1.00 68.06 627 ASP A O 1
ATOM 4811 N N . VAL A 1 628 ? 37.153 -57.853 -70.120 1.00 71.38 628 VAL A N 1
ATOM 4812 C CA . VAL A 1 628 ? 37.828 -58.984 -69.476 1.00 71.38 628 VAL A CA 1
ATOM 4813 C C . VAL A 1 628 ? 38.966 -58.436 -68.614 1.00 71.38 628 VAL A C 1
ATOM 4815 O O . VAL A 1 628 ? 39.878 -57.799 -69.137 1.00 71.38 628 VAL A O 1
ATOM 4818 N N . ILE A 1 629 ? 38.903 -58.671 -67.299 1.00 73.31 629 ILE A N 1
ATOM 4819 C CA . ILE A 1 629 ? 39.951 -58.296 -66.339 1.00 73.31 629 ILE A CA 1
ATOM 4820 C C . ILE A 1 629 ? 40.633 -59.580 -65.867 1.00 73.31 629 ILE A C 1
ATOM 4822 O O . ILE A 1 629 ? 40.025 -60.388 -65.164 1.00 73.31 629 ILE A O 1
ATOM 4826 N N . GLU A 1 630 ? 41.891 -59.766 -66.255 1.00 70.62 630 GLU A N 1
ATOM 4827 C CA . GLU A 1 630 ? 42.742 -60.845 -65.753 1.00 70.62 630 GLU A CA 1
ATOM 4828 C C . GLU A 1 630 ? 43.639 -60.287 -64.640 1.00 70.62 630 GLU A C 1
ATOM 4830 O O . GLU A 1 630 ? 44.431 -59.376 -64.864 1.00 70.62 630 GLU A O 1
ATOM 4835 N N . LEU A 1 631 ? 43.476 -60.798 -63.415 1.00 69.00 631 LEU A N 1
ATOM 4836 C CA . LEU A 1 631 ? 44.301 -60.413 -62.267 1.00 69.00 631 LEU A CA 1
ATOM 4837 C C . LEU A 1 631 ? 45.548 -61.310 -62.210 1.00 69.00 631 LEU A C 1
ATOM 4839 O O . LEU A 1 631 ? 45.430 -62.536 -62.107 1.00 69.00 631 LEU A O 1
ATOM 4843 N N . GLU A 1 632 ? 46.735 -60.706 -62.248 1.00 68.62 632 GLU A N 1
ATOM 4844 C CA . GLU A 1 632 ? 48.029 -61.390 -62.115 1.00 68.62 632 GLU A CA 1
ATOM 4845 C C . GLU A 1 632 ? 48.667 -61.132 -60.730 1.00 68.62 632 GLU A C 1
ATOM 4847 O O . GLU A 1 632 ? 48.446 -60.092 -60.110 1.00 68.62 632 GLU A O 1
ATOM 4852 N N . GLY A 1 633 ? 49.466 -62.082 -60.223 1.00 70.12 633 GLY A N 1
ATOM 4853 C CA . GLY A 1 633 ? 50.212 -61.946 -58.958 1.00 70.12 633 GLY A CA 1
ATOM 4854 C C . GLY A 1 633 ? 49.383 -62.120 -57.673 1.00 70.12 633 GLY A C 1
ATOM 4855 O O . GLY A 1 633 ? 48.383 -62.837 -57.655 1.00 70.12 633 GLY A O 1
ATOM 4856 N N . GLU A 1 634 ? 49.803 -61.464 -56.583 1.00 59.81 634 GLU A N 1
ATOM 4857 C CA . GLU A 1 634 ? 49.175 -61.535 -55.243 1.00 59.81 634 GLU A CA 1
ATOM 4858 C C . GLU A 1 634 ? 47.735 -60.980 -55.194 1.00 59.81 634 GLU A C 1
ATOM 4860 O O . GLU A 1 634 ? 46.986 -61.250 -54.254 1.00 59.81 634 GLU A O 1
ATOM 4865 N N . ALA A 1 635 ? 47.318 -60.223 -56.216 1.00 59.00 635 ALA A N 1
ATOM 4866 C CA . ALA A 1 635 ? 45.970 -59.665 -56.332 1.00 59.00 635 ALA A CA 1
ATOM 4867 C C . ALA A 1 635 ? 44.899 -60.735 -56.616 1.00 59.00 635 ALA A C 1
ATOM 4869 O O . ALA A 1 635 ? 43.734 -60.547 -56.269 1.00 59.00 635 ALA A O 1
ATOM 4870 N N . LYS A 1 636 ? 45.293 -61.879 -57.191 1.00 60.59 636 LYS A N 1
ATOM 4871 C CA . LYS A 1 636 ? 44.389 -62.986 -57.542 1.00 60.59 636 LYS A CA 1
ATOM 4872 C C . LYS A 1 636 ? 43.844 -63.740 -56.323 1.00 60.59 636 LYS A C 1
ATOM 4874 O O . LYS A 1 636 ? 42.825 -64.412 -56.431 1.00 60.59 636 LYS A O 1
ATOM 4879 N N . GLU A 1 637 ? 44.516 -63.639 -55.175 1.00 60.66 637 GLU A N 1
ATOM 4880 C CA . GLU A 1 637 ? 44.115 -64.313 -53.931 1.00 60.66 637 GLU A CA 1
ATOM 4881 C C . GLU A 1 637 ? 43.215 -63.449 -53.031 1.00 60.66 637 GLU A C 1
ATOM 4883 O O . GLU A 1 637 ? 42.596 -63.980 -52.111 1.00 60.66 637 GLU A O 1
ATOM 4888 N N . LYS A 1 638 ? 43.140 -62.129 -53.269 1.00 61.38 638 LYS A N 1
ATOM 4889 C CA . LYS A 1 638 ? 42.496 -61.168 -52.351 1.00 61.38 638 LYS A CA 1
ATOM 4890 C C . LYS A 1 638 ? 41.279 -60.433 -52.917 1.00 61.38 638 LYS A C 1
ATOM 4892 O O . LYS A 1 638 ? 40.502 -59.913 -52.124 1.00 61.38 638 LYS A O 1
ATOM 4897 N N . LEU A 1 639 ? 41.121 -60.344 -54.238 1.00 72.06 639 LEU A N 1
ATOM 4898 C CA . LEU A 1 639 ? 40.095 -59.511 -54.877 1.00 72.06 639 LEU A CA 1
ATOM 4899 C C . LEU A 1 639 ? 39.360 -60.276 -55.979 1.00 72.06 639 LEU A C 1
ATOM 4901 O O . LEU A 1 639 ? 39.989 -60.902 -56.833 1.00 72.06 639 LEU A O 1
ATOM 4905 N N . ASP A 1 640 ? 38.031 -60.167 -55.992 1.00 78.44 640 ASP A N 1
ATOM 4906 C CA . ASP A 1 640 ? 37.203 -60.713 -57.062 1.00 78.44 640 ASP A CA 1
ATOM 4907 C C . ASP A 1 640 ? 37.222 -59.777 -58.289 1.00 78.44 640 ASP A C 1
ATOM 4909 O O . ASP A 1 640 ? 37.008 -58.566 -58.162 1.00 78.44 640 ASP A O 1
ATOM 4913 N N . PRO A 1 641 ? 37.430 -60.298 -59.516 1.00 76.12 641 PRO A N 1
ATOM 4914 C CA . PRO A 1 641 ? 37.550 -59.475 -60.725 1.00 76.12 641 PRO A CA 1
ATOM 4915 C C . PRO A 1 641 ? 36.265 -58.701 -61.069 1.00 76.12 641 PRO A C 1
ATOM 4917 O O . PRO A 1 641 ? 36.324 -57.670 -61.740 1.00 76.12 641 PRO A O 1
ATOM 4920 N N . ALA A 1 642 ? 35.102 -59.158 -60.589 1.00 76.88 642 ALA A N 1
ATOM 4921 C CA . ALA A 1 642 ? 33.837 -58.439 -60.726 1.00 76.88 642 ALA A CA 1
ATOM 4922 C C . ALA A 1 642 ? 33.804 -57.154 -59.877 1.00 76.88 642 ALA A C 1
ATOM 4924 O O . ALA A 1 642 ? 33.371 -56.110 -60.366 1.00 76.88 642 ALA A O 1
ATOM 4925 N N . ASP A 1 643 ? 34.324 -57.203 -58.649 1.00 79.75 643 ASP A N 1
ATOM 4926 C CA . ASP A 1 643 ? 34.360 -56.054 -57.739 1.00 79.75 643 ASP A CA 1
ATOM 4927 C C . ASP A 1 643 ? 35.377 -55.007 -58.200 1.00 79.75 643 ASP A C 1
ATOM 4929 O O . ASP A 1 643 ? 35.106 -53.807 -58.144 1.00 79.75 643 ASP A O 1
ATOM 4933 N N . VAL A 1 644 ? 36.507 -55.453 -58.763 1.00 79.31 644 VAL A N 1
ATOM 4934 C CA . VAL A 1 644 ? 37.495 -54.572 -59.406 1.00 79.31 644 VAL A CA 1
ATOM 4935 C C . VAL A 1 644 ? 36.873 -53.834 -60.593 1.00 79.31 644 VAL A C 1
ATOM 4937 O O . VAL A 1 644 ? 37.075 -52.629 -60.738 1.00 79.31 644 VAL A O 1
ATOM 4940 N N . LYS A 1 645 ? 36.054 -54.513 -61.411 1.00 82.19 645 LYS A N 1
ATOM 4941 C CA . LYS A 1 645 ? 35.335 -53.869 -62.523 1.00 82.19 645 LYS A CA 1
ATOM 4942 C C . LYS A 1 645 ? 34.368 -52.796 -62.023 1.00 82.19 645 LYS A C 1
ATOM 4944 O O . LYS A 1 645 ? 34.336 -51.701 -62.577 1.00 82.19 645 LYS A O 1
ATOM 4949 N N . VAL A 1 646 ? 33.607 -53.088 -60.966 1.00 83.94 646 VAL A N 1
ATOM 4950 C CA . VAL A 1 646 ? 32.676 -52.127 -60.351 1.00 83.94 646 VAL A CA 1
ATOM 4951 C C . VAL A 1 646 ? 33.426 -50.933 -59.757 1.00 83.94 646 VAL A C 1
ATOM 4953 O O . VAL A 1 646 ? 32.973 -49.799 -59.900 1.00 83.94 646 VAL A O 1
ATOM 4956 N N . TRP A 1 647 ? 34.577 -51.157 -59.120 1.00 83.38 647 TRP A N 1
ATOM 4957 C CA . TRP A 1 647 ? 35.401 -50.087 -58.558 1.00 83.38 647 TRP A CA 1
ATOM 4958 C C . TRP A 1 647 ? 36.013 -49.190 -59.644 1.00 83.38 647 TRP A C 1
ATOM 4960 O O . TRP A 1 647 ? 35.892 -47.968 -59.564 1.00 83.38 647 TRP A O 1
ATOM 4970 N N . LEU A 1 648 ? 36.574 -49.778 -60.708 1.00 83.94 648 LEU A N 1
ATOM 4971 C CA . LEU A 1 648 ? 37.092 -49.030 -61.859 1.00 83.94 648 LEU A CA 1
ATOM 4972 C C . LEU A 1 648 ? 35.984 -48.246 -62.579 1.00 83.94 648 LEU A C 1
ATOM 4974 O O . LEU A 1 648 ? 36.214 -47.114 -62.999 1.00 83.94 648 LEU A O 1
ATOM 4978 N N . GLN A 1 649 ? 34.775 -48.811 -62.678 1.00 85.19 649 GLN A N 1
ATOM 4979 C CA . GLN A 1 649 ? 33.623 -48.116 -63.253 1.00 85.19 649 GLN A CA 1
ATOM 4980 C C . GLN A 1 649 ? 33.224 -46.906 -62.403 1.00 85.19 649 GLN A C 1
ATOM 4982 O O . GLN A 1 649 ? 33.080 -45.815 -62.939 1.00 85.19 649 GLN A O 1
ATOM 4987 N N . LYS A 1 650 ? 33.118 -47.064 -61.077 1.00 85.00 650 LYS A N 1
ATOM 4988 C CA . LYS A 1 650 ? 32.810 -45.950 -60.163 1.00 85.00 650 LYS A CA 1
ATOM 4989 C C . LYS A 1 650 ? 33.849 -44.835 -60.249 1.00 85.00 650 LYS A C 1
ATOM 4991 O O . LYS A 1 650 ? 33.487 -43.664 -60.280 1.00 85.00 650 LYS A O 1
ATOM 4996 N N . ARG A 1 651 ? 35.132 -45.194 -60.326 1.00 88.44 651 ARG A N 1
ATOM 4997 C CA . ARG A 1 651 ? 36.231 -44.235 -60.487 1.00 88.44 651 ARG A CA 1
ATOM 4998 C C . ARG A 1 651 ? 36.120 -43.459 -61.805 1.00 88.44 651 ARG A C 1
ATOM 5000 O O . ARG A 1 651 ? 36.347 -42.252 -61.825 1.00 88.44 651 ARG A O 1
ATOM 5007 N N . TRP A 1 652 ? 35.737 -44.135 -62.888 1.00 87.88 652 TRP A N 1
ATOM 5008 C CA . TRP A 1 652 ? 35.481 -43.498 -64.179 1.00 87.88 652 TRP A CA 1
ATOM 5009 C C . TRP A 1 652 ? 34.251 -42.584 -64.152 1.00 87.88 652 TRP A C 1
ATOM 5011 O O . TRP A 1 652 ? 34.319 -41.462 -64.650 1.00 87.88 652 TRP A O 1
ATOM 5021 N N . ASP A 1 653 ? 33.155 -43.021 -63.532 1.00 88.19 653 ASP A N 1
ATOM 5022 C CA . ASP A 1 653 ? 31.912 -42.250 -63.445 1.00 88.19 653 ASP A CA 1
ATOM 5023 C C . ASP A 1 653 ? 32.105 -40.956 -62.631 1.00 88.19 653 ASP A C 1
ATOM 5025 O O . ASP A 1 653 ? 31.661 -39.893 -63.066 1.00 88.19 653 ASP A O 1
ATOM 5029 N N . ILE A 1 654 ? 32.838 -41.020 -61.510 1.00 89.00 654 ILE A N 1
ATOM 5030 C CA . ILE A 1 654 ? 33.200 -39.842 -60.697 1.00 89.00 654 ILE A CA 1
ATOM 5031 C C . ILE A 1 654 ? 34.113 -38.895 -61.487 1.00 89.00 654 ILE A C 1
ATOM 5033 O O . ILE A 1 654 ? 33.897 -37.683 -61.511 1.00 89.00 654 ILE A O 1
ATOM 5037 N N . PHE A 1 655 ? 35.108 -39.431 -62.203 1.00 88.81 655 PHE A N 1
ATOM 5038 C CA . PHE A 1 655 ? 35.958 -38.600 -63.055 1.00 88.81 655 PHE A CA 1
ATOM 5039 C C . PHE A 1 655 ? 35.150 -37.897 -64.155 1.00 88.81 655 PHE A C 1
ATOM 5041 O O . PHE A 1 655 ? 35.420 -36.741 -64.464 1.00 88.81 655 PHE A O 1
ATOM 5048 N N . GLN A 1 656 ? 34.134 -38.554 -64.727 1.00 88.25 656 GLN A N 1
ATOM 5049 C CA . GLN A 1 656 ? 33.255 -37.964 -65.740 1.00 88.25 656 GLN A CA 1
ATOM 5050 C C . GLN A 1 656 ? 32.274 -36.929 -65.180 1.00 88.25 656 GLN A C 1
ATOM 5052 O O . GLN A 1 656 ? 31.877 -36.036 -65.931 1.00 88.25 656 GLN A O 1
ATOM 5057 N N . SER A 1 657 ? 31.900 -37.009 -63.897 1.00 89.62 657 SER A N 1
ATOM 5058 C CA . SER A 1 657 ? 31.022 -36.010 -63.274 1.00 89.62 657 SER A CA 1
ATOM 5059 C C . SER A 1 657 ? 31.699 -34.661 -63.025 1.00 89.62 657 SER A C 1
ATOM 5061 O O . SER A 1 657 ? 31.001 -33.665 -62.842 1.00 89.62 657 SER A O 1
ATOM 5063 N N . PHE A 1 658 ? 33.034 -34.593 -63.050 1.00 91.44 658 PHE A N 1
ATOM 5064 C CA . PHE A 1 658 ? 33.756 -33.341 -62.828 1.00 91.44 658 PHE A CA 1
ATOM 5065 C C . PHE A 1 658 ? 33.615 -32.336 -63.992 1.00 91.44 658 PHE A C 1
ATOM 5067 O O . PHE A 1 658 ? 33.585 -32.734 -65.165 1.00 91.44 658 PHE A O 1
ATOM 5074 N N . PRO A 1 659 ? 33.617 -31.016 -63.705 1.00 90.31 659 PRO A N 1
ATOM 5075 C CA . PRO A 1 659 ? 33.631 -29.974 -64.733 1.00 90.31 659 PRO A CA 1
ATOM 5076 C C . PRO A 1 659 ? 34.793 -30.137 -65.723 1.00 90.31 659 PRO A C 1
ATOM 5078 O O . PRO A 1 659 ? 35.893 -30.546 -65.353 1.00 90.31 659 PRO A O 1
ATOM 5081 N N . GLU A 1 660 ? 34.580 -29.785 -66.995 1.00 86.00 660 GLU A N 1
ATOM 5082 C CA . GLU A 1 660 ? 35.599 -29.917 -68.055 1.00 86.00 660 GLU A CA 1
ATOM 5083 C C . GLU A 1 660 ? 36.914 -29.199 -67.735 1.00 86.00 660 GLU A C 1
ATOM 5085 O O . GLU A 1 660 ? 37.988 -29.723 -68.029 1.00 86.00 660 GLU A O 1
ATOM 5090 N N . ASP A 1 661 ? 36.836 -28.030 -67.106 1.00 86.88 661 ASP A N 1
ATOM 5091 C CA . ASP A 1 661 ? 38.016 -27.249 -66.736 1.00 86.88 661 ASP A CA 1
ATOM 5092 C C . ASP A 1 661 ? 38.813 -27.924 -65.611 1.00 86.88 661 ASP A C 1
ATOM 5094 O O . ASP A 1 661 ? 40.044 -27.924 -65.636 1.00 86.88 661 ASP A O 1
ATOM 5098 N N . PHE A 1 662 ? 38.122 -28.586 -64.676 1.00 89.12 662 PHE A N 1
ATOM 5099 C CA . PHE A 1 662 ? 38.757 -29.343 -63.600 1.00 89.12 662 PHE A CA 1
ATOM 5100 C C . PHE A 1 662 ? 39.400 -30.636 -64.110 1.00 89.12 662 PHE A C 1
ATOM 5102 O O . PHE A 1 662 ? 40.529 -30.952 -63.745 1.00 89.12 662 PHE A O 1
ATOM 5109 N N . ARG A 1 663 ? 38.740 -31.350 -65.033 1.00 88.69 663 ARG A N 1
ATOM 5110 C CA . ARG A 1 663 ? 39.303 -32.555 -65.669 1.00 88.69 663 ARG A CA 1
ATOM 5111 C C . ARG A 1 663 ? 40.595 -32.253 -66.427 1.00 88.69 663 ARG A C 1
ATOM 5113 O O . ARG A 1 663 ? 41.579 -32.963 -66.245 1.00 88.69 663 ARG A O 1
ATOM 5120 N N . LYS A 1 664 ? 40.634 -31.150 -67.184 1.00 87.56 664 LYS A N 1
ATOM 5121 C CA . LYS A 1 664 ? 41.857 -30.673 -67.858 1.00 87.56 664 LYS A CA 1
ATOM 5122 C C . LYS A 1 664 ? 42.963 -30.312 -66.867 1.00 87.56 664 LYS A C 1
ATOM 5124 O O . LYS A 1 664 ? 44.132 -30.552 -67.152 1.00 87.56 664 LYS A O 1
ATOM 5129 N N . ALA A 1 665 ? 42.619 -29.741 -65.711 1.00 87.62 665 ALA A N 1
ATOM 5130 C CA . ALA A 1 665 ? 43.596 -29.470 -64.660 1.00 87.62 665 ALA A CA 1
ATOM 5131 C C . ALA A 1 665 ? 44.160 -30.773 -64.069 1.00 87.62 665 ALA A C 1
ATOM 5133 O O . ALA A 1 665 ? 45.379 -30.908 -63.967 1.00 87.62 665 ALA A O 1
ATOM 5134 N N . LEU A 1 666 ? 43.310 -31.764 -63.779 1.00 87.62 666 LEU A N 1
ATOM 5135 C CA . LEU A 1 666 ? 43.739 -33.088 -63.313 1.00 87.62 666 LEU A CA 1
ATOM 5136 C C . LEU A 1 666 ? 44.639 -33.794 -64.338 1.00 87.62 666 LEU A C 1
ATOM 5138 O O . LEU A 1 666 ? 45.665 -34.339 -63.941 1.00 87.62 666 LEU A O 1
ATOM 5142 N N . GLU A 1 667 ? 44.334 -33.709 -65.641 1.00 86.25 667 GLU A N 1
ATOM 5143 C CA . GLU A 1 667 ? 45.149 -34.248 -66.753 1.00 86.25 667 GLU A CA 1
ATOM 5144 C C . GLU A 1 667 ? 46.601 -33.770 -66.752 1.00 86.25 667 GLU A C 1
ATOM 5146 O O . GLU A 1 667 ? 47.500 -34.516 -67.145 1.00 86.25 667 GLU A O 1
ATOM 5151 N N . THR A 1 668 ? 46.859 -32.562 -66.251 1.00 86.38 668 THR A N 1
ATOM 5152 C CA . THR A 1 668 ? 48.229 -32.047 -66.139 1.00 86.38 668 THR A CA 1
ATOM 5153 C C . THR A 1 668 ? 49.026 -32.657 -64.990 1.00 86.38 668 THR A C 1
ATOM 5155 O O . THR A 1 668 ? 50.247 -32.525 -64.987 1.00 86.38 668 THR A O 1
ATOM 5158 N N . LYS A 1 669 ? 48.363 -33.323 -64.030 1.00 85.62 669 LYS A N 1
ATOM 5159 C CA . LYS A 1 669 ? 48.952 -33.896 -62.805 1.00 85.62 669 LYS A CA 1
ATOM 5160 C C . LYS A 1 669 ? 49.752 -32.892 -61.957 1.00 85.62 669 LYS A C 1
ATOM 5162 O O . LYS A 1 669 ? 50.530 -33.291 -61.096 1.00 85.62 669 LYS A O 1
ATOM 5167 N N . GLU A 1 670 ? 49.554 -31.593 -62.179 1.00 86.38 670 GLU A N 1
ATOM 5168 C CA . GLU A 1 670 ? 50.218 -30.506 -61.460 1.00 86.38 670 GLU A CA 1
ATOM 5169 C C . GLU A 1 670 ? 49.276 -29.918 -60.399 1.00 86.38 670 GLU A C 1
ATOM 5171 O O . GLU A 1 670 ? 48.226 -29.360 -60.722 1.00 86.38 670 GLU A O 1
ATOM 5176 N N . LEU A 1 671 ? 49.687 -29.971 -59.127 1.00 85.38 671 LEU A N 1
ATOM 5177 C CA . LEU A 1 671 ? 48.927 -29.427 -57.990 1.00 85.38 671 LEU A CA 1
ATOM 5178 C C . LEU A 1 671 ? 48.588 -27.936 -58.154 1.00 85.38 671 LEU A C 1
ATOM 5180 O O . LEU A 1 671 ? 47.529 -27.483 -57.730 1.00 85.38 671 LEU A O 1
ATOM 5184 N N . THR A 1 672 ? 49.463 -27.172 -58.808 1.00 85.56 672 THR A N 1
ATOM 5185 C CA . THR A 1 672 ? 49.283 -25.735 -59.050 1.00 85.56 672 THR A CA 1
ATOM 5186 C C . THR A 1 672 ? 48.058 -25.436 -59.909 1.00 85.56 672 THR A C 1
ATOM 5188 O O . THR A 1 672 ? 47.297 -24.530 -59.584 1.00 85.56 672 THR A O 1
ATOM 5191 N N . LYS A 1 673 ? 47.830 -26.213 -60.972 1.00 87.31 673 LYS A N 1
ATOM 5192 C CA . LYS A 1 673 ? 46.685 -26.037 -61.876 1.00 87.31 673 LYS A CA 1
ATOM 5193 C C . LYS A 1 673 ? 45.384 -26.522 -61.250 1.00 87.31 673 LYS A C 1
ATOM 5195 O O . LYS A 1 673 ? 44.350 -25.894 -61.450 1.00 87.31 673 LYS A O 1
ATOM 5200 N N . VAL A 1 674 ? 45.437 -27.597 -60.462 1.00 86.94 674 VAL A N 1
ATOM 5201 C CA . VAL A 1 674 ? 44.278 -28.084 -59.694 1.00 86.94 674 VAL A CA 1
ATOM 5202 C C . VAL A 1 674 ? 43.849 -27.033 -58.664 1.00 86.94 674 VAL A C 1
ATOM 5204 O O . VAL A 1 674 ? 42.676 -26.672 -58.616 1.00 86.94 674 VAL A O 1
ATOM 5207 N N . ASN A 1 675 ? 44.801 -26.451 -57.929 1.00 88.81 675 ASN A N 1
ATOM 5208 C CA . ASN A 1 675 ? 44.538 -25.369 -56.976 1.00 88.81 675 ASN A CA 1
ATOM 5209 C C . ASN A 1 675 ? 44.038 -24.077 -57.642 1.00 88.81 675 ASN A C 1
ATOM 5211 O O . ASN A 1 675 ? 43.222 -23.373 -57.057 1.00 88.81 675 ASN A O 1
ATOM 5215 N N . GLU A 1 676 ? 44.472 -23.766 -58.869 1.00 87.50 676 GLU A N 1
ATOM 5216 C CA . GLU A 1 676 ? 43.956 -22.608 -59.612 1.00 87.50 676 GLU A CA 1
ATOM 5217 C C . GLU A 1 676 ? 42.463 -22.752 -59.946 1.00 87.50 676 GLU A C 1
ATOM 5219 O O . GLU A 1 676 ? 41.738 -21.756 -59.991 1.00 87.50 676 GLU A O 1
ATOM 5224 N N . VAL A 1 677 ? 41.996 -23.980 -60.194 1.00 88.31 677 VAL A N 1
ATOM 5225 C CA . VAL A 1 677 ? 40.575 -24.247 -60.439 1.00 88.31 677 VAL A CA 1
ATOM 5226 C C . VAL A 1 677 ? 39.801 -24.295 -59.122 1.00 88.31 677 VAL A C 1
ATOM 5228 O O . VAL A 1 677 ? 38.770 -23.636 -59.037 1.00 88.31 677 VAL A O 1
ATOM 5231 N N . LEU A 1 678 ? 40.312 -24.970 -58.083 1.00 86.56 678 LEU A N 1
ATOM 5232 C CA . LEU A 1 678 ? 39.666 -25.017 -56.760 1.00 86.56 678 LEU A CA 1
ATOM 5233 C C . LEU A 1 678 ? 39.492 -23.620 -56.145 1.00 86.56 678 LEU A C 1
ATOM 5235 O O . LEU A 1 678 ? 38.432 -23.320 -55.609 1.00 86.56 678 LEU A O 1
ATOM 5239 N N . GLY A 1 679 ? 40.473 -22.728 -56.315 1.00 82.75 679 GLY A N 1
ATOM 5240 C CA . GLY A 1 679 ? 40.390 -21.347 -55.829 1.00 82.75 679 GLY A CA 1
ATOM 5241 C C . GLY A 1 679 ? 39.385 -20.458 -56.576 1.00 82.75 679 GLY A C 1
ATOM 5242 O O . GLY A 1 679 ? 39.067 -19.371 -56.103 1.00 82.75 679 GLY A O 1
ATOM 5243 N N . LYS A 1 680 ? 38.874 -20.888 -57.739 1.00 84.12 680 LYS A N 1
ATOM 5244 C CA . LYS A 1 680 ? 37.815 -20.178 -58.486 1.00 84.12 680 LYS A CA 1
ATOM 5245 C C . LYS A 1 680 ? 36.409 -20.681 -58.139 1.00 84.12 680 LYS A C 1
ATOM 5247 O O . LYS A 1 680 ? 35.437 -20.095 -58.613 1.00 84.12 680 LYS A O 1
ATOM 5252 N N . MET A 1 681 ? 36.298 -21.765 -57.371 1.00 83.50 681 MET A N 1
ATOM 5253 C CA . MET A 1 681 ? 35.032 -22.381 -56.969 1.00 83.50 681 MET A CA 1
ATOM 5254 C C . MET A 1 681 ? 34.616 -21.917 -55.570 1.00 83.50 681 MET A C 1
ATOM 5256 O O . MET A 1 681 ? 35.438 -21.428 -54.799 1.00 83.50 681 MET A O 1
ATOM 5260 N N . LYS A 1 682 ? 33.330 -22.068 -55.233 1.00 84.81 682 LYS A N 1
ATOM 5261 C CA . LYS A 1 682 ? 32.852 -21.821 -53.864 1.00 84.81 682 LYS A CA 1
ATOM 5262 C C . LYS A 1 682 ? 33.400 -22.889 -52.917 1.00 84.81 682 LYS A C 1
ATOM 5264 O O . LYS A 1 682 ? 33.518 -24.039 -53.326 1.00 84.81 682 LYS A O 1
ATOM 5269 N N . VAL A 1 683 ? 33.645 -22.525 -51.655 1.00 82.88 683 VAL A N 1
ATOM 5270 C CA . VAL A 1 683 ? 34.147 -23.435 -50.602 1.00 82.88 683 VAL A CA 1
ATOM 5271 C C . VAL A 1 683 ? 33.360 -24.743 -50.557 1.00 82.88 683 VAL A C 1
ATOM 5273 O O . VAL A 1 683 ? 33.939 -25.809 -50.712 1.00 82.88 683 VAL A O 1
ATOM 5276 N N . GLU A 1 684 ? 32.033 -24.658 -50.447 1.00 82.56 684 GLU A N 1
ATOM 5277 C CA . GLU A 1 684 ? 31.161 -25.837 -50.343 1.00 82.56 684 GLU A CA 1
ATOM 5278 C C . GLU A 1 684 ? 31.311 -26.783 -51.552 1.00 82.56 684 GLU A C 1
ATOM 5280 O O . GLU A 1 684 ? 31.366 -28.001 -51.398 1.00 82.56 684 GLU A O 1
ATOM 5285 N N . GLU A 1 685 ? 31.438 -26.226 -52.761 1.00 85.19 685 GLU A N 1
ATOM 5286 C CA . GLU A 1 685 ? 31.588 -27.000 -54.001 1.00 85.19 685 GLU A CA 1
ATOM 5287 C C . GLU A 1 685 ? 32.999 -27.601 -54.135 1.00 85.19 685 GLU A C 1
ATOM 5289 O O . GLU A 1 685 ? 33.163 -28.726 -54.610 1.00 85.19 685 GLU A O 1
ATOM 5294 N N . ALA A 1 686 ? 34.033 -26.866 -53.717 1.00 86.06 686 ALA A N 1
ATOM 5295 C CA . ALA A 1 686 ? 35.413 -27.337 -53.756 1.00 86.06 686 ALA A CA 1
ATOM 5296 C C . ALA A 1 686 ? 35.683 -28.433 -52.706 1.00 86.06 686 ALA A C 1
ATOM 5298 O O . ALA A 1 686 ? 36.402 -29.384 -53.010 1.00 86.06 686 ALA A O 1
ATOM 5299 N N . GLU A 1 687 ? 35.066 -28.369 -51.523 1.00 87.31 687 GLU A N 1
ATOM 5300 C CA . GLU A 1 687 ? 35.100 -29.441 -50.515 1.00 87.31 687 GLU A CA 1
ATOM 5301 C C . GLU A 1 687 ? 34.486 -30.744 -51.039 1.00 87.31 687 GLU A C 1
ATOM 5303 O O . GLU A 1 687 ? 35.087 -31.814 -50.905 1.00 87.31 687 GLU A O 1
ATOM 5308 N N . GLU A 1 688 ? 33.321 -30.661 -51.689 1.00 88.44 688 GLU A N 1
ATOM 5309 C CA . GLU A 1 688 ? 32.645 -31.830 -52.258 1.00 88.44 688 GLU A CA 1
ATOM 5310 C C . GLU A 1 688 ? 33.506 -32.508 -53.336 1.00 88.44 688 GLU A C 1
ATOM 5312 O O . GLU A 1 688 ? 33.670 -33.731 -53.335 1.00 88.44 688 GLU A O 1
ATOM 5317 N N . ILE A 1 689 ? 34.123 -31.719 -54.222 1.00 89.31 689 ILE A N 1
ATOM 5318 C CA . ILE A 1 689 ? 35.006 -32.232 -55.279 1.00 89.31 689 ILE A CA 1
ATOM 5319 C C . ILE A 1 689 ? 36.272 -32.868 -54.697 1.00 89.31 689 ILE A C 1
ATOM 5321 O O . ILE A 1 689 ? 36.680 -33.938 -55.153 1.00 89.31 689 ILE A O 1
ATOM 5325 N N . VAL A 1 690 ? 36.892 -32.255 -53.685 1.00 88.62 690 VAL A N 1
ATOM 5326 C CA . VAL A 1 690 ? 38.069 -32.829 -53.012 1.00 88.62 690 VAL A CA 1
ATOM 5327 C C . VAL A 1 690 ? 37.711 -34.148 -52.319 1.00 88.62 690 VAL A C 1
ATOM 5329 O O . VAL A 1 690 ? 38.456 -35.121 -52.447 1.00 88.62 690 VAL A O 1
ATOM 5332 N N . GLY A 1 691 ? 36.543 -34.234 -51.675 1.00 87.81 691 GLY A N 1
ATOM 5333 C CA . GLY A 1 691 ? 36.039 -35.487 -51.104 1.00 87.81 691 GLY A CA 1
ATOM 5334 C C . GLY A 1 691 ? 35.811 -36.579 -52.158 1.00 87.81 691 GLY A C 1
ATOM 5335 O O . GLY A 1 691 ? 36.156 -37.742 -51.941 1.00 87.81 691 GLY A O 1
ATOM 5336 N N . GLN A 1 692 ? 35.298 -36.214 -53.336 1.00 89.06 692 GLN A N 1
ATOM 5337 C CA . GLN A 1 692 ? 35.130 -37.140 -54.462 1.00 89.06 692 GLN A CA 1
ATOM 5338 C C . GLN A 1 692 ? 36.472 -37.608 -55.052 1.00 89.06 692 GLN A C 1
ATOM 5340 O O . GLN A 1 692 ? 36.576 -38.757 -55.487 1.00 89.06 692 GLN A O 1
ATOM 5345 N N . LEU A 1 693 ? 37.511 -36.763 -55.050 1.00 88.62 693 LEU A N 1
ATOM 5346 C CA . LEU A 1 693 ? 38.860 -37.139 -55.494 1.00 88.62 693 LEU A CA 1
ATOM 5347 C C . LEU A 1 693 ? 39.506 -38.195 -54.593 1.00 88.62 693 LEU A C 1
ATOM 5349 O O . LEU A 1 693 ? 40.141 -39.121 -55.108 1.00 88.62 693 LEU A O 1
ATOM 5353 N N . ASP A 1 694 ? 39.328 -38.063 -53.279 1.00 87.19 694 ASP A N 1
ATOM 5354 C CA . ASP A 1 694 ? 39.789 -39.047 -52.298 1.00 87.19 694 ASP A CA 1
ATOM 5355 C C . ASP A 1 694 ? 38.994 -40.358 -52.425 1.00 87.19 694 ASP A C 1
ATOM 5357 O O . ASP A 1 694 ? 39.570 -41.434 -52.586 1.00 87.19 694 ASP A O 1
ATOM 5361 N N . GLN A 1 695 ? 37.659 -40.275 -52.512 1.00 84.56 695 GLN A N 1
ATOM 5362 C CA . GLN A 1 695 ? 36.793 -41.449 -52.675 1.00 84.56 695 GLN A CA 1
ATOM 5363 C C . GLN A 1 695 ? 37.083 -42.241 -53.961 1.00 84.56 695 GLN A C 1
ATOM 5365 O O . GLN A 1 695 ? 37.008 -43.474 -53.970 1.00 84.56 695 GLN A O 1
ATOM 5370 N N . ALA A 1 696 ? 37.399 -41.548 -55.057 1.00 84.94 696 ALA A N 1
ATOM 5371 C CA . ALA A 1 696 ? 37.763 -42.169 -56.325 1.00 84.94 696 ALA A CA 1
ATOM 5372 C C . ALA A 1 696 ? 39.205 -42.716 -56.336 1.00 84.94 696 ALA A C 1
ATOM 5374 O O . ALA A 1 696 ? 39.594 -43.374 -57.302 1.00 84.94 696 ALA A O 1
ATOM 5375 N N . GLY A 1 697 ? 40.011 -42.451 -55.301 1.00 82.44 697 GLY A N 1
ATOM 5376 C CA . GLY A 1 697 ? 41.435 -42.792 -55.282 1.00 82.44 697 GLY A CA 1
ATOM 5377 C C . GLY A 1 697 ? 42.214 -42.106 -56.409 1.00 82.44 697 GLY A C 1
ATOM 5378 O O . GLY A 1 697 ? 43.164 -42.674 -56.946 1.00 82.44 697 GLY A O 1
ATOM 5379 N N . ILE A 1 698 ? 41.754 -40.926 -56.840 1.00 86.75 698 ILE A N 1
ATOM 5380 C CA . ILE A 1 698 ? 42.446 -40.089 -57.829 1.00 86.75 698 ILE A CA 1
ATOM 5381 C C . ILE A 1 698 ? 43.523 -39.264 -57.123 1.00 86.75 698 ILE A C 1
ATOM 5383 O O . ILE A 1 698 ? 44.566 -39.004 -57.716 1.00 86.75 698 ILE A O 1
ATOM 5387 N N . LEU A 1 699 ? 43.291 -38.884 -55.865 1.00 86.56 699 LEU A N 1
ATOM 5388 C CA . LEU A 1 699 ? 44.272 -38.237 -54.999 1.00 86.56 699 LEU A CA 1
ATOM 5389 C C . LEU A 1 699 ? 45.222 -39.289 -54.400 1.00 86.56 699 LEU A C 1
ATOM 5391 O O . LEU A 1 699 ? 44.767 -40.247 -53.780 1.00 86.56 699 LEU A O 1
ATOM 5395 N N . ASN A 1 700 ? 46.533 -39.125 -54.586 1.00 82.44 700 ASN A N 1
ATOM 5396 C CA . ASN A 1 700 ? 47.554 -40.016 -54.032 1.00 82.44 700 ASN A CA 1
ATOM 5397 C C . ASN A 1 700 ? 48.605 -39.213 -53.248 1.00 82.44 700 ASN A C 1
ATOM 5399 O O . ASN A 1 700 ? 49.032 -38.139 -53.676 1.00 82.44 700 ASN A O 1
ATOM 5403 N N . PHE A 1 701 ? 49.051 -39.757 -52.117 1.00 82.06 701 PHE A N 1
ATOM 5404 C CA . PHE A 1 701 ? 50.072 -39.169 -51.257 1.00 82.06 701 PHE A CA 1
ATOM 5405 C C . PHE A 1 701 ? 51.311 -40.062 -51.274 1.00 82.06 701 PHE A C 1
ATOM 5407 O O . PHE A 1 701 ? 51.341 -41.124 -50.654 1.00 82.06 701 PHE A O 1
ATOM 5414 N N . SER A 1 702 ? 52.355 -39.633 -51.983 1.00 72.38 702 SER A N 1
ATOM 5415 C CA . SER A 1 702 ? 53.648 -40.321 -51.954 1.00 72.38 702 SER A CA 1
ATOM 5416 C C . SER A 1 702 ? 54.608 -39.591 -51.017 1.00 72.38 702 SER A C 1
ATOM 5418 O O . SER A 1 702 ? 54.932 -38.423 -51.248 1.00 72.38 702 SER A O 1
ATOM 5420 N N . SER A 1 703 ? 55.085 -40.274 -49.975 1.00 64.25 703 SER A N 1
ATOM 5421 C CA . SER A 1 703 ? 56.184 -39.797 -49.132 1.00 64.25 703 SER A CA 1
ATOM 5422 C C . SER A 1 703 ? 57.526 -40.101 -49.802 1.00 64.25 703 SER A C 1
ATOM 5424 O O . SER A 1 703 ? 57.757 -41.231 -50.231 1.00 64.25 703 SER A O 1
ATOM 5426 N N . SER A 1 704 ? 58.443 -39.134 -49.843 1.00 57.53 704 SER A N 1
ATOM 5427 C CA . SER A 1 704 ? 59.814 -39.347 -50.349 1.00 57.53 704 SER A CA 1
ATOM 5428 C C . SER A 1 704 ? 60.713 -40.181 -49.414 1.00 57.53 704 SER A C 1
ATOM 5430 O O . SER A 1 704 ? 61.840 -40.525 -49.775 1.00 57.53 704 SER A O 1
ATOM 5432 N N . GLU A 1 705 ? 60.221 -40.555 -48.228 1.00 59.28 705 GLU A N 1
ATOM 5433 C CA . GLU A 1 705 ? 60.913 -41.457 -47.309 1.00 59.28 705 GLU A CA 1
ATOM 5434 C C . GLU A 1 705 ? 60.950 -42.891 -47.859 1.00 59.28 705 GLU A C 1
ATOM 5436 O O . GLU A 1 705 ? 59.962 -43.626 -47.844 1.00 59.28 705 GLU A O 1
ATOM 5441 N N . VAL A 1 706 ? 62.127 -43.324 -48.312 1.00 56.31 706 VAL A N 1
ATOM 5442 C CA . VAL A 1 706 ? 62.396 -44.736 -48.603 1.00 56.31 706 VAL A CA 1
ATOM 5443 C C . VAL A 1 706 ? 62.383 -45.510 -47.280 1.00 56.31 706 VAL A C 1
ATOM 5445 O O . VAL A 1 706 ? 63.379 -45.545 -46.559 1.00 56.31 706 VAL A O 1
ATOM 5448 N N . ARG A 1 707 ? 61.254 -46.139 -46.938 1.00 52.75 707 ARG A N 1
ATOM 5449 C CA . ARG A 1 707 ? 61.187 -47.128 -45.852 1.00 52.75 707 ARG A CA 1
ATOM 5450 C C . ARG A 1 707 ? 61.753 -48.459 -46.339 1.00 52.75 707 ARG A C 1
ATOM 5452 O O . ARG A 1 707 ? 61.072 -49.207 -47.036 1.00 52.75 707 ARG A O 1
ATOM 5459 N N . ASP A 1 708 ? 62.987 -48.759 -45.947 1.00 51.16 708 ASP A N 1
ATOM 5460 C CA . ASP A 1 708 ? 63.566 -50.092 -46.103 1.00 51.16 708 ASP A CA 1
ATOM 5461 C C . ASP A 1 708 ? 62.810 -51.080 -45.197 1.00 51.16 708 ASP A C 1
ATOM 5463 O O . ASP A 1 708 ? 62.858 -50.990 -43.970 1.00 51.16 708 ASP A O 1
ATOM 5467 N N . GLN A 1 709 ? 62.046 -51.990 -45.803 1.00 55.81 709 GLN A N 1
ATOM 5468 C CA . GLN A 1 709 ? 61.325 -53.055 -45.096 1.00 55.81 709 GLN A CA 1
ATOM 5469 C C . GLN A 1 709 ? 62.060 -54.401 -45.149 1.00 55.81 709 GLN A C 1
ATOM 5471 O O . GLN A 1 709 ? 61.478 -55.438 -44.826 1.00 55.81 709 GLN A O 1
ATOM 5476 N N . THR A 1 710 ? 63.350 -54.420 -45.496 1.00 52.38 710 THR A N 1
ATOM 5477 C CA . THR A 1 710 ? 64.201 -55.578 -45.206 1.00 52.38 710 THR A CA 1
ATOM 5478 C C . THR A 1 710 ? 64.885 -55.388 -43.861 1.00 52.38 710 THR A C 1
ATOM 5480 O O . THR A 1 710 ? 65.936 -54.775 -43.748 1.00 52.38 710 THR A O 1
ATOM 5483 N N . GLY A 1 711 ? 64.254 -55.913 -42.809 1.00 48.25 711 GLY A N 1
ATOM 5484 C CA . GLY A 1 711 ? 64.747 -55.805 -41.440 1.00 48.25 711 GLY A CA 1
ATOM 5485 C C . GLY A 1 711 ? 66.209 -56.234 -41.271 1.00 48.25 711 GLY A C 1
ATOM 5486 O O . GLY A 1 711 ? 66.526 -57.427 -41.303 1.00 48.25 711 GLY A O 1
ATOM 5487 N N . LYS A 1 712 ? 67.057 -55.242 -40.987 1.00 37.03 712 LYS A N 1
ATOM 5488 C CA . LYS A 1 712 ? 68.041 -55.254 -39.901 1.00 37.03 712 LYS A CA 1
ATOM 5489 C C . LYS A 1 712 ? 68.114 -53.891 -39.238 1.00 37.03 712 LYS A C 1
ATOM 5491 O O . LYS A 1 712 ? 68.223 -52.895 -39.979 1.00 37.03 712 LYS A O 1
#